Protein AF-0000000074258205 (afdb_homodimer)

Radius of gyration: 26.47 Å; Cα contacts (8 Å, |Δi|>4): 1539; chains: 2; bounding box: 54×80×62 Å

pLDDT: mean 94.38, std 7.44, range [38.72, 98.88]

Nearest PDB structures (foldseek):
  8qpm-assembly2_D  TM=9.098E-01  e=2.316E-29  Methanocaldococcus jannaschii
  8cbb-assembly2_D  TM=7.607E-01  e=1.994E-18  Enhygromyxa salina
  8cbb-assembly2_C  TM=7.367E-01  e=1.183E-18  Enhygromyxa salina
  8cbb-assembly1_A  TM=7.450E-01  e=6.004E-18  Enhygromyxa salina
  8cbb-assembly1_B  TM=7.469E-01  e=2.416E-17  Enhygromyxa salina

Structure (mmCIF, N/CA/C/O backbone):
data_AF-0000000074258205-model_v1
#
loop_
_entity.id
_entity.type
_entity.pdbx_description
1 polymer 'LLM class flavin-dependent oxidoreductase'
#
loop_
_atom_site.group_PDB
_atom_site.id
_atom_site.type_symbol
_atom_site.label_atom_id
_atom_site.label_alt_id
_atom_site.label_comp_id
_atom_site.label_asym_id
_atom_site.label_entity_id
_atom_site.label_seq_id
_atom_site.pdbx_PDB_ins_code
_atom_site.Cartn_x
_atom_site.Cartn_y
_atom_site.Cartn_z
_atom_site.occupancy
_atom_site.B_iso_or_equiv
_atom_site.auth_seq_id
_at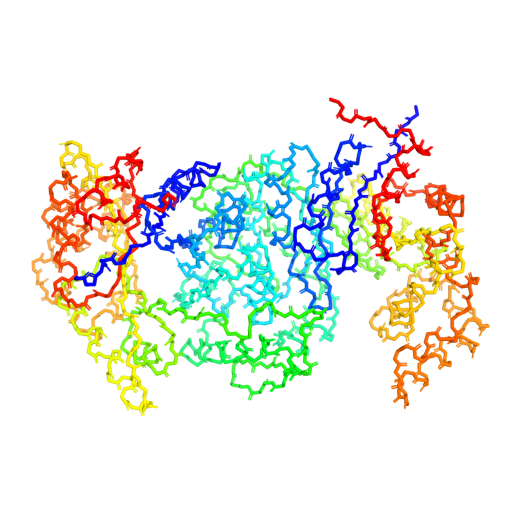om_site.auth_comp_id
_atom_site.auth_asym_id
_atom_site.auth_atom_id
_atom_site.pdbx_PDB_model_num
ATOM 1 N N . MET A 1 1 ? -22.859 19.219 24.812 1 38.72 1 MET A N 1
ATOM 2 C CA . MET A 1 1 ? -21.922 20 24 1 38.72 1 MET A CA 1
ATOM 3 C C . MET A 1 1 ? -21.141 19.109 23.047 1 38.72 1 MET A C 1
ATOM 5 O O . MET A 1 1 ? -20.859 17.953 23.375 1 38.72 1 MET A O 1
ATOM 9 N N . ALA A 1 2 ? -21.344 19.422 21.844 1 51 2 ALA A N 1
ATOM 10 C CA . ALA A 1 2 ? -20.734 18.531 20.859 1 51 2 ALA A CA 1
ATOM 11 C C . ALA A 1 2 ? -19.281 18.234 21.219 1 51 2 ALA A C 1
ATOM 13 O O . ALA A 1 2 ? -18.516 19.156 21.547 1 51 2 ALA A O 1
ATOM 14 N N . VAL A 1 3 ? -18.922 17.031 21.547 1 62.88 3 VAL A N 1
ATOM 15 C CA . VAL A 1 3 ? -17.594 16.578 21.938 1 62.88 3 VAL A CA 1
ATOM 16 C C . VAL A 1 3 ? -16.594 16.875 20.812 1 62.88 3 VAL A C 1
ATOM 18 O O . VAL A 1 3 ? -16.891 16.656 19.641 1 62.88 3 VAL A O 1
ATOM 21 N N . ASP A 1 4 ? -15.586 17.547 21.281 1 85.5 4 ASP A N 1
ATOM 22 C CA . ASP A 1 4 ? -14.492 17.828 20.359 1 85.5 4 ASP A CA 1
ATOM 23 C C . ASP A 1 4 ? -13.938 16.531 19.766 1 85.5 4 ASP A C 1
ATOM 25 O O . ASP A 1 4 ? -13.797 15.531 20.469 1 85.5 4 ASP A O 1
ATOM 29 N N . ARG A 1 5 ? -13.844 16.547 18.516 1 95.38 5 ARG A N 1
ATOM 30 C CA . ARG A 1 5 ? -13.391 15.367 17.797 1 95.38 5 ARG A CA 1
ATOM 31 C C . ARG A 1 5 ? -11.883 15.414 17.562 1 95.38 5 ARG A C 1
ATOM 33 O O . ARG A 1 5 ? -11.367 16.391 17.016 1 95.38 5 ARG A O 1
ATOM 40 N N . PHE A 1 6 ? -11.219 14.352 18.062 1 98.06 6 PHE A N 1
ATOM 41 C CA . PHE A 1 6 ? -9.766 14.305 17.922 1 98.06 6 PHE A CA 1
ATOM 42 C C . PHE A 1 6 ? -9.336 13.047 17.172 1 98.06 6 PHE A C 1
ATOM 44 O O . PHE A 1 6 ? -9.914 11.977 17.359 1 98.06 6 PHE A O 1
ATOM 51 N N . GLY A 1 7 ? -8.398 13.18 16.328 1 98.25 7 GLY A N 1
ATOM 52 C CA . GLY A 1 7 ? -7.551 12.094 15.852 1 98.25 7 GLY A CA 1
ATOM 53 C C . GLY A 1 7 ? -6.121 12.195 16.344 1 98.25 7 GLY A C 1
ATOM 54 O O . GLY A 1 7 ? -5.812 13.023 17.203 1 98.25 7 GLY A O 1
ATOM 55 N N . ILE A 1 8 ? -5.289 11.328 15.844 1 98 8 ILE A N 1
ATOM 56 C CA . ILE A 1 8 ? -3.885 11.352 16.234 1 98 8 ILE A CA 1
ATOM 57 C C . ILE A 1 8 ? -3.012 11 15.031 1 98 8 ILE A C 1
ATOM 59 O O . ILE A 1 8 ? -3.432 10.242 14.156 1 98 8 ILE A O 1
ATOM 63 N N . ALA A 1 9 ? -1.891 11.5 14.961 1 96.94 9 ALA A N 1
ATOM 64 C CA . ALA A 1 9 ? -0.853 11.203 13.984 1 96.94 9 ALA A CA 1
ATOM 65 C C . ALA A 1 9 ? 0.539 11.344 14.594 1 96.94 9 ALA A C 1
ATOM 67 O O . ALA A 1 9 ? 0.679 11.766 15.742 1 96.94 9 ALA A O 1
ATOM 68 N N . PHE A 1 10 ? 1.561 10.938 13.852 1 94.06 10 PHE A N 1
ATOM 69 C CA . PHE A 1 10 ? 2.943 10.992 14.312 1 94.06 10 PHE A CA 1
ATOM 70 C C . PHE A 1 10 ? 3.854 11.547 13.219 1 94.06 10 PHE A C 1
ATOM 72 O O . PHE A 1 10 ? 3.738 11.156 12.055 1 94.06 10 PHE A O 1
ATOM 79 N N . VAL A 1 11 ? 4.684 12.391 13.625 1 87.81 11 VAL A N 1
ATOM 80 C CA . VAL A 1 11 ? 5.672 12.883 12.672 1 87.81 11 VAL A CA 1
ATOM 81 C C . VAL A 1 11 ? 6.887 11.961 12.664 1 87.81 11 VAL A C 1
ATOM 83 O O . VAL A 1 11 ? 7.891 12.234 13.328 1 87.81 11 VAL A O 1
ATOM 86 N N . HIS A 1 12 ? 6.91 10.836 11.953 1 78.12 12 HIS A N 1
ATOM 87 C CA . HIS A 1 12 ? 7.996 9.906 11.664 1 78.12 12 HIS A CA 1
ATOM 88 C C . HIS A 1 12 ? 8.273 8.992 12.859 1 78.12 12 HIS A C 1
ATOM 90 O O . HIS A 1 12 ? 8.375 7.773 12.695 1 78.12 12 HIS A O 1
ATOM 96 N N . GLN A 1 13 ? 8.461 9.641 14.016 1 88.81 13 GLN A N 1
ATOM 97 C CA . GLN A 1 13 ? 8.773 8.891 15.219 1 88.81 13 GLN A CA 1
ATOM 98 C C . GLN A 1 13 ? 7.551 8.75 16.125 1 88.81 13 GLN A C 1
ATOM 100 O O . GLN A 1 13 ? 6.633 9.57 16.062 1 88.81 13 GLN A O 1
ATOM 105 N N . PRO A 1 14 ? 7.562 7.754 17.016 1 92.75 14 PRO A N 1
ATOM 106 C CA . PRO A 1 14 ? 8.5 6.637 17.141 1 92.75 14 PRO A CA 1
ATOM 107 C C . PRO A 1 14 ? 8.312 5.582 16.047 1 92.75 14 PRO A C 1
ATOM 109 O O . PRO A 1 14 ? 7.34 5.637 15.297 1 92.75 14 PRO A O 1
ATOM 112 N N . PRO A 1 15 ? 9.297 4.703 15.938 1 92.19 15 PRO A N 1
ATOM 113 C CA . PRO A 1 15 ? 9.117 3.627 14.961 1 92.19 15 PRO A CA 1
ATOM 114 C C . PRO A 1 15 ? 8.023 2.641 15.367 1 92.19 15 PRO A C 1
ATOM 116 O O . PRO A 1 15 ? 7.578 2.646 16.516 1 92.19 15 PRO A O 1
ATOM 119 N N . GLU A 1 16 ? 7.539 1.874 14.391 1 91.19 16 GLU A N 1
ATOM 120 C CA . GLU A 1 16 ? 6.656 0.749 14.68 1 91.19 16 GLU A CA 1
ATOM 121 C C . GLU A 1 16 ? 7.395 -0.354 15.43 1 91.19 16 GLU A C 1
ATOM 123 O O . GLU A 1 16 ? 8.602 -0.531 15.258 1 91.19 16 GLU A O 1
ATOM 128 N N . PRO A 1 17 ? 6.707 -0.975 16.359 1 91.31 17 PRO A N 1
ATOM 129 C CA . PRO A 1 17 ? 5.266 -0.972 16.625 1 91.31 17 PRO A CA 1
ATOM 130 C C . PRO A 1 17 ? 4.859 0.048 17.672 1 91.31 17 PRO A C 1
ATOM 132 O O . PRO A 1 17 ? 3.717 0.037 18.141 1 91.31 17 PRO A O 1
ATOM 135 N N . ARG A 1 18 ? 5.676 0.936 18.078 1 94.5 18 ARG A N 1
ATOM 136 C CA . ARG A 1 18 ? 5.363 1.882 19.141 1 94.5 18 ARG A CA 1
ATOM 137 C C . ARG A 1 18 ? 4.227 2.812 18.734 1 94.5 18 ARG A C 1
ATOM 139 O O . ARG A 1 18 ? 3.393 3.188 19.562 1 94.5 18 ARG A O 1
ATOM 146 N N . GLN A 1 19 ? 4.18 3.219 17.484 1 95.69 19 GLN A N 1
ATOM 147 C CA . GLN A 1 19 ? 3.059 4.031 17.031 1 95.69 19 GLN A CA 1
ATOM 148 C C . GLN A 1 19 ? 1.73 3.316 17.266 1 95.69 19 GLN A C 1
ATOM 150 O O . GLN A 1 19 ? 0.767 3.926 17.734 1 95.69 19 GLN A O 1
ATOM 155 N N . GLY A 1 20 ? 1.735 2.021 16.984 1 96 20 GLY A N 1
ATOM 156 C CA . GLY A 1 20 ? 0.529 1.241 17.203 1 96 20 GLY A CA 1
ATOM 157 C C . GLY A 1 20 ? 0.093 1.222 18.656 1 96 20 GLY A C 1
ATOM 158 O O . GLY A 1 20 ? -1.104 1.258 18.953 1 96 20 GLY A O 1
ATOM 159 N N . THR A 1 21 ? 1.061 1.145 19.547 1 96.62 21 THR A N 1
ATOM 160 C CA . THR A 1 21 ? 0.773 1.162 20.969 1 96.62 21 THR A CA 1
ATOM 161 C C . THR A 1 21 ? 0.084 2.465 21.359 1 96.62 21 THR A C 1
ATOM 163 O O . THR A 1 21 ? -0.871 2.455 22.141 1 96.62 21 THR A O 1
ATOM 166 N N . TYR A 1 22 ? 0.524 3.547 20.781 1 98 22 TYR A N 1
ATOM 167 C CA . TYR A 1 22 ? -0.056 4.844 21.109 1 98 22 TYR A CA 1
ATOM 168 C C . TYR A 1 22 ? -1.41 5.023 20.438 1 98 22 TYR A C 1
ATOM 170 O O . TYR A 1 22 ? -2.301 5.68 20.984 1 98 22 TYR A O 1
ATOM 178 N N . VAL A 1 23 ? -1.575 4.445 19.25 1 98.25 23 VAL A N 1
ATOM 179 C CA . VAL A 1 23 ? -2.875 4.488 18.594 1 98.25 23 VAL A CA 1
ATOM 180 C C . VAL A 1 23 ? -3.906 3.74 19.438 1 98.25 23 VAL A C 1
ATOM 182 O O . VAL A 1 23 ? -5.047 4.191 19.578 1 98.25 23 VAL A O 1
ATOM 185 N N . ARG A 1 24 ? -3.508 2.604 20 1 97.88 24 ARG A N 1
ATOM 186 C CA . ARG A 1 24 ? -4.391 1.862 20.891 1 97.88 24 ARG A CA 1
ATOM 187 C C . ARG A 1 24 ? -4.75 2.695 22.109 1 97.88 24 ARG A C 1
ATOM 189 O O . ARG A 1 24 ? -5.914 2.734 22.531 1 97.88 24 ARG A O 1
ATOM 196 N N . LEU A 1 25 ? -3.738 3.355 22.688 1 98.06 25 LEU A N 1
ATOM 197 C CA . LEU A 1 25 ? -3.994 4.242 23.812 1 98.06 25 LEU A CA 1
ATOM 198 C C . LEU A 1 25 ? -4.98 5.34 23.438 1 98.06 25 LEU A C 1
ATOM 200 O O . LEU A 1 25 ? -5.902 5.645 24.188 1 98.06 25 LEU A O 1
ATOM 204 N N . ALA A 1 26 ? -4.77 5.93 22.266 1 98.38 26 ALA A N 1
ATOM 205 C CA . ALA A 1 26 ? -5.668 6.977 21.781 1 98.38 26 ALA A CA 1
ATOM 206 C C . ALA A 1 26 ? -7.094 6.453 21.641 1 98.38 26 ALA A C 1
ATOM 208 O O . ALA A 1 26 ? -8.047 7.125 22.047 1 98.38 26 ALA A O 1
ATOM 209 N N . GLU A 1 27 ? -7.219 5.262 21.047 1 98.12 27 GLU A N 1
ATOM 210 C CA . GLU A 1 27 ? -8.539 4.648 20.938 1 98.12 27 GLU A CA 1
ATOM 211 C C . GLU A 1 27 ? -9.195 4.508 22.312 1 98.12 27 GLU A C 1
ATOM 213 O O . GLU A 1 27 ? -10.359 4.879 22.5 1 98.12 27 GLU A O 1
ATOM 218 N N . ASP A 1 28 ? -8.438 4.004 23.25 1 97.5 28 ASP A N 1
ATOM 219 C CA . ASP A 1 28 ? -8.945 3.777 24.594 1 97.5 28 ASP A CA 1
ATOM 220 C C . ASP A 1 28 ? -9.359 5.09 25.25 1 97.5 28 ASP A C 1
ATOM 222 O O . ASP A 1 28 ? -10.25 5.109 26.109 1 97.5 28 ASP A O 1
ATOM 226 N N . ARG A 1 29 ? -8.734 6.168 24.828 1 97.19 29 ARG A N 1
ATOM 227 C CA . ARG A 1 29 ? -8.977 7.453 25.469 1 97.19 29 ARG A CA 1
ATOM 228 C C . ARG A 1 29 ? -9.961 8.297 24.656 1 97.19 29 ARG A C 1
ATOM 230 O O . ARG A 1 29 ? -10.109 9.492 24.906 1 97.19 29 ARG A O 1
ATOM 237 N N . GLY A 1 30 ? -10.531 7.711 23.656 1 96.62 30 GLY A N 1
ATOM 238 C CA . GLY A 1 30 ? -11.695 8.312 23.047 1 96.62 30 GLY A CA 1
ATOM 239 C C . GLY A 1 30 ? -11.383 9.062 21.75 1 96.62 30 GLY A C 1
ATOM 240 O O . GLY A 1 30 ? -12.25 9.727 21.188 1 96.62 30 GLY A O 1
ATOM 241 N N . PHE A 1 31 ? -10.188 8.984 21.266 1 98 31 PHE A N 1
ATOM 242 C CA . PHE A 1 31 ? -9.883 9.555 19.953 1 98 31 PHE A CA 1
ATOM 243 C C . PHE A 1 31 ? -10.656 8.828 18.859 1 98 31 PHE A C 1
ATOM 245 O O . PHE A 1 31 ? -10.844 7.613 18.922 1 98 31 PHE A O 1
ATOM 252 N N . GLU A 1 32 ? -10.945 9.547 17.828 1 97.12 32 GLU A N 1
ATOM 253 C CA . GLU A 1 32 ? -11.875 9.016 16.828 1 97.12 32 GLU A CA 1
ATOM 254 C C . GLU A 1 32 ? -11.141 8.469 15.617 1 97.12 32 GLU A C 1
ATOM 256 O O . GLU A 1 32 ? -11.688 7.668 14.852 1 97.12 32 GLU A O 1
ATOM 261 N N . SER A 1 33 ? -9.898 8.898 15.453 1 98.38 33 SER A N 1
ATOM 262 C CA . SER A 1 33 ? -9.211 8.5 14.227 1 98.38 33 SER A CA 1
ATOM 263 C C . SER A 1 33 ? -7.695 8.523 14.414 1 98.38 33 SER A C 1
ATOM 265 O O . SER A 1 33 ? -7.188 9.188 15.32 1 98.38 33 SER A O 1
ATOM 267 N N . ALA A 1 34 ? -7.035 7.766 13.703 1 98.5 34 ALA A N 1
ATOM 268 C CA . ALA A 1 34 ? -5.582 7.766 13.578 1 98.5 34 ALA A CA 1
ATOM 269 C C . ALA A 1 34 ? -5.16 7.914 12.117 1 98.5 34 ALA A C 1
ATOM 271 O O . ALA A 1 34 ? -5.758 7.305 11.227 1 98.5 34 ALA A O 1
ATOM 272 N N . TRP A 1 35 ? -4.172 8.75 11.898 1 97.81 35 TRP A N 1
ATOM 273 C CA . TRP A 1 35 ? -3.773 9.117 10.547 1 97.81 35 TRP A CA 1
ATOM 274 C C . TRP A 1 35 ? -2.291 8.836 10.32 1 97.81 35 TRP A C 1
ATOM 276 O O . TRP A 1 35 ? -1.447 9.258 11.117 1 97.81 35 TRP A O 1
ATOM 286 N N . ALA A 1 36 ? -2.008 8.102 9.25 1 96.19 36 ALA A N 1
ATOM 287 C CA . ALA A 1 36 ? -0.621 7.828 8.883 1 96.19 36 ALA A CA 1
ATOM 288 C C . ALA A 1 36 ? -0.13 8.812 7.828 1 96.19 36 ALA A C 1
ATOM 290 O O . ALA A 1 36 ? -0.726 8.922 6.754 1 96.19 36 ALA A O 1
ATOM 291 N N . LEU A 1 37 ? 0.921 9.469 8.125 1 92.06 37 LEU A N 1
ATOM 292 C CA . LEU A 1 37 ? 1.494 10.461 7.223 1 92.06 37 LEU A CA 1
ATOM 293 C C . LEU A 1 37 ? 2.377 9.805 6.168 1 92.06 37 LEU A C 1
ATOM 295 O O . LEU A 1 37 ? 3.221 8.961 6.496 1 92.06 37 LEU A O 1
ATOM 299 N N . GLU A 1 38 ? 2.084 10.023 4.867 1 89 38 GLU A N 1
ATOM 300 C CA . GLU A 1 38 ? 3.002 9.641 3.799 1 89 38 GLU A CA 1
ATOM 301 C C . GLU A 1 38 ? 3.746 10.852 3.25 1 89 38 GLU A C 1
ATOM 303 O O . GLU A 1 38 ? 3.375 11.398 2.207 1 89 38 GLU A O 1
ATOM 308 N N . THR A 1 39 ? 4.484 11.523 4.145 1 71.5 39 THR A N 1
ATOM 309 C CA . THR A 1 39 ? 5.191 12.742 3.762 1 71.5 39 THR A CA 1
ATOM 310 C C . THR A 1 39 ? 6.672 12.453 3.525 1 71.5 39 THR A C 1
ATOM 312 O O . THR A 1 39 ? 7.23 11.516 4.105 1 71.5 39 THR A O 1
ATOM 315 N N . ARG A 1 40 ? 7.363 13.242 2.688 1 66.25 40 ARG A N 1
ATOM 316 C CA . ARG A 1 40 ? 8.797 13.391 2.465 1 66.25 40 ARG A CA 1
ATOM 317 C C . ARG A 1 40 ? 9.5 12.039 2.516 1 66.25 40 ARG A C 1
ATOM 319 O O . ARG A 1 40 ? 10.586 11.922 3.092 1 66.25 40 ARG A O 1
ATOM 326 N N . LEU A 1 41 ? 8.945 11.062 2.139 1 70.44 41 LEU A N 1
ATOM 327 C CA . LEU A 1 41 ? 9.562 9.75 1.946 1 70.44 41 LEU A CA 1
ATOM 328 C C . LEU A 1 41 ? 9.789 9.055 3.283 1 70.44 41 LEU A C 1
ATOM 330 O O . LEU A 1 41 ? 10.82 8.406 3.486 1 70.44 41 LEU A O 1
ATOM 334 N N . MET A 1 42 ? 8.953 9.359 4.176 1 79.69 42 MET A N 1
ATOM 335 C CA . MET A 1 42 ? 8.867 8.531 5.379 1 79.69 42 MET A CA 1
ATOM 336 C C . MET A 1 42 ? 8.164 7.211 5.086 1 79.69 42 MET A C 1
ATOM 338 O O . MET A 1 42 ? 8.359 6.625 4.02 1 79.69 42 MET A O 1
ATOM 342 N N . ARG A 1 43 ? 7.527 6.727 6.082 1 85.31 43 ARG A N 1
ATOM 343 C CA . ARG A 1 43 ? 6.75 5.504 5.898 1 85.31 43 ARG A CA 1
ATOM 344 C C . ARG A 1 43 ? 5.602 5.727 4.922 1 85.31 43 ARG A C 1
ATOM 346 O O . ARG A 1 43 ? 5.133 6.855 4.75 1 85.31 43 ARG A O 1
ATOM 353 N N . ASP A 1 44 ? 5.277 4.598 4.195 1 89.19 44 ASP A N 1
ATOM 354 C CA . ASP A 1 44 ? 4.09 4.75 3.355 1 89.19 44 ASP A CA 1
ATOM 355 C C . ASP A 1 44 ? 2.832 4.895 4.207 1 89.19 44 ASP A C 1
ATOM 357 O O . ASP A 1 44 ? 2.842 4.586 5.398 1 89.19 44 ASP A O 1
ATOM 361 N N . GLY A 1 45 ? 1.819 5.344 3.668 1 90.5 45 GLY A N 1
ATOM 362 C CA . GLY A 1 45 ? 0.63 5.711 4.422 1 90.5 45 GLY A CA 1
ATOM 363 C C . GLY A 1 45 ? -0.258 4.527 4.75 1 90.5 45 GLY A C 1
ATOM 364 O O . GLY A 1 45 ? -1.026 4.57 5.711 1 90.5 45 GLY A O 1
ATOM 365 N N . VAL A 1 46 ? -0.1 3.449 4.066 1 94.5 46 VAL A N 1
ATOM 366 C CA . VAL A 1 46 ? -1.097 2.387 4.164 1 94.5 46 VAL A CA 1
ATOM 367 C C . VAL A 1 46 ? -0.6 1.297 5.109 1 94.5 46 VAL A C 1
ATOM 369 O O . VAL A 1 46 ? -1.376 0.75 5.898 1 94.5 46 VAL A O 1
ATOM 372 N N . THR A 1 47 ? 0.643 1.031 5.094 1 95.88 47 THR A N 1
ATOM 373 C CA . THR A 1 47 ? 1.209 -0.081 5.848 1 95.88 47 THR A CA 1
ATOM 374 C C . THR A 1 47 ? 1.01 0.126 7.348 1 95.88 47 THR A C 1
ATOM 376 O O . THR A 1 47 ? 0.476 -0.747 8.031 1 95.88 47 THR A O 1
ATOM 379 N N . PRO A 1 48 ? 1.277 1.314 7.906 1 95.62 48 PRO A N 1
ATOM 380 C CA . PRO A 1 48 ? 1.017 1.514 9.336 1 95.62 48 PRO A CA 1
ATOM 381 C C . PRO A 1 48 ? -0.466 1.407 9.68 1 95.62 48 PRO A C 1
ATOM 383 O O . PRO A 1 48 ? -0.818 0.877 10.742 1 95.62 48 PRO A O 1
ATOM 386 N N . LEU A 1 49 ? -1.278 1.922 8.789 1 97.62 49 LEU A N 1
ATOM 387 C CA . LEU A 1 49 ? -2.713 1.863 9.047 1 97.62 49 LEU A CA 1
ATOM 388 C C . LEU A 1 49 ? -3.172 0.421 9.242 1 97.62 49 LEU A C 1
ATOM 390 O O . LEU A 1 49 ? -4 0.138 10.109 1 97.62 49 LEU A O 1
ATOM 394 N N . THR A 1 50 ? -2.637 -0.406 8.391 1 96.94 50 THR A N 1
ATOM 395 C CA . THR A 1 50 ? -3.021 -1.812 8.461 1 96.94 50 THR A CA 1
ATOM 396 C C . THR A 1 50 ? -2.531 -2.441 9.758 1 96.94 50 THR A C 1
ATOM 398 O O . THR A 1 50 ? -3.248 -3.227 10.383 1 96.94 50 THR A O 1
ATOM 401 N N . ALA A 1 51 ? -1.348 -2.121 10.172 1 95.75 51 ALA A N 1
ATOM 402 C CA . ALA A 1 51 ? -0.828 -2.594 11.453 1 95.75 51 ALA A CA 1
ATOM 403 C C . ALA A 1 51 ? -1.685 -2.09 12.609 1 95.75 51 ALA A C 1
ATOM 405 O O . ALA A 1 51 ? -1.952 -2.83 13.555 1 95.75 51 ALA A O 1
ATOM 406 N N . TRP A 1 52 ? -2.1 -0.828 12.508 1 97.56 52 TRP A N 1
ATOM 407 C CA . TRP A 1 52 ? -2.941 -0.244 13.547 1 97.56 52 TRP A CA 1
ATOM 408 C C . TRP A 1 52 ? -4.305 -0.924 13.586 1 97.56 52 TRP A C 1
ATOM 410 O O . TRP A 1 52 ? -4.887 -1.099 14.664 1 97.56 52 TRP A O 1
ATOM 420 N N . ALA A 1 53 ? -4.801 -1.282 12.398 1 97.25 53 ALA A N 1
ATOM 421 C CA . ALA A 1 53 ? -6.09 -1.962 12.312 1 97.25 53 ALA A CA 1
ATOM 422 C C . ALA A 1 53 ? -6.082 -3.26 13.109 1 97.25 53 ALA A C 1
ATOM 424 O O . ALA A 1 53 ? -7.078 -3.613 13.75 1 97.25 53 ALA A O 1
ATOM 425 N N . ALA A 1 54 ? -4.992 -3.934 13.125 1 91.75 54 ALA A N 1
ATOM 426 C CA . ALA A 1 54 ? -4.863 -5.215 13.82 1 91.75 54 ALA A CA 1
ATOM 427 C C . ALA A 1 54 ? -4.812 -5.016 15.328 1 91.75 54 ALA A C 1
ATOM 429 O O . ALA A 1 54 ? -5.027 -5.961 16.094 1 91.75 54 ALA A O 1
ATOM 430 N N . ARG A 1 55 ? -4.605 -3.785 15.766 1 93.12 55 ARG A N 1
ATOM 431 C CA . ARG A 1 55 ? -4.402 -3.516 17.188 1 93.12 55 ARG A CA 1
ATOM 432 C C . ARG A 1 55 ? -5.586 -2.75 17.766 1 93.12 55 ARG A C 1
ATOM 434 O O . ARG A 1 55 ? -5.617 -2.465 18.969 1 93.12 55 ARG A O 1
ATOM 441 N N . THR A 1 56 ? -6.469 -2.365 16.969 1 97 56 THR A N 1
ATOM 442 C CA . THR A 1 56 ? -7.586 -1.532 17.391 1 97 56 THR A CA 1
ATOM 443 C C . THR A 1 56 ? -8.906 -2.104 16.891 1 97 56 THR A C 1
ATOM 445 O O . THR A 1 56 ? -8.922 -3.043 16.094 1 97 56 THR A O 1
ATOM 448 N N . ASN A 1 57 ? -10.023 -1.466 17.375 1 96.44 57 ASN A N 1
ATOM 449 C CA . ASN A 1 57 ? -11.32 -2.037 17.031 1 96.44 57 ASN A CA 1
ATOM 450 C C . ASN A 1 57 ? -12.32 -0.957 16.625 1 96.44 57 ASN A C 1
ATOM 452 O O . ASN A 1 57 ? -13.359 -1.257 16.031 1 96.44 57 ASN A O 1
ATOM 456 N N . ARG A 1 58 ? -11.992 0.303 16.938 1 97.12 58 ARG A N 1
ATOM 457 C CA . ARG A 1 58 ? -13.039 1.311 16.766 1 97.12 58 ARG A CA 1
ATOM 458 C C . ARG A 1 58 ? -12.5 2.531 16.031 1 97.12 58 ARG A C 1
ATOM 460 O O . ARG A 1 58 ? -13.203 3.115 15.195 1 97.12 58 ARG A O 1
ATOM 467 N N . ILE A 1 59 ? -11.266 2.912 16.344 1 98.06 59 ILE A N 1
ATOM 468 C CA . ILE A 1 59 ? -10.695 4.152 15.836 1 98.06 59 ILE A CA 1
ATOM 469 C C . ILE A 1 59 ? -10.617 4.094 14.305 1 98.06 59 ILE A C 1
ATOM 471 O O . ILE A 1 59 ? -10.25 3.064 13.734 1 98.06 59 ILE A O 1
ATOM 475 N N . CYS A 1 60 ? -11.055 5.086 13.602 1 98.38 60 CYS A N 1
ATOM 476 C CA . CYS A 1 60 ? -10.953 5.156 12.148 1 98.38 60 CYS A CA 1
ATOM 477 C C . CYS A 1 60 ? -9.5 5.332 11.711 1 98.38 60 CYS A C 1
ATOM 479 O O . CYS A 1 60 ? -8.688 5.875 12.461 1 98.38 60 CYS A O 1
ATOM 481 N N . LEU A 1 61 ? -9.219 4.836 10.562 1 98.62 61 LEU A N 1
ATOM 482 C CA . LEU A 1 61 ? -7.848 4.785 10.07 1 98.62 61 LEU A CA 1
ATOM 483 C C . LEU A 1 61 ? -7.734 5.473 8.711 1 98.62 61 LEU A C 1
ATOM 485 O O . LEU A 1 61 ? -8.305 5.008 7.727 1 98.62 61 LEU A O 1
ATOM 489 N N . GLY A 1 62 ? -6.961 6.547 8.672 1 98.19 62 GLY A N 1
ATOM 490 C CA . GLY A 1 62 ? -6.887 7.301 7.43 1 98.19 62 GLY A CA 1
ATOM 491 C C . GLY A 1 62 ? -5.469 7.66 7.035 1 98.19 62 GLY A C 1
ATOM 492 O O . GLY A 1 62 ? -4.57 7.695 7.879 1 98.19 62 GLY A O 1
ATOM 493 N N . THR A 1 63 ? -5.27 7.883 5.758 1 97.31 63 THR A N 1
ATOM 494 C CA . THR A 1 63 ? -3.994 8.398 5.27 1 97.31 63 THR A CA 1
ATOM 495 C C . THR A 1 63 ? -3.967 9.922 5.336 1 97.31 63 THR A C 1
ATOM 497 O O . THR A 1 63 ? -4.965 10.578 5.031 1 97.31 63 THR A O 1
ATOM 500 N N . ALA A 1 64 ? -2.871 10.57 5.719 1 93.81 64 ALA A N 1
ATOM 501 C CA . ALA A 1 64 ? -2.664 12.016 5.758 1 93.81 64 ALA A CA 1
ATOM 502 C C . ALA A 1 64 ? -1.354 12.398 5.074 1 93.81 64 ALA A C 1
ATOM 504 O O . ALA A 1 64 ? -0.345 12.641 5.742 1 93.81 64 ALA A O 1
ATOM 505 N N . MET A 1 65 ? -1.348 12.477 3.971 1 94.25 65 MET A N 1
ATOM 506 C CA . MET A 1 65 ? -2.193 12.125 2.836 1 94.25 65 MET A CA 1
ATOM 507 C C . MET A 1 65 ? -1.427 11.266 1.83 1 94.25 65 MET A C 1
ATOM 509 O O . MET A 1 65 ? -0.195 11.297 1.798 1 94.25 65 MET A O 1
ATOM 513 N N . ILE A 1 66 ? -2.074 10.531 1.016 1 96.38 66 ILE A N 1
ATOM 514 C CA . ILE A 1 66 ? -1.479 9.977 -0.194 1 96.38 66 ILE A CA 1
ATOM 515 C C . ILE A 1 66 ? -1.86 10.836 -1.398 1 96.38 66 ILE A C 1
ATOM 517 O O . ILE A 1 66 ? -2.672 11.758 -1.28 1 96.38 66 ILE A O 1
ATOM 521 N N . ASN A 1 67 ? -1.153 10.672 -2.52 1 96.31 67 ASN A N 1
ATOM 522 C CA . ASN A 1 67 ? -1.372 11.531 -3.678 1 96.31 67 ASN A CA 1
ATOM 523 C C . ASN A 1 67 ? -1.732 10.719 -4.918 1 96.31 67 ASN A C 1
ATOM 525 O O . ASN A 1 67 ? -1.492 9.508 -4.965 1 96.31 67 ASN A O 1
ATOM 529 N N . PRO A 1 68 ? -2.309 11.344 -5.918 1 97.31 68 PRO A N 1
ATOM 530 C CA . PRO A 1 68 ? -2.828 10.609 -7.074 1 97.31 68 PRO A CA 1
ATOM 531 C C . PRO A 1 68 ? -1.762 10.352 -8.141 1 97.31 68 PRO A C 1
ATOM 533 O O . PRO A 1 68 ? -2.086 9.938 -9.258 1 97.31 68 PRO A O 1
ATOM 536 N N . PHE A 1 69 ? -0.486 10.602 -7.848 1 97 69 PHE A N 1
ATOM 537 C CA . PHE A 1 69 ? 0.531 10.516 -8.891 1 97 69 PHE A CA 1
ATOM 538 C C . PHE A 1 69 ? 1.43 9.305 -8.672 1 97 69 PHE A C 1
ATOM 540 O O . PHE A 1 69 ? 2.096 8.844 -9.594 1 97 69 PHE A O 1
ATOM 547 N N . THR A 1 70 ? 1.397 8.797 -7.43 1 96.38 70 THR A N 1
ATOM 548 C CA . THR A 1 70 ? 2.395 7.781 -7.105 1 96.38 70 THR A CA 1
ATOM 549 C C . THR A 1 70 ? 1.79 6.383 -7.184 1 96.38 70 THR A C 1
ATOM 551 O O . THR A 1 70 ? 2.508 5.383 -7.105 1 96.38 70 THR A O 1
ATOM 554 N N . ARG A 1 71 ? 0.491 6.254 -7.297 1 96.69 71 ARG A N 1
ATOM 555 C CA . ARG A 1 71 ? -0.265 5.023 -7.508 1 96.69 71 ARG A CA 1
ATOM 556 C C . ARG A 1 71 ? -1.535 5.289 -8.305 1 96.69 71 ARG A C 1
ATOM 558 O O . ARG A 1 71 ? -2.02 6.422 -8.359 1 96.69 71 ARG A O 1
ATOM 565 N N . THR A 1 72 ? -2.125 4.301 -8.906 1 97 72 THR A N 1
ATOM 566 C CA . THR A 1 72 ? -3.303 4.473 -9.75 1 97 72 THR A CA 1
ATOM 567 C C . THR A 1 72 ? -4.574 4.504 -8.898 1 97 72 THR A C 1
ATOM 569 O O . THR A 1 72 ? -4.598 3.98 -7.785 1 97 72 THR A O 1
ATOM 572 N N . PRO A 1 73 ? -5.645 5.117 -9.453 1 97.19 73 PRO A N 1
ATOM 573 C CA . PRO A 1 73 ? -6.922 5.078 -8.742 1 97.19 73 PRO A CA 1
ATOM 574 C C . PRO A 1 73 ? -7.422 3.656 -8.5 1 97.19 73 PRO A C 1
ATOM 576 O O . PRO A 1 73 ? -8.047 3.385 -7.465 1 97.19 73 PRO A O 1
ATOM 579 N N . THR A 1 74 ? -7.141 2.779 -9.43 1 96.81 74 THR A N 1
ATOM 580 C CA . THR A 1 74 ? -7.527 1.381 -9.289 1 96.81 74 THR A CA 1
ATOM 581 C C . THR A 1 74 ? -6.824 0.749 -8.086 1 96.81 74 THR A C 1
ATOM 583 O O . THR A 1 74 ? -7.461 0.076 -7.273 1 96.81 74 THR A O 1
ATOM 586 N N . LEU A 1 75 ? -5.547 0.982 -7.984 1 96.88 75 LEU A N 1
ATOM 587 C CA . LEU A 1 75 ? -4.797 0.454 -6.852 1 96.88 75 LEU A CA 1
ATOM 588 C C . LEU A 1 75 ? -5.293 1.057 -5.539 1 96.88 75 LEU A C 1
ATOM 590 O O . LEU A 1 75 ? -5.371 0.363 -4.523 1 96.88 75 LEU A O 1
ATOM 594 N N . MET A 1 76 ? -5.605 2.336 -5.582 1 97.06 76 MET A N 1
ATOM 595 C CA . MET A 1 76 ? -6.145 2.984 -4.387 1 97.06 76 MET A CA 1
ATOM 596 C C . MET A 1 76 ? -7.438 2.309 -3.939 1 97.06 76 MET A C 1
ATOM 598 O O . MET A 1 76 ? -7.633 2.066 -2.748 1 97.06 76 MET A O 1
ATOM 602 N N . ALA A 1 77 ? -8.281 2.029 -4.871 1 96.94 77 ALA A N 1
ATOM 603 C CA . ALA A 1 77 ? -9.539 1.361 -4.559 1 96.94 77 ALA A CA 1
ATOM 604 C C . ALA A 1 77 ? -9.297 -0.026 -3.971 1 96.94 77 ALA A C 1
ATOM 606 O O . ALA A 1 77 ? -9.914 -0.403 -2.973 1 96.94 77 ALA A O 1
ATOM 607 N N . GLN A 1 78 ? -8.367 -0.797 -4.574 1 95.94 78 GLN A N 1
ATOM 608 C CA . GLN A 1 78 ? -7.996 -2.104 -4.039 1 95.94 78 GLN A CA 1
ATOM 609 C C . GLN A 1 78 ? -7.512 -1.99 -2.598 1 95.94 78 GLN A C 1
ATOM 611 O O . GLN A 1 78 ? -7.926 -2.764 -1.732 1 95.94 78 GLN A O 1
ATOM 616 N N . THR A 1 79 ? -6.688 -1.037 -2.396 1 96.94 79 THR A N 1
ATOM 617 C CA . THR A 1 79 ? -6.012 -0.867 -1.115 1 96.94 79 THR A CA 1
ATOM 618 C C . THR A 1 79 ? -7.012 -0.502 -0.021 1 96.94 79 THR A C 1
ATOM 620 O O . THR A 1 79 ? -7.066 -1.157 1.022 1 96.94 79 THR A O 1
ATOM 623 N N . PHE A 1 80 ? -7.805 0.423 -0.285 1 97.69 80 PHE A N 1
ATOM 624 C CA . PHE A 1 80 ? -8.672 0.921 0.775 1 97.69 80 PHE A CA 1
ATOM 625 C C . PHE A 1 80 ? -9.875 0.006 0.967 1 97.69 80 PHE A C 1
ATOM 627 O O . PHE A 1 80 ? -10.414 -0.097 2.07 1 97.69 80 PHE A O 1
ATOM 634 N N . ALA A 1 81 ? -10.32 -0.653 -0.084 1 96.56 81 ALA A N 1
ATOM 635 C CA . ALA A 1 81 ? -11.328 -1.692 0.108 1 96.56 81 ALA A CA 1
ATOM 636 C C . ALA A 1 81 ? -10.781 -2.834 0.961 1 96.56 81 ALA A C 1
ATOM 638 O O . ALA A 1 81 ? -11.492 -3.367 1.821 1 96.56 81 ALA A O 1
ATOM 639 N N . THR A 1 82 ? -9.539 -3.205 0.7 1 96 82 THR A N 1
ATOM 640 C CA . THR A 1 82 ? -8.898 -4.254 1.488 1 96 82 THR A CA 1
ATOM 641 C C . THR A 1 82 ? -8.727 -3.811 2.938 1 96 82 THR A C 1
ATOM 643 O O . THR A 1 82 ? -9.023 -4.566 3.865 1 96 82 THR A O 1
ATOM 646 N N . LEU A 1 83 ? -8.234 -2.602 3.123 1 97.44 83 LEU A N 1
ATOM 647 C CA . LEU A 1 83 ? -8.094 -2.061 4.469 1 97.44 83 LEU A CA 1
ATOM 648 C C . LEU A 1 83 ? -9.445 -2.004 5.18 1 97.44 83 LEU A C 1
ATOM 650 O O . LEU A 1 83 ? -9.523 -2.25 6.387 1 97.44 83 LEU A O 1
ATOM 654 N N . ASP A 1 84 ? -10.461 -1.645 4.438 1 97.75 84 ASP A N 1
ATOM 655 C CA . ASP A 1 84 ? -11.805 -1.58 4.988 1 97.75 84 ASP A CA 1
ATOM 656 C C . ASP A 1 84 ? -12.273 -2.955 5.457 1 97.75 84 ASP A C 1
ATOM 658 O O . ASP A 1 84 ? -12.922 -3.076 6.504 1 97.75 84 ASP A O 1
ATOM 662 N N . GLU A 1 85 ? -11.953 -3.961 4.719 1 96.06 85 GLU A N 1
ATOM 663 C CA . GLU A 1 85 ? -12.258 -5.336 5.098 1 96.06 85 GLU A CA 1
ATOM 664 C C . GLU A 1 85 ? -11.508 -5.734 6.371 1 96.06 85 GLU A C 1
ATOM 666 O O . GLU A 1 85 ? -12.109 -6.262 7.309 1 96.06 85 GLU A O 1
ATOM 671 N N . ILE A 1 86 ? -10.242 -5.434 6.438 1 96 86 ILE A N 1
ATOM 672 C CA . ILE A 1 86 ? -9.375 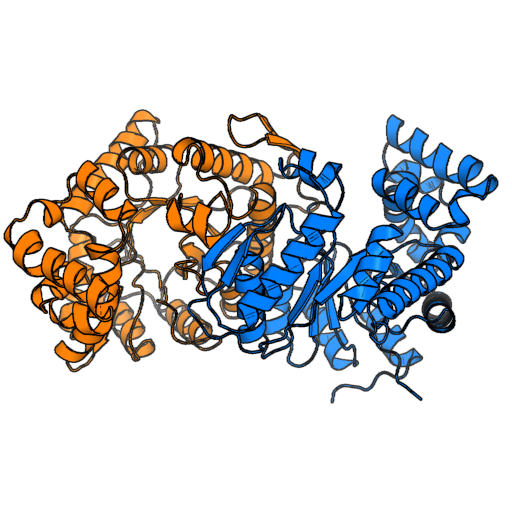-5.852 7.531 1 96 86 ILE A CA 1
ATOM 673 C C . ILE A 1 86 ? -9.742 -5.082 8.797 1 96 86 ILE A C 1
ATOM 675 O O . ILE A 1 86 ? -9.688 -5.633 9.898 1 96 86 ILE A O 1
ATOM 679 N N . SER A 1 87 ? -10.148 -3.834 8.648 1 97.31 87 SER A N 1
ATOM 680 C CA . SER A 1 87 ? -10.406 -2.959 9.781 1 97.31 87 SER A CA 1
ATOM 681 C C . SER A 1 87 ? -11.867 -3.008 10.203 1 97.31 87 SER A C 1
ATOM 683 O O . SER A 1 87 ? -12.258 -2.381 11.188 1 97.31 87 SER A O 1
ATOM 685 N N . ASN A 1 88 ? -12.68 -3.773 9.516 1 97.12 88 ASN A N 1
ATOM 686 C CA . ASN A 1 88 ? -14.117 -3.82 9.758 1 97.12 88 ASN A CA 1
ATOM 687 C C . ASN A 1 88 ? -14.766 -2.451 9.57 1 97.12 88 ASN A C 1
ATOM 689 O O . ASN A 1 88 ? -15.422 -1.939 10.477 1 97.12 88 ASN A O 1
ATOM 693 N N . GLU A 1 89 ? -14.477 -1.836 8.367 1 98.12 89 GLU A N 1
ATOM 694 C CA . GLU A 1 89 ? -15.188 -0.675 7.84 1 98.12 89 GLU A CA 1
ATOM 695 C C . GLU A 1 89 ? -14.742 0.607 8.539 1 98.12 89 GLU A C 1
ATOM 697 O O . GLU A 1 89 ? -15.57 1.457 8.875 1 98.12 89 GLU A O 1
ATOM 702 N N . ARG A 1 90 ? -13.422 0.782 8.703 1 98.31 90 ARG A N 1
ATOM 703 C CA . ARG A 1 90 ? -12.93 1.946 9.438 1 98.31 90 ARG A CA 1
ATOM 704 C C . ARG A 1 90 ? -11.984 2.773 8.578 1 98.31 90 ARG A C 1
ATOM 706 O O . ARG A 1 90 ? -11.352 3.713 9.07 1 98.31 90 ARG A O 1
ATOM 713 N N . SER A 1 91 ? -11.836 2.443 7.316 1 98.25 91 SER A N 1
ATOM 714 C CA . SER A 1 91 ? -10.836 3.098 6.484 1 98.25 91 SER A CA 1
ATOM 715 C C . SER A 1 91 ? -11.32 4.461 6 1 98.25 91 SER A C 1
ATOM 717 O O . SER A 1 91 ? -12.516 4.645 5.754 1 98.25 91 SER A O 1
ATOM 719 N N . ILE A 1 92 ? -10.43 5.426 5.898 1 98.62 92 ILE A N 1
ATOM 720 C CA . ILE A 1 92 ? -10.625 6.75 5.324 1 98.62 92 ILE A CA 1
ATOM 721 C C . ILE A 1 92 ? -9.531 7.027 4.289 1 98.62 92 ILE A C 1
ATOM 723 O O . ILE A 1 92 ? -8.344 6.859 4.57 1 98.62 92 ILE A O 1
ATOM 727 N N . LEU A 1 93 ? -9.93 7.363 3.072 1 98.69 93 LEU A N 1
ATOM 728 C CA . LEU A 1 93 ? -8.945 7.828 2.107 1 98.69 93 LEU A CA 1
ATOM 729 C C . LEU A 1 93 ? -8.625 9.305 2.318 1 98.69 93 LEU A C 1
ATOM 731 O O . LEU A 1 93 ? -9.469 10.164 2.055 1 98.69 93 LEU A O 1
ATOM 735 N N . GLY A 1 94 ? -7.508 9.594 2.873 1 98.38 94 GLY A N 1
ATOM 736 C CA . GLY A 1 94 ? -6.969 10.945 2.826 1 98.38 94 GLY A CA 1
ATOM 737 C C . GLY A 1 94 ? -6.07 11.188 1.628 1 98.38 94 GLY A C 1
ATOM 738 O O . GLY A 1 94 ? -5.047 10.516 1.468 1 98.38 94 GLY A O 1
ATOM 739 N N . ILE A 1 95 ? -6.418 12.172 0.845 1 98.25 95 ILE A N 1
ATOM 740 C CA . ILE A 1 95 ? -5.723 12.367 -0.424 1 98.25 95 ILE A CA 1
ATOM 741 C C . ILE A 1 95 ? -5.434 13.852 -0.628 1 98.25 95 ILE A C 1
ATOM 743 O O . ILE A 1 95 ? -6.23 14.711 -0.237 1 98.25 95 ILE A O 1
ATOM 747 N N . GLY A 1 96 ? -4.32 14.188 -1.097 1 96 96 GLY A N 1
ATOM 748 C CA . GLY A 1 96 ? -3.9 15.516 -1.531 1 96 96 GLY A CA 1
ATOM 749 C C . GLY A 1 96 ? -3.113 15.492 -2.828 1 96 96 GLY A C 1
ATOM 750 O O . GLY A 1 96 ? -2.83 14.422 -3.373 1 96 96 GLY A O 1
ATOM 751 N N . ALA A 1 97 ? -2.711 16.594 -3.393 1 92.06 97 ALA A N 1
ATOM 752 C CA . ALA A 1 97 ? -2.094 16.688 -4.715 1 92.06 97 ALA A CA 1
ATOM 753 C C . ALA A 1 97 ? -0.578 16.531 -4.621 1 92.06 97 ALA A C 1
ATOM 755 O O . ALA A 1 97 ? 0.096 16.344 -5.637 1 92.06 97 ALA A O 1
ATOM 756 N N . ALA A 1 98 ? -0.079 16.5 -3.424 1 90.38 98 ALA A N 1
ATOM 757 C CA . ALA A 1 98 ? 1.375 16.531 -3.293 1 90.38 98 ALA A CA 1
ATOM 758 C C . ALA A 1 98 ? 1.944 17.797 -3.926 1 90.38 98 ALA A C 1
ATOM 760 O O . ALA A 1 98 ? 1.278 18.844 -3.961 1 90.38 98 ALA A O 1
ATOM 761 N N . ASN A 1 99 ? 3.291 17.891 -4.141 1 89.31 99 ASN A N 1
ATOM 762 C CA . ASN A 1 99 ? 3.941 19.016 -4.805 1 89.31 99 ASN A CA 1
ATOM 763 C C . ASN A 1 99 ? 4.84 18.547 -5.945 1 89.31 99 ASN A C 1
ATOM 765 O O . ASN A 1 99 ? 5.145 17.359 -6.055 1 89.31 99 ASN A O 1
ATOM 769 N N . GLN A 1 100 ? 5.188 19.484 -6.789 1 91 100 GLN A N 1
ATOM 770 C CA . GLN A 1 100 ? 5.91 19.188 -8.023 1 91 100 GLN A CA 1
ATOM 771 C C . GLN A 1 100 ? 7.238 18.484 -7.73 1 91 100 GLN A C 1
ATOM 773 O O . GLN A 1 100 ? 7.586 17.5 -8.391 1 91 100 GLN A O 1
ATOM 778 N N . MET A 1 101 ? 7.949 18.922 -6.758 1 88.81 101 MET A N 1
ATOM 779 C CA . MET A 1 101 ? 9.258 18.359 -6.438 1 88.81 101 MET A CA 1
ATOM 780 C C . MET A 1 101 ? 9.133 16.891 -6.047 1 88.81 101 MET A C 1
ATOM 782 O O . MET A 1 101 ? 9.867 16.047 -6.562 1 88.81 101 MET A O 1
ATOM 786 N N . LEU A 1 102 ? 8.258 16.578 -5.145 1 90.94 102 LEU A N 1
ATOM 787 C CA . LEU A 1 102 ? 8.062 15.195 -4.691 1 90.94 102 LEU A CA 1
ATOM 788 C C . LEU A 1 102 ? 7.699 14.289 -5.859 1 90.94 102 LEU A C 1
ATOM 790 O O . LEU A 1 102 ? 8.289 13.219 -6.027 1 90.94 102 LEU A O 1
ATOM 794 N N . VAL A 1 103 ? 6.785 14.75 -6.715 1 94.75 103 VAL A N 1
ATOM 795 C CA . VAL A 1 103 ? 6.234 13.914 -7.773 1 94.75 103 VAL A CA 1
ATOM 796 C C . VAL A 1 103 ? 7.273 13.727 -8.883 1 94.75 103 VAL A C 1
ATOM 798 O O . VAL A 1 103 ? 7.527 12.609 -9.32 1 94.75 103 VAL A O 1
ATOM 801 N N . GLU A 1 104 ? 7.914 14.844 -9.281 1 95.56 104 GLU A N 1
ATOM 802 C CA . GLU A 1 104 ? 8.805 14.773 -10.438 1 95.56 104 GLU A CA 1
ATOM 803 C C . GLU A 1 104 ? 10.203 14.312 -10.023 1 95.56 104 GLU A C 1
ATOM 805 O O . GLU A 1 104 ? 10.773 13.414 -10.648 1 95.56 104 GLU A O 1
ATOM 810 N N . ASP A 1 105 ? 10.719 14.852 -8.945 1 94.5 105 ASP A N 1
ATOM 811 C CA . ASP A 1 105 ? 12.102 14.562 -8.586 1 94.5 105 ASP A CA 1
ATOM 812 C C . ASP A 1 105 ? 12.195 13.234 -7.828 1 94.5 105 ASP A C 1
ATOM 814 O O . ASP A 1 105 ? 13.07 12.414 -8.117 1 94.5 105 ASP A O 1
ATOM 818 N N . PHE A 1 106 ? 11.336 13 -6.914 1 94.81 106 PHE A N 1
ATOM 819 C CA . PHE A 1 106 ? 11.492 11.852 -6.027 1 94.81 106 PHE A CA 1
ATOM 820 C C . PHE A 1 106 ? 10.812 10.617 -6.609 1 94.81 106 PHE A C 1
ATOM 822 O O . PHE A 1 106 ? 11.25 9.492 -6.359 1 94.81 106 PHE A O 1
ATOM 829 N N . HIS A 1 107 ? 9.75 10.844 -7.387 1 95.88 107 HIS A N 1
ATOM 830 C CA . HIS A 1 107 ? 9 9.703 -7.883 1 95.88 107 HIS A CA 1
ATOM 831 C C . HIS A 1 107 ? 9.141 9.562 -9.391 1 95.88 107 HIS A C 1
ATOM 833 O O . HIS A 1 107 ? 8.773 8.531 -9.961 1 95.88 107 HIS A O 1
ATOM 839 N N . GLY A 1 108 ? 9.609 10.594 -10.102 1 96.12 108 GLY A N 1
ATOM 840 C CA . GLY A 1 108 ? 9.891 10.516 -11.523 1 96.12 108 GLY A CA 1
ATOM 841 C C . GLY A 1 108 ? 8.633 10.555 -12.375 1 96.12 108 GLY A C 1
ATOM 842 O O . GLY A 1 108 ? 8.656 10.172 -13.547 1 96.12 108 GLY A O 1
ATOM 843 N N . GLU A 1 109 ? 7.492 10.898 -11.766 1 96.31 109 GLU A N 1
ATOM 844 C CA . GLU A 1 109 ? 6.23 11.016 -12.492 1 96.31 109 GLU A CA 1
ATOM 845 C C . GLU A 1 109 ? 6.012 12.43 -13 1 96.31 109 GLU A C 1
ATOM 847 O O . GLU A 1 109 ? 6.742 13.352 -12.625 1 96.31 109 GLU A O 1
ATOM 852 N N . GLN A 1 110 ? 5.051 12.648 -13.875 1 95.88 110 GLN A N 1
ATOM 853 C CA . GLN A 1 110 ? 4.699 13.977 -14.359 1 95.88 110 GLN A CA 1
ATOM 854 C C . GLN A 1 110 ? 3.648 14.633 -13.469 1 95.88 110 GLN A C 1
ATOM 856 O O . GLN A 1 110 ? 2.607 14.031 -13.188 1 95.88 110 GLN A O 1
ATOM 861 N N . PHE A 1 111 ? 4.016 15.781 -12.969 1 95.56 111 PHE A N 1
ATOM 862 C CA . PHE A 1 111 ? 3.078 16.547 -12.156 1 95.56 111 PHE A CA 1
ATOM 863 C C . PHE A 1 111 ? 2.145 17.375 -13.039 1 95.56 111 PHE A C 1
ATOM 865 O O . PHE A 1 111 ? 2.229 18.609 -13.055 1 95.56 111 PHE A O 1
ATOM 872 N N . GLU A 1 112 ? 1.175 16.703 -13.68 1 94.5 112 GLU A N 1
ATOM 873 C CA . GLU A 1 112 ? 0.304 17.359 -14.656 1 94.5 112 GLU A CA 1
ATOM 874 C C . GLU A 1 112 ? -1.097 17.578 -14.086 1 94.5 112 GLU A C 1
ATOM 876 O O . GLU A 1 112 ? -1.711 16.641 -13.57 1 94.5 112 GLU A O 1
ATOM 881 N N . ARG A 1 113 ? -1.678 18.781 -14.242 1 96.75 113 ARG A N 1
ATOM 882 C CA . ARG A 1 113 ? -3.055 19.141 -13.922 1 96.75 113 ARG A CA 1
ATOM 883 C C . ARG A 1 113 ? -3.471 18.562 -12.578 1 96.75 113 ARG A C 1
ATOM 885 O O . ARG A 1 113 ? -4.477 17.859 -12.484 1 96.75 113 ARG A O 1
ATOM 892 N N . PRO A 1 114 ? -2.791 19.016 -11.469 1 96.56 114 PRO A N 1
ATOM 893 C CA . PRO A 1 114 ? -3.039 18.391 -10.164 1 96.56 114 PRO A CA 1
ATOM 894 C C . PRO A 1 114 ? -4.492 18.516 -9.719 1 96.56 114 PRO A C 1
ATOM 896 O O . PRO A 1 114 ? -5.023 17.609 -9.07 1 96.56 114 PRO A O 1
ATOM 899 N N . LEU A 1 115 ? -5.164 19.641 -10.016 1 98 115 LEU A N 1
ATOM 900 C CA . LEU A 1 115 ? -6.566 19.812 -9.656 1 98 115 LEU A CA 1
ATOM 901 C C . LEU A 1 115 ? -7.441 18.781 -10.352 1 98 115 LEU A C 1
ATOM 903 O O . LEU A 1 115 ? -8.219 18.078 -9.695 1 98 115 LEU A O 1
ATOM 907 N N . THR A 1 116 ? -7.266 18.656 -11.68 1 98.5 116 THR A N 1
ATOM 908 C CA . THR A 1 116 ? -8.039 17.719 -12.484 1 98.5 116 THR A CA 1
ATOM 909 C C . THR A 1 116 ? -7.715 16.281 -12.094 1 98.5 116 THR A C 1
ATOM 911 O O . THR A 1 116 ? -8.617 15.445 -11.961 1 98.5 116 THR A O 1
ATOM 914 N N . ARG A 1 117 ? -6.426 16.016 -11.914 1 98.44 117 ARG A N 1
ATOM 915 C CA . ARG A 1 117 ? -5.973 14.672 -11.57 1 98.44 117 ARG A CA 1
ATOM 916 C C . ARG A 1 117 ? -6.57 14.219 -10.242 1 98.44 117 ARG A C 1
ATOM 918 O O . ARG A 1 117 ? -7.023 13.086 -10.109 1 98.44 117 ARG A O 1
ATOM 925 N N . THR A 1 118 ? -6.574 15.078 -9.258 1 98.62 118 THR A N 1
ATOM 926 C CA . THR A 1 118 ? -7.117 14.75 -7.945 1 98.62 118 THR A CA 1
ATOM 927 C C . THR A 1 118 ? -8.617 14.5 -8.031 1 98.62 118 THR A C 1
ATOM 929 O O . THR A 1 118 ? -9.117 13.5 -7.508 1 98.62 118 THR A O 1
ATOM 932 N N . LYS A 1 119 ? -9.344 15.359 -8.695 1 98.75 119 LYS A N 1
ATOM 933 C CA . LYS A 1 119 ? -10.789 15.219 -8.852 1 98.75 119 LYS A CA 1
ATOM 934 C C . LYS A 1 119 ? -11.148 13.898 -9.531 1 98.75 119 LYS A C 1
ATOM 936 O O . LYS A 1 119 ? -11.984 13.141 -9.039 1 98.75 119 LYS A O 1
ATOM 941 N N . GLU A 1 120 ? -10.5 13.633 -10.688 1 98.81 120 GLU A N 1
ATOM 942 C CA . GLU A 1 120 ? -10.805 12.438 -11.469 1 98.81 120 GLU A CA 1
ATOM 943 C C . GLU A 1 120 ? -10.422 11.172 -10.711 1 98.81 120 GLU A C 1
ATOM 945 O O . GLU A 1 120 ? -11.086 10.141 -10.828 1 98.81 120 GLU A O 1
ATOM 950 N N . THR A 1 121 ? -9.344 11.242 -9.922 1 98.69 121 THR A N 1
ATOM 951 C CA . THR A 1 121 ? -8.93 10.109 -9.102 1 98.69 121 THR A CA 1
ATOM 952 C C . THR A 1 121 ? -10 9.773 -8.062 1 98.69 121 THR A C 1
ATOM 954 O O . THR A 1 121 ? -10.359 8.609 -7.887 1 98.69 121 THR A O 1
ATOM 957 N N . ILE A 1 122 ? -10.539 10.773 -7.391 1 98.75 122 ILE A N 1
ATOM 958 C CA . ILE A 1 122 ? -11.562 10.586 -6.371 1 98.75 122 ILE A CA 1
ATOM 959 C C . ILE A 1 122 ? -12.828 10.008 -7.008 1 98.75 122 ILE A C 1
ATOM 961 O O . ILE A 1 122 ? -13.445 9.094 -6.461 1 98.75 122 ILE A O 1
ATOM 965 N N . GLU A 1 123 ? -13.188 10.531 -8.164 1 98.5 123 GLU A N 1
ATOM 966 C CA . GLU A 1 123 ? -14.375 10.047 -8.867 1 98.5 123 GLU A CA 1
ATOM 967 C C . GLU A 1 123 ? -14.227 8.578 -9.258 1 98.5 123 GLU A C 1
ATOM 969 O O . GLU A 1 123 ? -15.133 7.777 -9.031 1 98.5 123 GLU A O 1
ATOM 974 N N . ALA A 1 124 ? -13.117 8.219 -9.836 1 98.25 124 ALA A N 1
ATOM 975 C CA . ALA A 1 124 ? -12.867 6.836 -10.211 1 98.25 124 ALA A CA 1
ATOM 976 C C . ALA A 1 124 ? -12.844 5.93 -8.984 1 98.25 124 ALA A C 1
ATOM 978 O O . ALA A 1 124 ? -13.438 4.848 -8.992 1 98.25 124 ALA A O 1
ATOM 979 N N . PHE A 1 125 ? -12.18 6.387 -7.91 1 98.31 125 PHE A N 1
ATOM 980 C CA . PHE A 1 125 ? -12.109 5.668 -6.645 1 98.31 125 PHE A CA 1
ATOM 981 C C . PHE A 1 125 ? -13.508 5.324 -6.137 1 98.31 125 PHE A C 1
ATOM 983 O O . PHE A 1 125 ? -13.789 4.168 -5.809 1 98.31 125 PHE A O 1
ATOM 990 N N . ARG A 1 126 ? -14.383 6.266 -6.109 1 98.38 126 ARG A N 1
ATOM 991 C CA . ARG A 1 126 ? -15.742 6.078 -5.609 1 98.38 126 ARG A CA 1
ATOM 992 C C . ARG A 1 126 ? -16.516 5.109 -6.492 1 98.38 126 ARG A C 1
ATOM 994 O O . ARG A 1 126 ? -17.297 4.301 -5.992 1 98.38 126 ARG A O 1
ATOM 1001 N N . GLN A 1 127 ? -16.266 5.156 -7.793 1 97.69 127 GLN A N 1
ATOM 1002 C CA . GLN A 1 127 ? -16.953 4.242 -8.703 1 97.69 127 GLN A CA 1
ATOM 1003 C C . GLN A 1 127 ? -16.547 2.795 -8.438 1 97.69 127 GLN A C 1
ATOM 1005 O O . GLN A 1 127 ? -17.391 1.896 -8.43 1 97.69 127 GLN A O 1
ATOM 1010 N N . PHE A 1 128 ? -15.281 2.57 -8.188 1 96.81 128 PHE A N 1
ATOM 1011 C CA . PHE A 1 128 ? -14.812 1.221 -7.91 1 96.81 128 PHE A CA 1
ATOM 1012 C C . PHE A 1 128 ? -15.492 0.653 -6.672 1 96.81 128 PHE A C 1
ATOM 1014 O O . PHE A 1 128 ? -15.773 -0.547 -6.602 1 96.81 128 PHE A O 1
ATOM 1021 N N . LEU A 1 129 ? -15.789 1.467 -5.676 1 97.12 129 LEU A N 1
ATOM 1022 C CA . LEU A 1 129 ? -16.281 1.014 -4.383 1 97.12 129 LEU A CA 1
ATOM 1023 C C . LEU A 1 129 ? -17.734 0.545 -4.488 1 97.12 129 LEU A C 1
ATOM 1025 O O . LEU A 1 129 ? -18.219 -0.156 -3.604 1 97.12 129 LEU A O 1
ATOM 1029 N N . THR A 1 130 ? -18.406 0.897 -5.562 1 94.94 130 THR A N 1
ATOM 1030 C CA . THR A 1 130 ? -19.781 0.456 -5.75 1 94.94 130 THR A CA 1
ATOM 1031 C C . THR A 1 130 ? -19.828 -1.025 -6.113 1 94.94 130 THR A C 1
ATOM 1033 O O . THR A 1 130 ? -20.891 -1.656 -6.031 1 94.94 130 THR A O 1
ATOM 1036 N N . GLY A 1 131 ? -18.734 -1.541 -6.582 1 90.38 131 GLY A N 1
ATOM 1037 C CA . GLY A 1 131 ? -18.688 -2.928 -7.02 1 90.38 131 GLY A CA 1
ATOM 1038 C C . GLY A 1 131 ? -19.031 -3.102 -8.484 1 90.38 131 GLY A C 1
ATOM 1039 O O . GLY A 1 131 ? -18.891 -4.195 -9.039 1 90.38 131 GLY A O 1
ATOM 1040 N N . ASP A 1 132 ? -19.266 -1.999 -9.133 1 90.31 132 ASP A N 1
ATOM 1041 C CA . ASP A 1 132 ? -19.656 -2.055 -10.539 1 90.31 132 ASP A CA 1
ATOM 1042 C C . ASP A 1 132 ? -18.422 -1.989 -11.453 1 90.31 132 ASP A C 1
ATOM 1044 O O . ASP A 1 132 ? -17.344 -1.624 -11.008 1 90.31 132 ASP A O 1
ATOM 1048 N N . ARG A 1 133 ? -18.719 -2.422 -12.703 1 93.94 133 ARG A N 1
ATOM 1049 C CA . ARG A 1 133 ? -17.703 -2.221 -13.742 1 93.94 133 ARG A CA 1
ATOM 1050 C C . ARG A 1 133 ? -17.484 -0.736 -14.008 1 93.94 133 ARG A C 1
ATOM 1052 O O . ARG A 1 133 ? -18.438 0.027 -14.148 1 93.94 133 ARG A O 1
ATOM 1059 N N . VAL A 1 134 ? -16.234 -0.322 -14.016 1 96.69 134 VAL A N 1
ATOM 1060 C CA . VAL A 1 134 ? -15.898 1.092 -14.133 1 96.69 134 VAL A CA 1
ATOM 1061 C C . VAL A 1 134 ? -15.367 1.382 -15.531 1 96.69 134 VAL A C 1
ATOM 1063 O O . VAL A 1 134 ? -14.43 0.726 -16 1 96.69 134 VAL A O 1
ATOM 1066 N N . ASP A 1 135 ? -15.969 2.227 -16.25 1 98 135 ASP A N 1
ATOM 1067 C CA . ASP A 1 135 ? -15.477 2.922 -17.438 1 98 135 ASP A CA 1
ATOM 1068 C C . ASP A 1 135 ? -15.328 4.418 -17.172 1 98 135 ASP A C 1
ATOM 1070 O O . ASP A 1 135 ? -16.312 5.113 -16.922 1 98 135 ASP A O 1
ATOM 1074 N N . TYR A 1 136 ? -14.133 4.852 -17.094 1 98.12 136 TYR A N 1
ATOM 1075 C CA . TYR A 1 136 ? -13.844 6.25 -16.797 1 98.12 136 TYR A CA 1
ATOM 1076 C C . TYR A 1 136 ? -12.914 6.852 -17.844 1 98.12 136 TYR A C 1
ATOM 1078 O O . TYR A 1 136 ? -11.805 6.355 -18.062 1 98.12 136 TYR A O 1
ATOM 1086 N N . ASP A 1 137 ? -13.359 7.867 -18.516 1 98 137 ASP A N 1
ATOM 1087 C CA . ASP A 1 137 ? -12.586 8.539 -19.547 1 98 137 ASP A CA 1
ATOM 1088 C C . ASP A 1 137 ? -12.445 10.031 -19.25 1 98 137 ASP A C 1
ATOM 1090 O O . ASP A 1 137 ? -13.164 10.852 -19.828 1 98 137 ASP A O 1
ATOM 1094 N N . GLY A 1 138 ? -11.484 10.305 -18.359 1 98.19 138 GLY A N 1
ATOM 1095 C CA . GLY A 1 138 ? -11.203 11.695 -18.016 1 98.19 138 GLY A CA 1
ATOM 1096 C C . GLY A 1 138 ? -10.039 12.273 -18.797 1 98.19 138 GLY A C 1
ATOM 1097 O O . GLY A 1 138 ? -9.586 11.688 -19.781 1 98.19 138 GLY A O 1
ATOM 1098 N N . GLU A 1 139 ? -9.586 13.461 -18.422 1 98.06 139 GLU A N 1
ATOM 1099 C CA . GLU A 1 139 ? -8.438 14.125 -19.047 1 98.06 139 GLU A CA 1
ATOM 1100 C C . GLU A 1 139 ? -7.125 13.484 -18.609 1 98.06 139 GLU A C 1
ATOM 1102 O O . GLU A 1 139 ? -6.16 13.453 -19.375 1 98.06 139 GLU A O 1
ATOM 1107 N N . THR A 1 140 ? -7.148 12.977 -17.312 1 97.75 140 THR A N 1
ATOM 1108 C CA . THR A 1 140 ? -5.898 12.477 -16.75 1 97.75 140 THR A CA 1
ATOM 1109 C C . THR A 1 140 ? -6.039 11.023 -16.297 1 97.75 140 THR A C 1
ATOM 1111 O O . THR A 1 140 ? -5.043 10.344 -16.047 1 97.75 140 THR A O 1
ATOM 1114 N N . VAL A 1 141 ? -7.258 10.531 -16.156 1 98.06 141 VAL A N 1
ATOM 1115 C CA . VAL A 1 141 ? -7.543 9.172 -15.703 1 98.06 141 VAL A CA 1
ATOM 1116 C C . VAL A 1 141 ? -8.344 8.438 -16.781 1 98.06 141 VAL A C 1
ATOM 1118 O O . VAL A 1 141 ? -9.312 8.977 -17.312 1 98.06 141 VAL A O 1
ATOM 1121 N N . SER A 1 142 ? -7.855 7.242 -17.125 1 98.06 142 SER A N 1
ATOM 1122 C CA . SER A 1 142 ? -8.57 6.387 -18.062 1 98.06 142 SER A CA 1
ATOM 1123 C C . SER A 1 142 ? -8.656 4.953 -17.547 1 98.06 142 SER A C 1
ATOM 1125 O O . SER A 1 142 ? -7.641 4.359 -17.172 1 98.06 142 SER A O 1
ATOM 1127 N N . ILE A 1 143 ? -9.836 4.441 -17.422 1 97.62 143 ILE A N 1
ATOM 1128 C CA . ILE A 1 143 ? -10.125 3.072 -17 1 97.62 143 ILE A CA 1
ATOM 1129 C C . ILE A 1 143 ? -11.133 2.441 -17.953 1 97.62 143 ILE A C 1
ATOM 1131 O O . ILE A 1 143 ? -12.195 3.016 -18.219 1 97.62 143 ILE A O 1
ATOM 1135 N N . ASN A 1 144 ? -10.773 1.271 -18.422 1 96.94 144 ASN A N 1
ATOM 1136 C CA . ASN A 1 144 ? -11.625 0.592 -19.406 1 96.94 144 ASN A CA 1
ATOM 1137 C C . ASN A 1 144 ? -12.133 -0.742 -18.859 1 96.94 144 ASN A C 1
ATOM 1139 O O . ASN A 1 144 ? -11.469 -1.769 -19 1 96.94 144 ASN A O 1
ATOM 1143 N N . GLY A 1 145 ? -13.32 -0.731 -18.328 1 94.31 145 GLY A N 1
ATOM 1144 C CA . GLY A 1 145 ? -14.055 -1.942 -18 1 94.31 145 GLY A CA 1
ATOM 1145 C C . GLY A 1 145 ? -13.438 -2.727 -16.859 1 94.31 145 GLY A C 1
ATOM 1146 O O . GLY A 1 145 ? -13.312 -3.951 -16.938 1 94.31 145 GLY A O 1
ATOM 1147 N N . ALA A 1 146 ? -13.117 -2.055 -15.789 1 93.44 146 ALA A N 1
ATOM 1148 C CA . ALA A 1 146 ? -12.492 -2.732 -14.656 1 93.44 146 ALA A CA 1
ATOM 1149 C C . ALA A 1 146 ? -13.445 -2.795 -13.461 1 93.44 146 ALA A C 1
ATOM 1151 O O . ALA A 1 146 ? -14.266 -1.896 -13.266 1 93.44 146 ALA A O 1
ATOM 1152 N N . SER A 1 147 ? -13.359 -3.869 -12.75 1 93.44 147 SER A N 1
ATOM 1153 C CA . SER A 1 147 ? -14.062 -4.008 -11.477 1 93.44 147 SER A CA 1
ATOM 1154 C C . SER A 1 147 ? -13.219 -4.758 -10.453 1 93.44 147 SER A C 1
ATOM 1156 O O . SER A 1 147 ? -12.398 -5.602 -10.82 1 93.44 147 SER A O 1
ATOM 1158 N N . LEU A 1 148 ? -13.438 -4.387 -9.203 1 91.19 148 LEU A N 1
ATOM 1159 C CA . LEU A 1 148 ? -12.805 -5.203 -8.164 1 91.19 148 LEU A CA 1
ATOM 1160 C C . LEU A 1 148 ? -13.375 -6.617 -8.164 1 91.19 148 LEU A C 1
ATOM 1162 O O . LEU A 1 148 ? -14.57 -6.809 -8.375 1 91.19 148 LEU A O 1
ATOM 1166 N N . ASP A 1 149 ? -12.516 -7.582 -7.992 1 88.06 149 ASP A N 1
ATOM 1167 C CA . ASP A 1 149 ? -12.914 -8.984 -8.008 1 88.06 149 ASP A CA 1
ATOM 1168 C C . ASP A 1 149 ? -13.32 -9.461 -6.617 1 88.06 149 ASP A C 1
ATOM 1170 O O . ASP A 1 149 ? -13.086 -10.617 -6.258 1 88.06 149 ASP A O 1
ATOM 1174 N N . PHE A 1 150 ? -13.711 -8.594 -5.762 1 85.94 150 PHE A N 1
ATOM 1175 C CA . PHE A 1 150 ? -14.344 -8.828 -4.469 1 85.94 150 PHE A CA 1
ATOM 1176 C C . PHE A 1 150 ? -15.266 -7.672 -4.102 1 85.94 150 PHE A C 1
ATOM 1178 O O . PHE A 1 150 ? -15.148 -6.574 -4.652 1 85.94 150 PHE A O 1
ATOM 1185 N N . GLN A 1 151 ? -16.156 -7.938 -3.281 1 88.5 151 GLN A N 1
ATOM 1186 C CA . GLN A 1 151 ? -17.109 -6.902 -2.889 1 88.5 151 GLN A CA 1
ATOM 1187 C C . GLN A 1 151 ? -16.516 -5.988 -1.819 1 88.5 151 GLN A C 1
ATOM 1189 O O . GLN A 1 151 ? -16.188 -6.441 -0.72 1 88.5 151 GLN A O 1
ATOM 1194 N N . PRO A 1 152 ? -16.375 -4.715 -2.199 1 92.75 152 PRO A N 1
ATOM 1195 C CA . PRO A 1 152 ? -15.977 -3.805 -1.128 1 92.75 152 PRO A CA 1
ATOM 1196 C C . PRO A 1 152 ? -16.922 -3.832 0.065 1 92.75 152 PRO A C 1
ATOM 1198 O O . PRO A 1 152 ? -18.141 -3.865 -0.115 1 92.75 152 PRO A O 1
ATOM 1201 N N . PRO A 1 153 ? -16.438 -3.84 1.291 1 94.25 153 PRO A N 1
ATOM 1202 C CA . PRO A 1 153 ? -17.328 -3.885 2.451 1 94.25 153 PRO A CA 1
ATOM 1203 C C . PRO A 1 153 ? -18.297 -2.703 2.498 1 94.25 153 PRO A C 1
ATOM 1205 O O . PRO A 1 153 ? -19.469 -2.873 2.844 1 94.25 153 PRO A O 1
ATOM 1208 N N . ARG A 1 154 ? -17.812 -1.431 2.25 1 95.75 154 ARG A N 1
ATOM 1209 C CA . ARG A 1 154 ? -18.656 -0.242 2.135 1 95.75 154 ARG A CA 1
ATOM 1210 C C . ARG A 1 154 ? -18.641 0.304 0.71 1 95.75 154 ARG A C 1
ATOM 1212 O O . ARG A 1 154 ? -17.562 0.426 0.1 1 95.75 154 ARG A O 1
ATOM 1219 N N . PRO A 1 155 ? -19.75 0.692 0.246 1 95.75 155 PRO A N 1
ATOM 1220 C CA . PRO A 1 155 ? -19.797 1.316 -1.078 1 95.75 155 PRO A CA 1
ATOM 1221 C C . PRO A 1 155 ? -19.344 2.773 -1.059 1 95.75 155 PRO A C 1
ATOM 1223 O O . PRO A 1 155 ? -19.125 3.373 -2.117 1 95.75 155 PRO A O 1
ATOM 1226 N N . ASN A 1 156 ? -19.219 3.303 0.178 1 96.75 156 ASN A N 1
ATOM 1227 C CA . ASN A 1 156 ? -18.812 4.695 0.334 1 96.75 156 ASN A CA 1
ATOM 1228 C C . ASN A 1 156 ? -17.781 4.852 1.444 1 96.75 156 ASN A C 1
ATOM 1230 O O . ASN A 1 156 ? -18.109 5.262 2.559 1 96.75 156 ASN A O 1
ATOM 1234 N N . ILE A 1 157 ? -16.547 4.59 1.119 1 98.25 157 ILE A N 1
ATOM 1235 C CA . ILE A 1 157 ? -15.453 4.906 2.033 1 98.25 157 ILE A CA 1
ATOM 1236 C C . ILE A 1 157 ? -15.211 6.41 2.041 1 98.25 157 ILE A C 1
ATOM 1238 O O . ILE A 1 157 ? -15.055 7.027 0.983 1 98.25 157 ILE A O 1
ATOM 1242 N N . PRO A 1 158 ? -15.227 7.098 3.174 1 98.69 158 PRO A N 1
ATOM 1243 C CA . PRO A 1 158 ? -15.055 8.547 3.232 1 98.69 158 PRO A CA 1
ATOM 1244 C C . PRO A 1 158 ? -13.742 9.008 2.598 1 98.69 158 PRO A C 1
ATOM 1246 O O . PRO A 1 158 ? -12.711 8.344 2.754 1 98.69 158 PRO A O 1
ATOM 1249 N N . VAL A 1 159 ? -13.844 10.117 1.871 1 98.81 159 VAL A N 1
ATOM 1250 C CA . VAL A 1 159 ? -12.688 10.75 1.256 1 98.81 159 VAL A CA 1
ATOM 1251 C C . VAL A 1 159 ? -12.438 12.109 1.896 1 98.81 159 VAL A C 1
ATOM 1253 O O . VAL A 1 159 ? -13.297 13 1.835 1 98.81 159 VAL A O 1
ATOM 1256 N N . TYR A 1 160 ? -11.297 12.234 2.523 1 98.81 160 TYR A N 1
ATOM 1257 C CA . TYR A 1 160 ? -10.82 13.508 3.057 1 98.81 160 TYR A CA 1
ATOM 1258 C C . TYR A 1 160 ? -9.727 14.102 2.17 1 98.81 160 TYR A C 1
ATOM 1260 O O . TYR A 1 160 ? -8.867 13.375 1.67 1 98.81 160 TYR A O 1
ATOM 1268 N N . MET A 1 161 ? -9.773 15.391 1.935 1 98.69 161 MET A N 1
ATOM 1269 C CA . MET A 1 161 ? -8.758 16.031 1.115 1 98.69 161 MET A CA 1
ATOM 1270 C C . MET A 1 161 ? -7.852 16.922 1.969 1 98.69 161 MET A C 1
ATOM 1272 O O . MET A 1 161 ? -8.336 17.703 2.783 1 98.69 161 MET A O 1
ATOM 1276 N N . GLY A 1 162 ? -6.523 16.656 1.925 1 97.06 162 GLY A N 1
ATOM 1277 C CA . GLY A 1 162 ? -5.523 17.578 2.453 1 97.06 162 GLY A CA 1
ATOM 1278 C C . GLY A 1 162 ? -5.027 18.578 1.425 1 97.06 162 GLY A C 1
ATOM 1279 O O . GLY A 1 162 ? -4.281 18.219 0.51 1 97.06 162 GLY A O 1
ATOM 1280 N N . VAL A 1 163 ? -5.383 19.859 1.599 1 95 163 VAL A N 1
ATOM 1281 C CA . VAL A 1 163 ? -5.203 20.812 0.506 1 95 163 VAL A CA 1
ATOM 1282 C C . VAL A 1 163 ? -4.75 22.156 1.063 1 95 163 VAL A C 1
ATOM 1284 O O . VAL A 1 163 ? -4.957 22.453 2.244 1 95 163 VAL A O 1
ATOM 1287 N N . THR A 1 164 ? -4.141 22.984 0.166 1 94.25 164 THR A N 1
ATOM 1288 C CA . THR A 1 164 ? -3.58 24.234 0.649 1 94.25 164 THR A CA 1
ATOM 1289 C C . THR A 1 164 ? -4.047 25.406 -0.218 1 94.25 164 THR A C 1
ATOM 1291 O O . THR A 1 164 ? -4.441 26.453 0.3 1 94.25 164 THR A O 1
ATOM 1294 N N . GLY A 1 165 ? -4.07 25.359 -1.504 1 95.44 165 GLY A N 1
ATOM 1295 C CA . GLY A 1 165 ? -4.355 26.453 -2.408 1 95.44 165 GLY A CA 1
ATOM 1296 C C . GLY A 1 165 ? -5.84 26.703 -2.594 1 95.44 165 GLY A C 1
ATOM 1297 O O . GLY A 1 165 ? -6.664 25.844 -2.295 1 95.44 165 GLY A O 1
ATOM 1298 N N . PRO A 1 166 ? -6.156 27.891 -3.057 1 97.44 166 PRO A N 1
ATOM 1299 C CA . PRO A 1 166 ? -7.562 28.297 -3.111 1 97.44 166 PRO A CA 1
ATOM 1300 C C . PRO A 1 166 ? -8.398 27.422 -4.027 1 97.44 166 PRO A C 1
ATOM 1302 O O . PRO A 1 166 ? -9.531 27.062 -3.688 1 97.44 166 PRO A O 1
ATOM 1305 N N . ARG A 1 167 ? -7.898 27.078 -5.195 1 97.62 167 ARG A N 1
ATOM 1306 C CA . ARG A 1 167 ? -8.664 26.234 -6.117 1 97.62 167 ARG A CA 1
ATOM 1307 C C . ARG A 1 167 ? -8.906 24.844 -5.527 1 97.62 167 ARG A C 1
ATOM 1309 O O . ARG A 1 167 ? -9.992 24.281 -5.676 1 97.62 167 ARG A O 1
ATOM 1316 N N . MET A 1 168 ? -7.941 24.344 -4.852 1 97.81 168 MET A N 1
ATOM 1317 C CA . MET A 1 168 ? -8.07 23.031 -4.223 1 97.81 168 MET A CA 1
ATOM 1318 C C . MET A 1 168 ? -9.023 23.094 -3.035 1 97.81 168 MET A C 1
ATOM 1320 O O . MET A 1 168 ? -9.766 22.141 -2.783 1 97.81 168 MET A O 1
ATOM 1324 N N . LEU A 1 169 ? -8.93 24.141 -2.307 1 98.62 169 LEU A N 1
ATOM 1325 C CA . LEU A 1 169 ? -9.844 24.312 -1.181 1 98.62 169 LEU A CA 1
ATOM 1326 C C . LEU A 1 169 ? -11.297 24.344 -1.655 1 98.62 169 LEU A C 1
ATOM 1328 O O . LEU A 1 169 ? -12.164 23.719 -1.049 1 98.62 169 LEU A O 1
ATOM 1332 N N . ARG A 1 170 ? -11.57 25.031 -2.699 1 98.75 170 ARG A N 1
ATOM 1333 C CA . ARG A 1 170 ? -12.914 25.078 -3.258 1 98.75 170 ARG A CA 1
ATOM 1334 C C . ARG A 1 170 ? -13.352 23.719 -3.783 1 98.75 170 ARG A C 1
ATOM 1336 O O . ARG A 1 170 ? -14.492 23.312 -3.588 1 98.75 170 ARG A O 1
ATOM 1343 N N . LEU A 1 171 ? -12.422 23.031 -4.438 1 98.81 171 LEU A N 1
ATOM 1344 C CA . LEU A 1 171 ? -12.727 21.688 -4.902 1 98.81 171 LEU A CA 1
ATOM 1345 C C . LEU A 1 171 ? -13.086 20.766 -3.734 1 98.81 171 LEU A C 1
ATOM 1347 O O . LEU A 1 171 ? -14.031 19.984 -3.826 1 98.81 171 LEU A O 1
ATOM 1351 N N . ALA A 1 172 ? -12.312 20.844 -2.682 1 98.81 172 ALA A N 1
ATOM 1352 C CA . ALA A 1 172 ? -12.578 20.031 -1.5 1 98.81 172 ALA A CA 1
ATOM 1353 C C . ALA A 1 172 ? -13.984 20.297 -0.958 1 98.81 172 ALA A C 1
ATOM 1355 O O . ALA A 1 172 ? -14.695 19.359 -0.591 1 98.81 172 ALA A O 1
ATOM 1356 N N . GLY A 1 173 ? -14.344 21.547 -0.904 1 98.81 173 GLY A N 1
ATOM 1357 C CA . GLY A 1 173 ? -15.703 21.875 -0.505 1 98.81 173 GLY A CA 1
ATOM 1358 C C . GLY A 1 173 ? -16.75 21.219 -1.38 1 98.81 173 GLY A C 1
ATOM 1359 O O . GLY A 1 173 ? -17.797 20.781 -0.884 1 98.81 173 GLY A O 1
ATOM 1360 N N . ALA A 1 174 ? -16.453 21.109 -2.635 1 98.81 174 ALA A N 1
ATOM 1361 C CA . ALA A 1 174 ? -17.438 20.641 -3.623 1 98.81 174 ALA A CA 1
ATOM 1362 C C . ALA A 1 174 ? -17.578 19.125 -3.58 1 98.81 174 ALA A C 1
ATOM 1364 O O . ALA A 1 174 ? -18.641 18.578 -3.902 1 98.81 174 ALA A O 1
ATOM 1365 N N . ILE A 1 175 ? -16.469 18.359 -3.102 1 98.69 175 ILE A N 1
ATOM 1366 C CA . ILE A 1 175 ? -16.578 16.938 -3.41 1 98.69 175 ILE A CA 1
ATOM 1367 C C . ILE A 1 175 ? -16.156 16.109 -2.201 1 98.69 175 ILE A C 1
ATOM 1369 O O . ILE A 1 175 ? -16.422 14.906 -2.135 1 98.69 175 ILE A O 1
ATOM 1373 N N . ALA A 1 176 ? -15.414 16.641 -1.227 1 98.81 176 ALA A N 1
ATOM 1374 C CA . ALA A 1 176 ? -14.828 15.828 -0.166 1 98.81 176 ALA A CA 1
ATOM 1375 C C . ALA A 1 176 ? -15.82 15.609 0.973 1 98.81 176 ALA A C 1
ATOM 1377 O O . ALA A 1 176 ? -16.719 16.422 1.19 1 98.81 176 ALA A O 1
ATOM 1378 N N . ASP A 1 177 ? -15.641 14.523 1.689 1 98.56 177 ASP A N 1
ATOM 1379 C CA . ASP A 1 177 ? -16.438 14.266 2.891 1 98.56 177 ASP A CA 1
ATOM 1380 C C . ASP A 1 177 ? -15.844 14.992 4.098 1 98.56 177 ASP A C 1
ATOM 1382 O O . ASP A 1 177 ? -16.531 15.211 5.098 1 98.56 177 ASP A O 1
ATOM 1386 N N . GLY A 1 178 ? -14.586 15.359 4.051 1 98.62 178 GLY A N 1
ATOM 1387 C CA . GLY A 1 178 ? -13.859 16.141 5.031 1 98.62 178 GLY A CA 1
ATOM 1388 C C . GLY A 1 178 ? -12.617 16.812 4.457 1 98.62 178 GLY A C 1
ATOM 1389 O O . GLY A 1 178 ? -12.133 16.438 3.393 1 98.62 178 GLY A O 1
ATOM 1390 N N . VAL A 1 179 ? -12.195 17.828 5.109 1 98.75 179 VAL A N 1
ATOM 1391 C CA . VAL A 1 179 ? -10.992 18.531 4.699 1 98.75 179 VAL A CA 1
ATOM 1392 C C . VAL A 1 179 ? -10.016 18.625 5.871 1 98.75 179 VAL A C 1
ATOM 1394 O O . VAL A 1 179 ? -10.422 18.875 7.008 1 98.75 179 VAL A O 1
ATOM 1397 N N . VAL A 1 180 ? -8.742 18.391 5.594 1 98 180 VAL A N 1
ATOM 1398 C CA . VAL A 1 180 ? -7.703 18.516 6.605 1 98 180 VAL A CA 1
ATOM 1399 C C . VAL A 1 180 ? -6.715 19.609 6.203 1 98 180 VAL A C 1
ATOM 1401 O O . VAL A 1 180 ? -5.988 19.453 5.219 1 98 180 VAL A O 1
ATOM 1404 N N . LEU A 1 181 ? -6.641 20.625 6.969 1 96.88 181 LEU A N 1
ATOM 1405 C CA . LEU A 1 181 ? -5.719 21.719 6.695 1 96.88 181 LEU A CA 1
ATOM 1406 C C . LEU A 1 181 ? -4.305 21.359 7.145 1 96.88 181 LEU A C 1
ATOM 1408 O O . LEU A 1 181 ? -4.121 20.516 8.023 1 96.88 181 LEU A O 1
ATOM 1412 N N . ASN A 1 182 ? -3.404 22.031 6.531 1 90.25 182 ASN A N 1
ATOM 1413 C CA . ASN A 1 182 ? -1.988 21.781 6.773 1 90.25 182 ASN A CA 1
ATOM 1414 C C . ASN A 1 182 ? -1.565 22.266 8.156 1 90.25 182 ASN A C 1
ATOM 1416 O O . ASN A 1 182 ? -2.271 23.062 8.789 1 90.25 182 ASN A O 1
ATOM 1420 N N . ALA A 1 183 ? -0.375 21.812 8.523 1 91.56 183 ALA A N 1
ATOM 1421 C CA . ALA A 1 183 ? 0.26 22.266 9.758 1 91.56 183 ALA A CA 1
ATOM 1422 C C . ALA A 1 183 ? 0.921 23.625 9.555 1 91.56 183 ALA A C 1
ATOM 1424 O O . ALA A 1 183 ? 1.149 24.062 8.422 1 91.56 183 ALA A O 1
ATOM 1425 N N . PHE A 1 184 ? 1.164 24.344 10.578 1 94.31 184 PHE A N 1
ATOM 1426 C CA . PHE A 1 184 ? 1.942 25.578 10.625 1 94.31 184 PHE A CA 1
ATOM 1427 C C . PHE A 1 184 ? 1.268 26.672 9.82 1 94.31 184 PHE A C 1
ATOM 1429 O O . PHE A 1 184 ? 1.928 27.391 9.062 1 94.31 184 PHE A O 1
ATOM 1436 N N . VAL A 1 185 ? 0.006 26.781 9.906 1 93.06 185 VAL A N 1
ATOM 1437 C CA . VAL A 1 185 ? -0.702 27.844 9.203 1 93.06 185 VAL A CA 1
ATOM 1438 C C . VAL A 1 185 ? -1.19 28.891 10.203 1 93.06 185 VAL A C 1
ATOM 1440 O O . VAL A 1 185 ? -1.416 28.578 11.375 1 93.06 185 VAL A O 1
ATOM 1443 N N . SER A 1 186 ? -1.34 30.125 9.742 1 94.75 186 SER A N 1
ATOM 1444 C CA . SER A 1 186 ? -1.816 31.203 10.602 1 94.75 186 SER A CA 1
ATOM 1445 C C . SER A 1 186 ? -3.318 31.094 10.836 1 94.75 186 SER A C 1
ATOM 1447 O O . SER A 1 186 ? -4.023 30.406 10.094 1 94.75 186 SER A O 1
ATOM 1449 N N . GLU A 1 187 ? -3.764 31.75 11.898 1 96.81 187 GLU A N 1
ATOM 1450 C CA . GLU A 1 187 ? -5.195 31.812 12.18 1 96.81 187 GLU A CA 1
ATOM 1451 C C . GLU A 1 187 ? -5.961 32.438 11.016 1 96.81 187 GLU A C 1
ATOM 1453 O O . GLU A 1 187 ? -7.082 32 10.711 1 96.81 187 GLU A O 1
ATOM 1458 N N . GLY A 1 188 ? -5.352 33.5 10.398 1 96.69 188 GLY A N 1
ATOM 1459 C CA . GLY A 1 188 ? -5.969 34.094 9.227 1 96.69 188 GLY A CA 1
ATOM 1460 C C . GLY A 1 188 ? -6.125 33.125 8.07 1 96.69 188 GLY A C 1
ATOM 1461 O O . GLY A 1 188 ? -7.148 33.125 7.379 1 96.69 188 GLY A O 1
ATOM 1462 N N . TYR A 1 189 ? -5.133 32.312 7.809 1 96.62 189 TYR A N 1
ATOM 1463 C CA . TYR A 1 189 ? -5.234 31.297 6.773 1 96.62 189 TYR A CA 1
ATOM 1464 C C . TYR A 1 189 ? -6.398 30.359 7.047 1 96.62 189 TYR A C 1
ATOM 1466 O O . TYR A 1 189 ? -7.152 30.016 6.137 1 96.62 189 TYR A O 1
ATOM 1474 N N . ILE A 1 190 ? -6.504 29.922 8.305 1 98 190 ILE A N 1
ATOM 1475 C CA . ILE A 1 190 ? -7.547 28.969 8.688 1 98 190 ILE A CA 1
ATOM 1476 C C . ILE A 1 190 ? -8.922 29.547 8.352 1 98 190 ILE A C 1
ATOM 1478 O O . ILE A 1 190 ? -9.75 28.891 7.727 1 98 190 ILE A O 1
ATOM 1482 N N . LYS A 1 191 ? -9.141 30.766 8.734 1 97.94 191 LYS A N 1
ATOM 1483 C CA . LYS A 1 191 ? -10.422 31.438 8.477 1 97.94 191 LYS A CA 1
ATOM 1484 C C . LYS A 1 191 ? -10.688 31.531 6.98 1 97.94 191 LYS A C 1
ATOM 1486 O O . LYS A 1 191 ? -11.797 31.25 6.523 1 97.94 191 LYS A O 1
ATOM 1491 N N . ASN A 1 192 ? -9.68 31.953 6.25 1 98.06 192 ASN A N 1
ATOM 1492 C CA . ASN A 1 192 ? -9.828 32.094 4.805 1 98.06 192 ASN A CA 1
ATOM 1493 C C . ASN A 1 192 ? -10.086 30.734 4.141 1 98.06 192 ASN A C 1
ATOM 1495 O O . ASN A 1 192 ? -10.883 30.641 3.207 1 98.06 192 ASN A O 1
ATOM 1499 N N . ALA A 1 193 ? -9.375 29.734 4.586 1 98.44 193 ALA A N 1
ATOM 1500 C CA . ALA A 1 193 ? -9.539 28.391 4.039 1 98.44 193 ALA A CA 1
ATOM 1501 C C . ALA A 1 193 ? -10.969 27.875 4.254 1 98.44 193 ALA A C 1
ATOM 1503 O O . ALA A 1 193 ? -11.586 27.328 3.336 1 98.44 193 ALA A O 1
ATOM 1504 N N . ILE A 1 194 ? -11.461 28.047 5.477 1 98.56 194 ILE A N 1
ATOM 1505 C CA . ILE A 1 194 ? -12.82 27.609 5.797 1 98.56 194 ILE A CA 1
ATOM 1506 C C . ILE A 1 194 ? -13.812 28.312 4.875 1 98.56 194 ILE A C 1
ATOM 1508 O O . ILE A 1 194 ? -14.727 27.672 4.34 1 98.56 194 ILE A O 1
ATOM 1512 N N . SER A 1 195 ? -13.586 29.578 4.688 1 98.62 195 SER A N 1
ATOM 1513 C CA . SER A 1 195 ? -14.461 30.359 3.812 1 98.62 195 SER A CA 1
ATOM 1514 C C . SER A 1 195 ? -14.438 29.828 2.387 1 98.62 195 SER A C 1
ATOM 1516 O O . SER A 1 195 ? -15.484 29.703 1.744 1 98.62 195 SER A O 1
ATOM 1518 N N . LEU A 1 196 ? -13.281 29.547 1.847 1 98.75 196 LEU A N 1
ATOM 1519 C CA . LEU A 1 196 ? -13.133 29.031 0.488 1 98.75 196 LEU A CA 1
ATOM 1520 C C . LEU A 1 196 ? -13.781 27.656 0.348 1 98.75 196 LEU A C 1
ATOM 1522 O O . LEU A 1 196 ? -14.375 27.344 -0.688 1 98.75 196 LEU A O 1
ATOM 1526 N N . ILE A 1 197 ? -13.656 26.797 1.352 1 98.88 197 ILE A N 1
ATOM 1527 C CA . ILE A 1 197 ? -14.281 25.469 1.359 1 98.88 197 ILE A CA 1
ATOM 1528 C C . ILE A 1 197 ? -15.805 25.625 1.327 1 98.88 197 ILE A C 1
ATOM 1530 O O . ILE A 1 197 ? -16.484 24.938 0.565 1 98.88 197 ILE A O 1
ATOM 1534 N N . GLU A 1 198 ? -16.344 26.547 2.145 1 98.75 198 GLU A N 1
ATOM 1535 C CA . GLU A 1 198 ? -17.766 26.812 2.16 1 98.75 198 GLU A CA 1
ATOM 1536 C C . GLU A 1 198 ? -18.25 27.312 0.8 1 98.75 198 GLU A C 1
ATOM 1538 O O . GLU A 1 198 ? -19.328 26.906 0.335 1 98.75 198 GLU A O 1
ATOM 1543 N N . ASP A 1 199 ? -17.484 28.188 0.204 1 98.69 199 ASP A N 1
ATOM 1544 C CA . ASP A 1 199 ? -17.812 28.672 -1.128 1 98.69 199 ASP A CA 1
ATOM 1545 C C . ASP A 1 199 ? -17.922 27.531 -2.127 1 98.69 199 ASP A C 1
ATOM 1547 O O . ASP A 1 199 ? -18.859 27.484 -2.926 1 98.69 199 ASP A O 1
ATOM 1551 N N . GLY A 1 200 ? -16.969 26.641 -2.08 1 98.75 200 GLY A N 1
ATOM 1552 C CA . GLY A 1 200 ? -16.984 25.484 -2.969 1 98.75 200 GLY A CA 1
ATOM 1553 C C . GLY A 1 200 ? -18.188 24.594 -2.764 1 98.75 200 GLY A C 1
ATOM 1554 O O . GLY A 1 200 ? -18.781 24.109 -3.73 1 98.75 200 GLY A O 1
ATOM 1555 N N . ALA A 1 201 ? -18.516 24.328 -1.518 1 98.81 201 ALA A N 1
ATOM 1556 C CA . ALA A 1 201 ? -19.688 23.516 -1.188 1 98.81 201 ALA A CA 1
ATOM 1557 C C . ALA A 1 201 ? -20.969 24.172 -1.694 1 98.81 201 ALA A C 1
ATOM 1559 O O . ALA A 1 201 ? -21.812 23.516 -2.301 1 98.81 201 ALA A O 1
ATOM 1560 N N . ASN A 1 202 ? -21.078 25.453 -1.433 1 98.56 202 ASN A N 1
ATOM 1561 C CA . ASN A 1 202 ? -22.25 26.203 -1.873 1 98.56 202 ASN A CA 1
ATOM 1562 C C . ASN A 1 202 ? -22.422 26.156 -3.391 1 98.56 202 ASN A C 1
ATOM 1564 O O . ASN A 1 202 ? -23.531 25.984 -3.893 1 98.56 202 ASN A O 1
ATOM 1568 N N . GLU A 1 203 ? -21.391 26.359 -4.062 1 98.38 203 GLU A N 1
ATOM 1569 C CA . GLU A 1 203 ? -21.406 26.312 -5.523 1 98.38 203 GLU A CA 1
ATOM 1570 C C . GLU A 1 203 ? -21.844 24.938 -6.023 1 98.38 203 GLU A C 1
ATOM 1572 O O . GLU A 1 203 ? -22.5 24.828 -7.066 1 98.38 203 GLU A O 1
ATOM 1577 N N . ALA A 1 204 ? -21.5 23.953 -5.254 1 98.38 204 ALA A N 1
ATOM 1578 C CA . ALA A 1 204 ? -21.859 22.578 -5.629 1 98.38 204 ALA A CA 1
ATOM 1579 C C . ALA A 1 204 ? -23.234 22.219 -5.121 1 98.38 204 ALA A C 1
ATOM 1581 O O . ALA A 1 204 ? -23.75 21.125 -5.414 1 98.38 204 ALA A O 1
ATOM 1582 N N . GLY A 1 205 ? -23.875 23 -4.363 1 98.5 205 GLY A N 1
ATOM 1583 C CA . GLY A 1 205 ? -25.203 22.766 -3.852 1 98.5 205 GLY A CA 1
ATOM 1584 C C . GLY A 1 205 ? -25.25 21.734 -2.748 1 98.5 205 GLY A C 1
ATOM 1585 O O . GLY A 1 205 ? -26.203 20.938 -2.672 1 98.5 205 GLY A O 1
ATOM 1586 N N . ARG A 1 206 ? -24.234 21.688 -1.934 1 98.31 206 ARG A N 1
ATOM 1587 C CA . ARG A 1 206 ? -24.203 20.719 -0.845 1 98.31 206 ARG A CA 1
ATOM 1588 C C . ARG A 1 206 ? -23.781 21.375 0.462 1 98.31 206 ARG A C 1
ATOM 1590 O O . ARG A 1 206 ? -23.328 22.531 0.469 1 98.31 206 ARG A O 1
ATOM 1597 N N . ASP A 1 207 ? -23.922 20.703 1.572 1 98.31 207 ASP A N 1
ATOM 1598 C CA . ASP A 1 207 ? -23.438 21.156 2.869 1 98.31 207 ASP A CA 1
ATOM 1599 C C . ASP A 1 207 ? -21.906 21.078 2.934 1 98.31 207 ASP A C 1
ATOM 1601 O O . ASP A 1 207 ? -21.312 20.125 2.42 1 98.31 207 ASP A O 1
ATOM 1605 N N . PRO A 1 208 ? -21.297 22.031 3.529 1 98.25 208 PRO A N 1
ATOM 1606 C CA . PRO A 1 208 ? -19.844 21.969 3.67 1 98.25 208 PRO A CA 1
ATOM 1607 C C . PRO A 1 208 ? -19.391 20.734 4.457 1 98.25 208 PRO A C 1
ATOM 1609 O O . PRO A 1 208 ? -20.047 20.328 5.406 1 98.25 208 PRO A O 1
ATOM 1612 N N . PRO A 1 209 ? -18.297 20.188 4.035 1 98.5 209 PRO A N 1
ATOM 1613 C CA . PRO A 1 209 ? -17.719 19.094 4.82 1 98.5 209 PRO A CA 1
ATOM 1614 C C . PRO A 1 209 ? -17.125 19.562 6.145 1 98.5 209 PRO A C 1
ATOM 1616 O O . PRO A 1 209 ? -16.906 20.766 6.332 1 98.5 209 PRO A O 1
ATOM 1619 N N . ASP A 1 210 ? -16.875 18.609 7.004 1 97.62 210 ASP A N 1
ATOM 1620 C CA . ASP A 1 210 ? -16.125 18.938 8.211 1 97.62 210 ASP A CA 1
ATOM 1621 C C . ASP A 1 210 ? -14.695 19.359 7.871 1 97.62 210 ASP A C 1
ATOM 1623 O O . ASP A 1 210 ? -14.078 18.797 6.965 1 97.62 210 ASP A O 1
ATOM 1627 N N . VAL A 1 211 ? -14.25 20.328 8.555 1 98.56 211 VAL A N 1
ATOM 1628 C CA . VAL A 1 211 ? -12.906 20.844 8.344 1 98.56 211 VAL A CA 1
ATOM 1629 C C . VAL A 1 211 ? -12.07 20.641 9.609 1 98.56 211 VAL A C 1
ATOM 1631 O O . VAL A 1 211 ? -12.484 21.047 10.703 1 98.56 211 VAL A O 1
ATOM 1634 N N . GLY A 1 212 ? -11.008 19.969 9.469 1 98.06 212 GLY A N 1
ATOM 1635 C CA . GLY A 1 212 ? -10.047 19.812 10.547 1 98.06 212 GLY A CA 1
ATOM 1636 C C . GLY A 1 212 ? -8.641 20.219 10.172 1 98.06 212 GLY A C 1
ATOM 1637 O O . GLY A 1 212 ? -8.438 20.891 9.148 1 98.06 212 GLY A O 1
ATOM 1638 N N . MET A 1 213 ? -7.738 19.953 11.055 1 97.25 213 MET A N 1
ATOM 1639 C CA . MET A 1 213 ? -6.336 20.281 10.828 1 97.25 213 MET A CA 1
ATOM 1640 C C . MET A 1 213 ? -5.422 19.297 11.539 1 97.25 213 MET A C 1
ATOM 1642 O O . MET A 1 213 ? -5.844 18.609 12.477 1 97.25 213 MET A O 1
ATOM 1646 N N . VAL A 1 214 ? -4.211 19.203 11 1 96.19 214 VAL A N 1
ATOM 1647 C CA . VAL A 1 214 ? -3.178 18.359 11.609 1 96.19 214 VAL A CA 1
ATOM 1648 C C . VAL A 1 214 ? -2.131 19.25 12.281 1 96.19 214 VAL A C 1
ATOM 1650 O O . VAL A 1 214 ? -0.979 19.297 11.844 1 96.19 214 VAL A O 1
ATOM 1653 N N . PRO A 1 215 ? -2.457 19.844 13.422 1 97.31 215 PRO A N 1
ATOM 1654 C CA . PRO A 1 215 ? -1.454 20.688 14.07 1 97.31 215 PRO A CA 1
ATOM 1655 C C . PRO A 1 215 ? -0.279 19.891 14.625 1 97.31 215 PRO A C 1
ATOM 1657 O O . PRO A 1 215 ? -0.468 18.797 15.141 1 97.31 215 PRO A O 1
ATOM 1660 N N . VAL A 1 216 ? 0.888 20.453 14.477 1 97.5 216 VAL A N 1
ATOM 1661 C CA . VAL A 1 216 ? 2.039 19.891 15.172 1 97.5 216 VAL A CA 1
ATOM 1662 C C . VAL A 1 216 ? 1.854 20.016 16.672 1 97.5 216 VAL A C 1
ATOM 1664 O O . VAL A 1 216 ? 1.41 21.062 17.156 1 97.5 216 VAL A O 1
ATOM 1667 N N . PHE A 1 217 ? 2.131 18.984 17.375 1 98.31 217 PHE A N 1
ATOM 1668 C CA . PHE A 1 217 ? 1.922 18.906 18.812 1 98.31 217 PHE A CA 1
ATOM 1669 C C . PHE A 1 217 ? 3.172 18.391 19.516 1 98.31 217 PHE A C 1
ATOM 1671 O O . PHE A 1 217 ? 3.643 17.297 19.234 1 98.31 217 PHE A O 1
ATOM 1678 N N . SER A 1 218 ? 3.748 19.141 20.375 1 98.44 218 SER A N 1
ATOM 1679 C CA . SER A 1 218 ? 4.902 18.781 21.188 1 98.44 218 SER A CA 1
ATOM 1680 C C . SER A 1 218 ? 4.723 19.219 22.625 1 98.44 218 SER A C 1
ATOM 1682 O O . SER A 1 218 ? 4.625 20.422 22.906 1 98.44 218 SER A O 1
ATOM 1684 N N . ILE A 1 219 ? 4.711 18.25 23.562 1 98.56 219 ILE A N 1
ATOM 1685 C CA . ILE A 1 219 ? 4.406 18.547 24.953 1 98.56 219 ILE A CA 1
ATOM 1686 C C . ILE A 1 219 ? 5.598 18.172 25.828 1 98.56 219 ILE A C 1
ATOM 1688 O O . ILE A 1 219 ? 6.25 17.141 25.594 1 98.56 219 ILE A O 1
ATOM 1692 N N . ASP A 1 220 ? 5.945 19.016 26.719 1 97.94 220 ASP A N 1
ATOM 1693 C CA . ASP A 1 220 ? 7 18.797 27.703 1 97.94 220 ASP A CA 1
ATOM 1694 C C . ASP A 1 220 ? 6.762 19.625 28.953 1 97.94 220 ASP A C 1
ATOM 1696 O O . ASP A 1 220 ? 6.082 20.656 28.906 1 97.94 220 ASP A O 1
ATOM 1700 N N . ALA A 1 221 ? 7.258 19.078 30.078 1 96.44 221 ALA A N 1
ATOM 1701 C CA . ALA A 1 221 ? 7.203 19.891 31.297 1 96.44 221 ALA A CA 1
ATOM 1702 C C . ALA A 1 221 ? 7.977 21.188 31.109 1 96.44 221 ALA A C 1
ATOM 1704 O O . ALA A 1 221 ? 7.594 22.234 31.656 1 96.44 221 ALA A O 1
ATOM 1705 N N . ASP A 1 222 ? 9.016 21.094 30.391 1 96.81 222 ASP A N 1
ATOM 1706 C CA . ASP A 1 222 ? 9.773 22.281 29.984 1 96.81 222 ASP A CA 1
ATOM 1707 C C . ASP A 1 222 ? 9.297 22.781 28.625 1 96.81 222 ASP A C 1
ATOM 1709 O O . ASP A 1 222 ? 9.664 22.234 27.578 1 96.81 222 ASP A O 1
ATOM 1713 N N . GLY A 1 223 ? 8.562 23.953 28.609 1 96.69 223 GLY A N 1
ATOM 1714 C CA . GLY A 1 223 ? 7.988 24.5 27.391 1 96.69 223 GLY A CA 1
ATOM 1715 C C . GLY A 1 223 ? 9.016 24.797 26.312 1 96.69 223 GLY A C 1
ATOM 1716 O O . GLY A 1 223 ? 8.734 24.656 25.125 1 96.69 223 GLY A O 1
ATOM 1717 N N . HIS A 1 224 ? 10.148 25.219 26.75 1 96.75 224 HIS A N 1
ATOM 1718 C CA . HIS A 1 224 ? 11.211 25.516 25.797 1 96.75 224 HIS A CA 1
ATOM 1719 C C . HIS A 1 224 ? 11.68 24.266 25.062 1 96.75 224 HIS A C 1
ATOM 1721 O O . HIS A 1 224 ? 11.883 24.297 23.844 1 96.75 224 HIS A O 1
ATOM 1727 N N . SER A 1 225 ? 11.82 23.188 25.766 1 96.88 225 SER A N 1
ATOM 1728 C CA . SER A 1 225 ? 12.242 21.922 25.172 1 96.88 225 SER A CA 1
ATOM 1729 C C . SER A 1 225 ? 11.25 21.453 24.109 1 96.88 225 SER A C 1
ATOM 1731 O O . SER A 1 225 ? 11.648 20.969 23.047 1 96.88 225 SER A O 1
ATOM 1733 N N . ALA A 1 226 ? 10 21.562 24.391 1 97.94 226 ALA A N 1
ATOM 1734 C CA . ALA A 1 226 ? 8.953 21.172 23.453 1 97.94 226 ALA A CA 1
ATOM 1735 C C . ALA A 1 226 ? 9.047 22 22.156 1 97.94 226 ALA A C 1
ATOM 1737 O O . ALA A 1 226 ? 8.914 21.453 21.062 1 97.94 226 ALA A O 1
ATOM 1738 N N . LYS A 1 227 ? 9.258 23.297 22.297 1 98.06 227 LYS A N 1
ATOM 1739 C CA . LYS A 1 227 ? 9.32 24.203 21.156 1 98.06 227 LYS A CA 1
ATOM 1740 C C . LYS A 1 227 ? 10.578 23.938 20.328 1 98.06 227 LYS A C 1
ATOM 1742 O O . LYS A 1 227 ? 10.531 24 19.094 1 98.06 227 LYS A O 1
ATOM 1747 N N . GLU A 1 228 ? 11.68 23.641 21.016 1 97.12 228 GLU A N 1
ATOM 1748 C CA . GLU A 1 228 ? 12.93 23.344 20.328 1 97.12 228 GLU A CA 1
ATOM 1749 C C . GLU A 1 228 ? 12.773 22.141 19.406 1 97.12 228 GLU A C 1
ATOM 1751 O O . GLU A 1 228 ? 13.359 22.109 18.312 1 97.12 228 GLU A O 1
ATOM 1756 N N . THR A 1 229 ? 11.992 21.25 19.812 1 96 229 THR A N 1
ATOM 1757 C CA . THR A 1 229 ? 11.766 20.031 19.062 1 96 229 THR A CA 1
ATOM 1758 C C . THR A 1 229 ? 11.07 20.328 17.734 1 96 229 THR A C 1
ATOM 1760 O O . THR A 1 229 ? 11.281 19.625 16.75 1 96 229 THR A O 1
ATOM 1763 N N . VAL A 1 230 ? 10.305 21.344 17.641 1 97 230 VAL A N 1
ATOM 1764 C CA . VAL A 1 230 ? 9.422 21.641 16.516 1 97 230 VAL A CA 1
ATOM 1765 C C . VAL A 1 230 ? 10.148 22.531 15.516 1 97 230 VAL A C 1
ATOM 1767 O O . VAL A 1 230 ? 9.812 22.547 14.328 1 97 230 VAL A O 1
ATOM 1770 N N . LYS A 1 231 ? 11.164 23.266 15.945 1 97.19 231 LYS A N 1
ATOM 1771 C CA . LYS A 1 231 ? 11.773 24.359 15.195 1 97.19 231 LYS A CA 1
ATOM 1772 C C . LYS A 1 231 ? 12.344 23.875 13.867 1 97.19 231 LYS A C 1
ATOM 1774 O O . LYS A 1 231 ? 12.164 24.5 12.828 1 97.19 231 LYS A O 1
ATOM 1779 N N . PRO A 1 232 ? 13.039 22.75 13.836 1 94.88 232 PRO A N 1
ATOM 1780 C CA . PRO A 1 232 ? 13.578 22.297 12.555 1 94.88 232 PRO A CA 1
ATOM 1781 C C . PRO A 1 232 ? 12.492 22.016 11.516 1 94.88 232 PRO A C 1
ATOM 1783 O O . PRO A 1 232 ? 12.641 22.375 10.344 1 94.88 232 PRO A O 1
ATOM 1786 N N . LEU A 1 233 ? 11.445 21.359 11.961 1 93.31 233 LEU A N 1
ATOM 1787 C CA . LEU A 1 233 ? 10.336 21.078 11.055 1 93.31 233 LEU A CA 1
ATOM 1788 C C . LEU A 1 233 ? 9.68 22.359 10.57 1 93.31 233 LEU A C 1
ATOM 1790 O O . LEU A 1 233 ? 9.344 22.484 9.391 1 93.31 233 LEU A O 1
ATOM 1794 N N . LEU A 1 234 ? 9.484 23.219 11.461 1 94.94 234 LEU A N 1
ATOM 1795 C CA . LEU A 1 234 ? 8.883 24.516 11.117 1 94.94 234 LEU A CA 1
ATOM 1796 C C . LEU A 1 234 ? 9.742 25.25 10.102 1 94.94 234 LEU A C 1
ATOM 1798 O O . LEU A 1 234 ? 9.227 25.797 9.125 1 94.94 234 LEU A O 1
ATOM 1802 N N . ALA A 1 235 ? 11.031 25.25 10.297 1 94 235 ALA A N 1
ATOM 1803 C CA . ALA A 1 235 ? 11.977 25.891 9.391 1 94 235 ALA A CA 1
ATOM 1804 C C . ALA A 1 235 ? 11.875 25.281 7.988 1 94 235 ALA A C 1
ATOM 1806 O O . ALA A 1 235 ? 11.875 26.016 6.992 1 94 235 ALA A O 1
ATOM 1807 N N . GLU A 1 236 ? 11.773 24.062 7.961 1 89.19 236 GLU A N 1
ATOM 1808 C CA . GLU A 1 236 ? 11.719 23.344 6.684 1 89.19 236 GLU A CA 1
ATOM 1809 C C . GLU A 1 236 ? 10.391 23.594 5.973 1 89.19 236 GLU A C 1
ATOM 1811 O O . GLU A 1 236 ? 10.367 23.906 4.781 1 89.19 236 GLU A O 1
ATOM 1816 N N . TYR A 1 237 ? 9.367 23.469 6.668 1 88.12 237 TYR A N 1
ATOM 1817 C CA . TYR A 1 237 ? 8.016 23.484 6.105 1 88.12 237 TYR A CA 1
ATOM 1818 C C . TYR A 1 237 ? 7.598 24.891 5.73 1 88.12 237 TYR A C 1
ATOM 182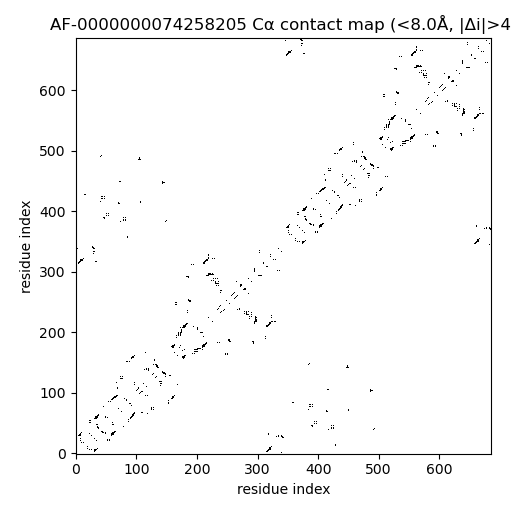0 O O . TYR A 1 237 ? 6.996 25.109 4.676 1 88.12 237 TYR A O 1
ATOM 1828 N N . VAL A 1 238 ? 7.867 25.812 6.582 1 86.56 238 VAL A N 1
ATOM 1829 C CA . VAL A 1 238 ? 7.34 27.156 6.402 1 86.56 238 VAL A CA 1
ATOM 1830 C C . VAL A 1 238 ? 8.336 28 5.605 1 86.56 238 VAL A C 1
ATOM 1832 O O . VAL A 1 238 ? 7.938 28.812 4.766 1 86.56 238 VAL A O 1
ATOM 1835 N N . CYS A 1 239 ? 9.523 27.656 5.73 1 82.69 239 CYS A N 1
ATOM 1836 C CA . CYS A 1 239 ? 10.516 28.562 5.164 1 82.69 239 CYS A CA 1
ATOM 1837 C C . CYS A 1 239 ? 11.125 27.984 3.896 1 82.69 239 CYS A C 1
ATOM 1839 O O . CYS A 1 239 ? 11.656 28.719 3.059 1 82.69 239 CYS A O 1
ATOM 1841 N N . ASN A 1 240 ? 10.969 26.734 3.715 1 78.19 240 ASN A N 1
ATOM 1842 C CA . ASN A 1 240 ? 11.797 26.156 2.666 1 78.19 240 ASN A CA 1
ATOM 1843 C C . ASN A 1 240 ? 10.961 25.375 1.657 1 78.19 240 ASN A C 1
ATOM 1845 O O . ASN A 1 240 ? 11.453 25 0.594 1 78.19 240 ASN A O 1
ATOM 1849 N N . LEU A 1 241 ? 9.742 25.156 1.962 1 74.06 241 LEU A N 1
ATOM 1850 C CA . LEU A 1 241 ? 8.953 24.375 1.022 1 74.06 241 LEU A CA 1
ATOM 1851 C C . LEU A 1 241 ? 8.305 25.266 -0.027 1 74.06 241 LEU A C 1
ATOM 1853 O O . LEU A 1 241 ? 7.266 25.875 0.231 1 74.06 241 LEU A O 1
ATOM 1857 N N . PRO A 1 242 ? 8.938 25.453 -1.202 1 65.81 242 PRO A N 1
ATOM 1858 C CA . PRO A 1 242 ? 8.484 26.422 -2.191 1 65.81 242 PRO A CA 1
ATOM 1859 C C . PRO A 1 242 ? 7.008 26.25 -2.561 1 65.81 242 PRO A C 1
ATOM 1861 O O . PRO A 1 242 ? 6.25 27.234 -2.564 1 65.81 242 PRO A O 1
ATOM 1864 N N . GLY A 1 243 ? 6.492 25.234 -2.982 1 74.25 243 GLY A N 1
ATOM 1865 C CA . GLY A 1 243 ? 5.121 25.031 -3.418 1 74.25 243 GLY A CA 1
ATOM 1866 C C . GLY A 1 243 ? 4.098 25.375 -2.348 1 74.25 243 GLY A C 1
ATOM 1867 O O . GLY A 1 243 ? 3.012 25.859 -2.652 1 74.25 243 GLY A O 1
ATOM 1868 N N . LEU A 1 244 ? 4.559 25.422 -1.239 1 81.12 244 LEU A N 1
ATOM 1869 C CA . LEU A 1 244 ? 3.643 25.688 -0.132 1 81.12 244 LEU A CA 1
ATOM 1870 C C . LEU A 1 244 ? 3.48 27.188 0.099 1 81.12 244 LEU A C 1
ATOM 1872 O O . LEU A 1 244 ? 2.369 27.656 0.337 1 81.12 244 LEU A O 1
ATOM 1876 N N . GLU A 1 245 ? 4.516 27.922 -0.02 1 83.88 245 GLU A N 1
ATOM 1877 C CA . GLU A 1 245 ? 4.465 29.375 0.166 1 83.88 245 GLU A CA 1
ATOM 1878 C C . GLU A 1 245 ? 3.525 30.031 -0.844 1 83.88 245 GLU A C 1
ATOM 1880 O O . GLU A 1 245 ? 2.686 30.844 -0.476 1 83.88 245 GLU A O 1
ATOM 1885 N N . ASP A 1 246 ? 3.678 29.672 -2.094 1 86.75 246 ASP A N 1
ATOM 1886 C CA . ASP A 1 246 ? 2.855 30.25 -3.152 1 86.75 246 ASP A CA 1
ATOM 1887 C C . ASP A 1 246 ? 1.375 29.953 -2.916 1 86.75 246 ASP A C 1
ATOM 1889 O O . ASP A 1 246 ? 0.535 30.859 -3.045 1 86.75 246 ASP A O 1
ATOM 1893 N N . ALA A 1 247 ? 1.063 28.797 -2.562 1 89.12 247 ALA A N 1
ATOM 1894 C CA . ALA A 1 247 ? -0.319 28.391 -2.324 1 89.12 247 ALA A CA 1
ATOM 1895 C C . ALA A 1 247 ? -0.927 29.172 -1.162 1 89.12 247 ALA A C 1
ATOM 1897 O O . ALA A 1 247 ? -2.062 29.641 -1.251 1 89.12 247 ALA A O 1
ATOM 1898 N N . ARG A 1 248 ? -0.183 29.391 -0.147 1 90.94 248 ARG A N 1
ATOM 1899 C CA . ARG A 1 248 ? -0.667 30.078 1.045 1 90.94 248 ARG A CA 1
ATOM 1900 C C . ARG A 1 248 ? -0.854 31.562 0.778 1 90.94 248 ARG A C 1
ATOM 1902 O O . ARG A 1 248 ? -1.802 32.188 1.276 1 90.94 248 ARG A O 1
ATOM 1909 N N . ARG A 1 249 ? 0.015 32.062 0.026 1 90.31 249 ARG A N 1
ATOM 1910 C CA . ARG A 1 249 ? -0.126 33.469 -0.347 1 90.31 249 ARG A CA 1
ATOM 1911 C C . ARG A 1 249 ? -1.414 33.719 -1.131 1 90.31 249 ARG A C 1
ATOM 1913 O O . ARG A 1 249 ? -2.113 34.688 -0.908 1 90.31 249 ARG A O 1
ATOM 1920 N N . LYS A 1 250 ? -1.682 32.844 -1.985 1 93.06 250 LYS A N 1
ATOM 1921 C CA . LYS A 1 250 ? -2.865 32.969 -2.83 1 93.06 250 LYS A CA 1
ATOM 1922 C C . LYS A 1 250 ? -4.145 32.844 -2.008 1 93.06 250 LYS A C 1
ATOM 1924 O O . LYS A 1 250 ? -5.188 33.375 -2.398 1 93.06 250 LYS A O 1
ATOM 1929 N N . VAL A 1 251 ? -4.043 32.219 -0.865 1 94.25 251 VAL A N 1
ATOM 1930 C CA . VAL A 1 251 ? -5.188 32.094 0.03 1 94.25 251 VAL A CA 1
ATOM 1931 C C . VAL A 1 251 ? -5.285 33.312 0.92 1 94.25 251 VAL A C 1
ATOM 1933 O O . VAL A 1 251 ? -6.328 33.562 1.532 1 94.25 251 VAL A O 1
ATOM 1936 N N . GLY A 1 252 ? -4.27 34.031 0.996 1 92.31 252 GLY A N 1
ATOM 1937 C CA . GLY A 1 252 ? -4.246 35.219 1.844 1 92.31 252 GLY A CA 1
ATOM 1938 C C . GLY A 1 252 ? -3.779 34.938 3.258 1 92.31 252 GLY A C 1
ATOM 1939 O O . GLY A 1 252 ? -4.418 35.344 4.227 1 92.31 252 GLY A O 1
ATOM 1940 N N . ASP A 1 253 ? -2.711 34.125 3.418 1 92.31 253 ASP A N 1
ATOM 1941 C CA . ASP A 1 253 ? -2.104 33.906 4.727 1 92.31 253 ASP A CA 1
ATOM 1942 C C . ASP A 1 253 ? -1.355 35.156 5.199 1 92.31 253 ASP A C 1
ATOM 1944 O O . ASP A 1 253 ? -0.312 35.5 4.645 1 92.31 253 ASP A O 1
ATOM 1948 N N . PRO A 1 254 ? -1.787 35.75 6.246 1 92.06 254 PRO A N 1
ATOM 1949 C CA . PRO A 1 254 ? -1.168 37 6.68 1 92.06 254 PRO A CA 1
ATOM 1950 C C . PRO A 1 254 ? 0.278 36.812 7.137 1 92.06 254 PRO A C 1
ATOM 1952 O O . PRO A 1 254 ? 1.034 37.781 7.203 1 92.06 254 PRO A O 1
ATOM 1955 N N . LEU A 1 255 ? 0.603 35.594 7.449 1 89.81 255 LEU A N 1
ATOM 1956 C CA . LEU A 1 255 ? 1.967 35.281 7.871 1 89.81 255 LEU A CA 1
ATOM 1957 C C . LEU A 1 255 ? 2.975 35.781 6.832 1 89.81 255 LEU A C 1
ATOM 1959 O O . LEU A 1 255 ? 4.035 36.312 7.184 1 89.81 255 LEU A O 1
ATOM 1963 N N . PHE A 1 256 ? 2.656 35.656 5.609 1 87.38 256 PHE A N 1
ATOM 1964 C CA . PHE A 1 256 ? 3.598 35.938 4.535 1 87.38 256 PHE A CA 1
ATOM 1965 C C . PHE A 1 256 ? 3.541 37.406 4.148 1 87.38 256 PHE A C 1
ATOM 1967 O O . PHE A 1 256 ? 4.363 37.875 3.359 1 87.38 256 PHE A O 1
ATOM 1974 N N . GLU A 1 257 ? 2.619 38.125 4.73 1 88.56 257 GLU A N 1
ATOM 1975 C CA . GLU A 1 257 ? 2.527 39.562 4.508 1 88.56 257 GLU A CA 1
ATOM 1976 C C . GLU A 1 257 ? 3.299 40.312 5.574 1 88.56 257 GLU A C 1
ATOM 1978 O O . GLU A 1 257 ? 3.572 41.531 5.406 1 88.56 257 GLU A O 1
ATOM 1983 N N . ARG A 1 258 ? 3.594 39.656 6.594 1 91.31 258 ARG A N 1
ATOM 1984 C CA . ARG A 1 258 ? 4.305 40.281 7.695 1 91.31 258 ARG A CA 1
ATOM 1985 C C . ARG A 1 258 ? 5.777 40.5 7.352 1 91.31 258 ARG A C 1
ATOM 1987 O O . ARG A 1 258 ? 6.531 39.531 7.223 1 91.31 258 ARG A O 1
ATOM 1994 N N . GLU A 1 259 ? 6.168 41.688 7.32 1 91.62 259 GLU A N 1
ATOM 1995 C CA . GLU A 1 259 ? 7.539 42.031 6.949 1 91.62 259 GLU A CA 1
ATOM 1996 C C . GLU A 1 259 ? 8.531 41.531 7.988 1 91.62 259 GLU A C 1
ATOM 1998 O O . GLU A 1 259 ? 9.641 41.094 7.645 1 91.62 259 GLU A O 1
ATOM 2003 N N . ASP A 1 260 ? 8.195 41.625 9.203 1 92 260 ASP A N 1
ATOM 2004 C CA . ASP A 1 260 ? 9.086 41.188 10.266 1 92 260 ASP A CA 1
ATOM 2005 C C . ASP A 1 260 ? 9.336 39.656 10.172 1 92 260 ASP A C 1
ATOM 2007 O O . ASP A 1 260 ? 10.461 39.219 10.352 1 92 260 ASP A O 1
ATOM 2011 N N . VAL A 1 261 ? 8.305 38.938 9.883 1 92.12 261 VAL A N 1
ATOM 2012 C CA . VAL A 1 261 ? 8.438 37.469 9.742 1 92.12 261 VAL A CA 1
ATOM 2013 C C . VAL A 1 261 ? 9.336 37.156 8.547 1 92.12 261 VAL A C 1
ATOM 2015 O O . VAL A 1 261 ? 10.227 36.312 8.641 1 92.12 261 VAL A O 1
ATOM 2018 N N . ARG A 1 262 ? 9.117 37.812 7.473 1 91.12 262 ARG A N 1
ATOM 2019 C CA . ARG A 1 262 ? 9.875 37.562 6.25 1 91.12 262 ARG A CA 1
ATOM 2020 C C . ARG A 1 262 ? 11.344 37.906 6.445 1 91.12 262 ARG A C 1
ATOM 2022 O O . ARG A 1 262 ? 12.219 37.062 6.168 1 91.12 262 ARG A O 1
ATOM 2029 N N . SER A 1 263 ? 11.625 39.062 6.93 1 94.12 263 SER A N 1
ATOM 2030 C CA . SER A 1 263 ? 12.992 39.562 6.969 1 94.12 263 SER A CA 1
ATOM 2031 C C . SER A 1 263 ? 13.758 39 8.156 1 94.12 263 SER A C 1
ATOM 2033 O O . SER A 1 263 ? 14.969 38.781 8.07 1 94.12 263 SER A O 1
ATOM 2035 N N . GLU A 1 264 ? 13.023 38.75 9.211 1 94.94 264 GLU A N 1
ATOM 2036 C CA . GLU A 1 264 ? 13.734 38.406 10.438 1 94.94 264 GLU A CA 1
ATOM 2037 C C . GLU A 1 264 ? 13.742 36.906 10.664 1 94.94 264 GLU A C 1
ATOM 2039 O O . GLU A 1 264 ? 14.562 36.406 11.438 1 94.94 264 GLU A O 1
ATOM 2044 N N . ILE A 1 265 ? 12.906 36.188 10.047 1 95.25 265 ILE A N 1
ATOM 2045 C CA . ILE A 1 265 ? 12.82 34.75 10.312 1 95.25 265 ILE A CA 1
ATOM 2046 C C . ILE A 1 265 ? 13.031 33.969 9.016 1 95.25 265 ILE A C 1
ATOM 2048 O O . ILE A 1 265 ? 14.039 33.281 8.852 1 95.25 265 ILE A O 1
ATOM 2052 N N . MET A 1 266 ? 12.227 34.156 8.008 1 93.12 266 MET A N 1
ATOM 2053 C CA . MET A 1 266 ? 12.203 33.281 6.816 1 93.12 266 MET A CA 1
ATOM 2054 C C . MET A 1 266 ? 13.484 33.469 6.008 1 93.12 266 MET A C 1
ATOM 2056 O O . MET A 1 266 ? 14.094 32.469 5.598 1 93.12 266 MET A O 1
ATOM 2060 N N . GLU A 1 267 ? 13.883 34.688 5.746 1 94.31 267 GLU A N 1
ATOM 2061 C CA . GLU A 1 267 ? 15.078 34.938 4.949 1 94.31 267 GLU A CA 1
ATOM 2062 C C . GLU A 1 267 ? 16.328 34.375 5.637 1 94.31 267 GLU A C 1
ATOM 2064 O O . GLU A 1 267 ? 17.109 33.656 5.02 1 94.31 267 GLU A O 1
ATOM 2069 N N . PRO A 1 268 ? 16.469 34.688 6.906 1 96 268 PRO A N 1
ATOM 2070 C CA . PRO A 1 268 ? 17.625 34.094 7.594 1 96 268 PRO A CA 1
ATOM 2071 C C . PRO A 1 268 ? 17.609 32.562 7.574 1 96 268 PRO A C 1
ATOM 2073 O O . PRO A 1 268 ? 18.656 31.922 7.43 1 96 268 PRO A O 1
ATOM 2076 N N . VAL A 1 269 ? 16.469 31.922 7.832 1 95.62 269 VAL A N 1
ATOM 2077 C CA . VAL A 1 269 ? 16.344 30.469 7.797 1 95.62 269 VAL A CA 1
ATOM 2078 C C . VAL A 1 269 ? 16.766 29.938 6.426 1 95.62 269 VAL A C 1
ATOM 2080 O O . VAL A 1 269 ? 17.531 28.984 6.324 1 95.62 269 VAL A O 1
ATOM 2083 N N . ARG A 1 270 ? 16.281 30.531 5.336 1 93.5 270 ARG A N 1
ATOM 2084 C CA . ARG A 1 270 ? 16.594 30.109 3.975 1 93.5 270 ARG A CA 1
ATOM 2085 C C . ARG A 1 270 ? 18.078 30.219 3.686 1 93.5 270 ARG A C 1
ATOM 2087 O O . ARG A 1 270 ? 18.688 29.297 3.146 1 93.5 270 ARG A O 1
ATOM 2094 N N . GLU A 1 271 ? 18.688 31.344 4.074 1 94.69 271 GLU A N 1
ATOM 2095 C CA . GLU A 1 271 ? 20.109 31.578 3.848 1 94.69 271 GLU A CA 1
ATOM 2096 C C . GLU A 1 271 ? 20.969 30.562 4.602 1 94.69 271 GLU A C 1
ATOM 2098 O O . GLU A 1 271 ? 21.922 30.016 4.051 1 94.69 271 GLU A O 1
ATOM 2103 N N . THR A 1 272 ? 20.594 30.359 5.809 1 95.5 272 THR A N 1
ATOM 2104 C CA . THR A 1 272 ? 21.375 29.469 6.652 1 95.5 272 THR A CA 1
ATOM 2105 C C . THR A 1 272 ? 21.219 28.016 6.199 1 95.5 272 THR A C 1
ATOM 2107 O O . THR A 1 272 ? 22.156 27.219 6.281 1 95.5 272 THR A O 1
ATOM 2110 N N . THR A 1 273 ? 19.984 27.656 5.758 1 92.06 273 THR A N 1
ATOM 2111 C CA . THR A 1 273 ? 19.781 26.297 5.246 1 92.06 273 THR A CA 1
ATOM 2112 C C . THR A 1 273 ? 20.672 26.031 4.035 1 92.06 273 THR A C 1
ATOM 2114 O O . THR A 1 273 ? 21.203 24.938 3.877 1 92.06 273 THR A O 1
ATOM 2117 N N . GLU A 1 274 ? 20.875 26.953 3.168 1 89.25 274 GLU A N 1
ATOM 2118 C CA . GLU A 1 274 ? 21.672 26.844 1.95 1 89.25 274 GLU A CA 1
ATOM 2119 C C . GLU A 1 274 ? 23.156 26.703 2.273 1 89.25 274 GLU A C 1
ATOM 2121 O O . GLU A 1 274 ? 23.891 26.031 1.557 1 89.25 274 GLU A O 1
ATOM 2126 N N . THR A 1 275 ? 23.594 27.297 3.322 1 92.31 275 THR A N 1
ATOM 2127 C CA . THR A 1 275 ? 25.016 27.406 3.584 1 92.31 275 THR A CA 1
ATOM 2128 C C . THR A 1 275 ? 25.453 26.422 4.668 1 92.31 275 THR A C 1
ATOM 2130 O O . THR A 1 275 ? 26.625 26.062 4.758 1 92.31 275 THR A O 1
ATOM 2133 N N . GLU A 1 276 ? 24.547 26.031 5.473 1 93.88 276 GLU A N 1
ATOM 2134 C CA . GLU A 1 276 ? 24.844 25.125 6.586 1 93.88 276 GLU A CA 1
ATOM 2135 C C . GLU A 1 276 ? 23.891 23.938 6.605 1 93.88 276 GLU A C 1
ATOM 2137 O O . GLU A 1 276 ? 23.844 23.172 5.641 1 93.88 276 GLU A O 1
ATOM 2142 N N . SER A 1 277 ? 23.016 23.797 7.688 1 91.56 277 SER A N 1
ATOM 2143 C CA . SER A 1 277 ? 22.047 22.719 7.816 1 91.56 277 SER A CA 1
ATOM 2144 C C . SER A 1 277 ? 20.703 23.234 8.336 1 91.56 277 SER A C 1
ATOM 2146 O O . SER A 1 277 ? 20.609 24.375 8.812 1 91.56 277 SER A O 1
ATOM 2148 N N . ILE A 1 278 ? 19.719 22.453 8.172 1 91.06 278 ILE A N 1
ATOM 2149 C CA . ILE A 1 278 ? 18.391 22.812 8.648 1 91.06 278 ILE A CA 1
ATOM 2150 C C . ILE A 1 278 ? 18.406 22.969 10.172 1 91.06 278 ILE A C 1
ATOM 2152 O O . ILE A 1 278 ? 17.688 23.797 10.734 1 91.06 278 ILE A O 1
ATOM 2156 N N . GLU A 1 279 ? 19.266 22.25 10.812 1 91.25 279 GLU A N 1
ATOM 2157 C CA . GLU A 1 279 ? 19.391 22.312 12.266 1 91.25 279 GLU A CA 1
ATOM 2158 C C . GLU A 1 279 ? 19.922 23.656 12.727 1 91.25 279 GLU A C 1
ATOM 2160 O O . GLU A 1 279 ? 19.438 24.234 13.703 1 91.25 279 GLU A O 1
ATOM 2165 N N . VAL A 1 280 ? 20.891 24.125 11.977 1 94.94 280 VAL A N 1
ATOM 2166 C CA . VAL A 1 280 ? 21.453 25.422 12.297 1 94.94 280 VAL A CA 1
ATOM 2167 C C . VAL A 1 280 ? 20.453 26.531 11.938 1 94.94 280 VAL A C 1
ATOM 2169 O O . VAL A 1 280 ? 20.297 27.5 12.688 1 94.94 280 VAL A O 1
ATOM 2172 N N . ALA A 1 281 ? 19.766 26.344 10.852 1 95.56 281 ALA A N 1
ATOM 2173 C CA . ALA A 1 281 ? 18.797 27.312 10.391 1 95.56 281 ALA A CA 1
ATOM 2174 C C . ALA A 1 281 ? 17.656 27.453 11.398 1 95.56 281 ALA A C 1
ATOM 2176 O O . ALA A 1 281 ? 17.109 28.547 11.578 1 95.56 281 ALA A O 1
ATOM 2177 N N . ALA A 1 282 ? 17.359 26.391 12.07 1 95.94 282 ALA A N 1
ATOM 2178 C CA . ALA A 1 282 ? 16.25 26.344 13.023 1 95.94 282 ALA A CA 1
ATOM 2179 C C . ALA A 1 282 ? 16.5 27.297 14.195 1 95.94 282 ALA A C 1
ATOM 2181 O O . ALA A 1 282 ? 15.555 27.719 14.875 1 95.94 282 ALA A O 1
ATOM 2182 N N . GLU A 1 283 ? 17.719 27.672 14.445 1 95.25 283 GLU A N 1
ATOM 2183 C CA . GLU A 1 283 ? 18.062 28.562 15.539 1 95.25 283 GLU A CA 1
ATOM 2184 C C . GLU A 1 283 ? 17.516 29.969 15.305 1 95.25 283 GLU A C 1
ATOM 2186 O O . GLU A 1 283 ? 17.391 30.766 16.234 1 95.25 283 GLU A O 1
ATOM 2191 N N . HIS A 1 284 ? 17.156 30.25 14.07 1 95.62 284 HIS A N 1
ATOM 2192 C CA . HIS A 1 284 ? 16.609 31.547 13.727 1 95.62 284 HIS A CA 1
ATOM 2193 C C . HIS A 1 284 ? 15.102 31.609 14.008 1 95.62 284 HIS A C 1
ATOM 2195 O O . HIS A 1 284 ? 14.492 32.656 13.938 1 95.62 284 HIS A O 1
ATOM 2201 N N . VAL A 1 285 ? 14.484 30.547 14.352 1 96.94 285 VAL A N 1
ATOM 2202 C CA . VAL A 1 285 ? 13.055 30.484 14.625 1 96.94 285 VAL A CA 1
ATOM 2203 C C . VAL A 1 285 ? 12.797 30.812 16.094 1 96.94 285 VAL A C 1
ATOM 2205 O O . VAL A 1 285 ? 13.141 30.016 16.984 1 96.94 285 VAL A O 1
ATOM 2208 N N . PRO A 1 286 ? 12.141 31.891 16.375 1 96 286 PRO A N 1
ATOM 2209 C CA . PRO A 1 286 ? 11.883 32.219 17.781 1 96 286 PRO A CA 1
ATOM 2210 C C . PRO A 1 286 ? 10.75 31.406 18.391 1 96 286 PRO A C 1
ATOM 2212 O O . PRO A 1 286 ? 9.883 30.922 17.656 1 96 286 PRO A O 1
ATOM 2215 N N . ASP A 1 287 ? 10.711 31.328 19.688 1 96.38 287 ASP A N 1
ATOM 2216 C CA . ASP A 1 287 ? 9.695 30.578 20.422 1 96.38 287 ASP A CA 1
ATOM 2217 C C . ASP A 1 287 ? 8.297 31.094 20.109 1 96.38 287 ASP A C 1
ATOM 2219 O O . ASP A 1 287 ? 7.352 30.312 19.984 1 96.38 287 ASP A O 1
ATOM 2223 N N . ASP A 1 288 ? 8.203 32.375 19.984 1 94.44 288 ASP A N 1
ATOM 2224 C CA . ASP A 1 288 ? 6.898 32.969 19.766 1 94.44 288 ASP A CA 1
ATOM 2225 C C . ASP A 1 288 ? 6.316 32.562 18.422 1 94.44 288 ASP A C 1
ATOM 2227 O O . ASP A 1 288 ? 5.102 32.406 18.266 1 94.44 288 ASP A O 1
ATOM 2231 N N . PHE A 1 289 ? 7.203 32.375 17.469 1 95.44 289 PHE A N 1
ATOM 2232 C CA . PHE A 1 289 ? 6.773 31.938 16.141 1 95.44 289 PHE A CA 1
ATOM 2233 C C . PHE A 1 289 ? 6.258 30.5 16.203 1 95.44 289 PHE A C 1
ATOM 2235 O O . PHE A 1 289 ? 5.258 30.172 15.562 1 95.44 289 PHE A O 1
ATOM 2242 N N . VAL A 1 290 ? 6.879 29.656 17 1 97.25 290 VAL A N 1
ATOM 2243 C CA . VAL A 1 290 ? 6.422 28.281 17.203 1 97.25 290 VAL A CA 1
ATOM 2244 C C . VAL A 1 290 ? 5.055 28.297 17.891 1 97.25 290 VAL A C 1
ATOM 2246 O O . VAL A 1 290 ? 4.145 27.578 17.484 1 97.25 290 VAL A O 1
ATOM 2249 N N . THR A 1 291 ? 4.906 29.141 18.891 1 95.62 291 THR A N 1
ATOM 2250 C CA . THR A 1 291 ? 3.67 29.234 19.656 1 95.62 291 THR A CA 1
ATOM 2251 C C . THR A 1 291 ? 2.512 29.672 18.766 1 95.62 291 THR A C 1
ATOM 2253 O O . THR A 1 291 ? 1.375 29.234 18.953 1 95.62 291 THR A O 1
ATOM 2256 N N . GLU A 1 292 ? 2.82 30.453 17.812 1 94.06 292 GLU A N 1
ATOM 2257 C CA . GLU A 1 292 ? 1.802 30.969 16.906 1 94.06 292 GLU A CA 1
ATOM 2258 C C . GLU A 1 292 ? 1.336 29.891 15.938 1 94.06 292 GLU A C 1
ATOM 2260 O O . GLU A 1 292 ? 0.19 29.906 15.477 1 94.06 292 GLU A O 1
ATOM 2265 N N . LEU A 1 293 ? 2.209 28.922 15.68 1 96.69 293 LEU A N 1
ATOM 2266 C CA . LEU A 1 293 ? 1.938 28.078 14.516 1 96.69 293 LEU A CA 1
ATOM 2267 C C . LEU A 1 293 ? 1.789 26.625 14.93 1 96.69 293 LEU A C 1
ATOM 2269 O O . LEU A 1 293 ? 1.457 25.766 14.102 1 96.69 293 LEU A O 1
ATOM 2273 N N . ALA A 1 294 ? 1.995 26.297 16.219 1 98 294 ALA A N 1
ATOM 2274 C CA . ALA A 1 294 ? 1.937 24.922 16.672 1 98 294 ALA A CA 1
ATOM 2275 C C . ALA A 1 294 ? 1.435 24.828 18.109 1 98 294 ALA A C 1
AT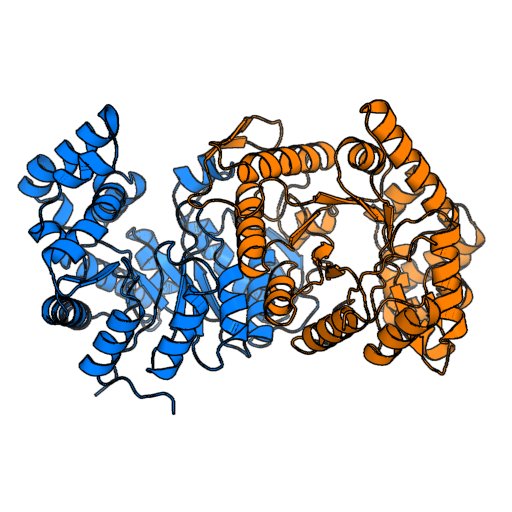OM 2277 O O . ALA A 1 294 ? 1.415 25.844 18.828 1 98 294 ALA A O 1
ATOM 2278 N N . ALA A 1 295 ? 0.937 23.703 18.484 1 98.38 295 ALA A N 1
ATOM 2279 C CA . ALA A 1 295 ? 0.662 23.406 19.891 1 98.38 295 ALA A CA 1
ATOM 2280 C C . ALA A 1 295 ? 1.884 22.781 20.562 1 98.38 295 ALA A C 1
ATOM 2282 O O . ALA A 1 295 ? 1.938 21.578 20.781 1 98.38 295 ALA A O 1
ATOM 2283 N N . ALA A 1 296 ? 2.848 23.594 20.906 1 98.56 296 ALA A N 1
ATOM 2284 C CA . ALA A 1 296 ? 4.125 23.141 21.453 1 98.56 296 ALA A CA 1
ATOM 2285 C C . ALA A 1 296 ? 4.449 23.875 22.75 1 98.56 296 ALA A C 1
ATOM 2287 O O . ALA A 1 296 ? 4.465 25.109 22.781 1 98.56 296 ALA A O 1
ATOM 2288 N N . GLY A 1 297 ? 4.633 23.203 23.828 1 98.44 297 GLY A N 1
ATOM 2289 C CA . GLY A 1 297 ? 4.938 23.812 25.109 1 98.44 297 GLY A CA 1
ATOM 2290 C C . GLY A 1 297 ? 4.52 22.953 26.281 1 98.44 297 GLY A C 1
ATOM 2291 O O . GLY A 1 297 ? 4.594 21.719 26.219 1 98.44 297 GLY A O 1
ATOM 2292 N N . THR A 1 298 ? 4.23 23.609 27.359 1 98.12 298 THR A N 1
ATOM 2293 C CA . THR A 1 298 ? 3.693 22.938 28.531 1 98.12 298 THR A CA 1
ATOM 2294 C C . THR A 1 298 ? 2.291 22.406 28.266 1 98.12 298 THR A C 1
ATOM 2296 O O . THR A 1 298 ? 1.669 22.766 27.266 1 98.12 298 THR A O 1
ATOM 2299 N N . PRO A 1 299 ? 1.844 21.516 29.172 1 98.06 299 PRO A N 1
ATOM 2300 C CA . PRO A 1 299 ? 0.485 21 28.984 1 98.06 299 PRO A CA 1
ATOM 2301 C C . PRO A 1 299 ? -0.552 22.109 28.828 1 98.06 299 PRO A C 1
ATOM 2303 O O . PRO A 1 299 ? -1.407 22.047 27.953 1 98.06 299 PRO A O 1
ATOM 2306 N N . THR A 1 300 ? -0.415 23.109 29.656 1 98.06 300 THR A N 1
ATOM 2307 C CA . THR A 1 300 ? -1.363 24.203 29.609 1 98.06 300 THR A CA 1
ATOM 2308 C C . THR A 1 300 ? -1.271 24.938 28.266 1 98.06 300 THR A C 1
ATOM 2310 O O . THR A 1 300 ? -2.293 25.25 27.656 1 98.06 300 THR A O 1
ATOM 2313 N N . GLU A 1 301 ? -0.125 25.234 27.797 1 98 301 GLU A N 1
ATOM 2314 C CA . GLU A 1 301 ? 0.076 25.922 26.516 1 98 301 GLU A CA 1
ATOM 2315 C C . GLU A 1 301 ? -0.49 25.094 25.359 1 98 301 GLU A C 1
ATOM 2317 O O . GLU A 1 301 ? -1.115 25.656 24.453 1 98 301 GLU A O 1
ATOM 2322 N N . CYS A 1 302 ? -0.256 23.844 25.391 1 98.38 302 CYS A N 1
ATOM 2323 C CA . CYS A 1 302 ? -0.702 22.953 24.312 1 98.38 302 CYS A CA 1
ATOM 2324 C C . CYS A 1 302 ? -2.223 22.938 24.219 1 98.38 302 CYS A C 1
ATOM 2326 O O . CYS A 1 302 ? -2.789 23.141 23.156 1 98.38 302 CYS A O 1
ATOM 2328 N N . VAL A 1 303 ? -2.912 22.672 25.344 1 97.62 303 VAL A N 1
ATOM 2329 C CA . VAL A 1 303 ? -4.363 22.516 25.281 1 97.62 303 VAL A CA 1
ATOM 2330 C C . VAL A 1 303 ? -5.008 23.875 24.984 1 97.62 303 VAL A C 1
ATOM 2332 O O . VAL A 1 303 ? -6.043 23.938 24.312 1 97.62 303 VAL A O 1
ATOM 2335 N N . GLU A 1 304 ? -4.422 24.969 25.453 1 97.62 304 GLU A N 1
ATOM 2336 C CA . GLU A 1 304 ? -4.93 26.297 25.125 1 97.62 304 GLU A CA 1
ATOM 2337 C C . GLU A 1 304 ? -4.863 26.547 23.609 1 97.62 304 GLU A C 1
ATOM 2339 O O . GLU A 1 304 ? -5.773 27.141 23.031 1 97.62 304 GLU A O 1
ATOM 2344 N N . ARG A 1 305 ? -3.803 26.188 23.031 1 98 305 ARG A N 1
ATOM 2345 C CA . ARG A 1 305 ? -3.672 26.328 21.578 1 98 305 ARG A CA 1
ATOM 2346 C C . ARG A 1 305 ? -4.699 25.484 20.844 1 98 305 ARG A C 1
ATOM 2348 O O . ARG A 1 305 ? -5.285 25.922 19.859 1 98 305 ARG A O 1
ATOM 2355 N N . LEU A 1 306 ? -4.914 24.25 21.266 1 98.19 306 LEU A N 1
ATOM 2356 C CA . LEU A 1 306 ? -5.922 23.375 20.672 1 98.19 306 LEU A CA 1
ATOM 2357 C C . LEU A 1 306 ? -7.312 23.984 20.812 1 98.19 306 LEU A C 1
ATOM 2359 O O . LEU A 1 306 ? -8.117 23.938 19.875 1 98.19 306 LEU A O 1
ATOM 2363 N N . ASP A 1 307 ? -7.566 24.594 22 1 97.69 307 ASP A N 1
ATOM 2364 C CA . ASP A 1 307 ? -8.828 25.297 22.188 1 97.69 307 ASP A CA 1
ATOM 2365 C C . ASP A 1 307 ? -8.992 26.422 21.156 1 97.69 307 ASP A C 1
ATOM 2367 O O . ASP A 1 307 ? -10.078 26.609 20.609 1 97.69 307 ASP A O 1
ATOM 2371 N N . THR A 1 308 ? -7.934 27.109 20.969 1 97.5 308 THR A N 1
ATOM 2372 C CA . THR A 1 308 ? -7.961 28.219 20.016 1 97.5 308 THR A CA 1
ATOM 2373 C C . THR A 1 308 ? -8.328 27.719 18.625 1 97.5 308 THR A C 1
ATOM 2375 O O . THR A 1 308 ? -9.07 28.375 17.891 1 97.5 308 THR A O 1
ATOM 2378 N N . TYR A 1 309 ? -7.797 26.594 18.188 1 97.69 309 TYR A N 1
ATOM 2379 C CA . TYR A 1 309 ? -8.109 26.031 16.891 1 97.69 309 TYR A CA 1
ATOM 2380 C C . TYR A 1 309 ? -9.602 25.734 16.766 1 97.69 309 TYR A C 1
ATOM 2382 O O . TYR A 1 309 ? -10.211 26 15.727 1 97.69 309 TYR A O 1
ATOM 2390 N N . PHE A 1 310 ? -10.195 25.203 17.797 1 97.69 310 PHE A N 1
ATOM 2391 C CA . PHE A 1 310 ? -11.625 24.938 17.766 1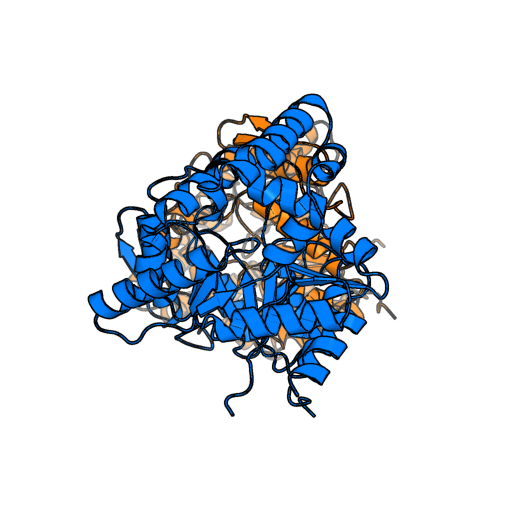 97.69 310 PHE A CA 1
ATOM 2392 C C . PHE A 1 310 ? -12.414 26.25 17.719 1 97.69 310 PHE A C 1
ATOM 2394 O O . PHE A 1 310 ? -13.422 26.344 17.016 1 97.69 310 PHE A O 1
ATOM 2401 N N . ASP A 1 311 ? -11.914 27.219 18.438 1 97.06 311 ASP A N 1
ATOM 2402 C CA . ASP A 1 311 ? -12.586 28.531 18.453 1 97.06 311 ASP A CA 1
ATOM 2403 C C . ASP A 1 311 ? -12.594 29.156 17.062 1 97.06 311 ASP A C 1
ATOM 2405 O O . ASP A 1 311 ? -13.453 29.984 16.75 1 97.06 311 ASP A O 1
ATOM 2409 N N . LEU A 1 312 ? -11.602 28.766 16.266 1 97.19 312 LEU A N 1
ATOM 2410 C CA . LEU A 1 312 ? -11.492 29.312 14.914 1 97.19 312 LEU A CA 1
ATOM 2411 C C . LEU A 1 312 ? -12.492 28.656 13.969 1 97.19 312 LEU A C 1
ATOM 2413 O O . LEU A 1 312 ? -12.625 29.062 12.82 1 97.19 312 LEU A O 1
ATOM 2417 N N . GLY A 1 313 ? -13.141 27.594 14.414 1 96.5 313 GLY A N 1
ATOM 2418 C CA . GLY A 1 313 ? -14.203 27 13.617 1 96.5 313 GLY A CA 1
ATOM 2419 C C . GLY A 1 313 ? -13.859 25.625 13.078 1 96.5 313 GLY A C 1
ATOM 2420 O O . GLY A 1 313 ? -14.594 25.062 12.266 1 96.5 313 GLY A O 1
ATOM 2421 N N . LEU A 1 314 ? -12.797 25.062 13.523 1 97.94 314 LEU A N 1
ATOM 2422 C CA . LEU A 1 314 ? -12.445 23.719 13.094 1 97.94 314 LEU A CA 1
ATOM 2423 C C . LEU A 1 314 ? -13.328 22.672 13.773 1 97.94 314 LEU A C 1
ATOM 2425 O O . LEU A 1 314 ? -13.648 22.812 14.961 1 97.94 314 LEU A O 1
ATOM 2429 N N . ASP A 1 315 ? -13.688 21.672 13 1 97.75 315 ASP A N 1
ATOM 2430 C CA . ASP A 1 315 ? -14.609 20.641 13.469 1 97.75 315 ASP A CA 1
ATOM 2431 C C . ASP A 1 315 ? -13.859 19.516 14.18 1 97.75 315 ASP A C 1
ATOM 2433 O O . ASP A 1 315 ? -14.422 18.828 15.031 1 97.75 315 ASP A O 1
ATOM 2437 N N . PHE A 1 316 ? -12.633 19.234 13.82 1 98.06 316 PHE A N 1
ATOM 2438 C CA . PHE A 1 316 ? -11.82 18.203 14.453 1 98.06 316 PHE A CA 1
ATOM 2439 C C . PHE A 1 316 ? -10.344 18.531 14.352 1 98.06 316 PHE A C 1
ATOM 2441 O O . PHE A 1 316 ? -9.938 19.344 13.523 1 98.06 316 PHE A O 1
ATOM 2448 N N . LEU A 1 317 ? -9.578 17.953 15.258 1 98.44 317 LEU A N 1
ATOM 2449 C CA . LEU A 1 317 ? -8.133 18.141 15.266 1 98.44 317 LEU A CA 1
ATOM 2450 C C . LEU A 1 317 ? -7.418 16.781 15.25 1 98.44 317 LEU A C 1
ATOM 2452 O O . LEU A 1 317 ? -7.863 15.836 15.891 1 98.44 317 LEU A O 1
ATOM 2456 N N . VAL A 1 318 ? -6.332 16.719 14.484 1 98.25 318 VAL A N 1
ATOM 2457 C CA . VAL A 1 318 ? -5.457 15.547 14.445 1 98.25 318 VAL A CA 1
ATOM 2458 C C . VAL A 1 318 ? -4.039 15.945 14.852 1 98.25 318 VAL A C 1
ATOM 2460 O O . VAL A 1 318 ? -3.156 16.062 14 1 98.25 318 VAL A O 1
ATOM 2463 N N . PRO A 1 319 ? -3.873 16.125 16.141 1 98.12 319 PRO A N 1
ATOM 2464 C CA . PRO A 1 319 ? -2.521 16.5 16.562 1 98.12 319 PRO A CA 1
ATOM 2465 C C . PRO A 1 319 ? -1.462 15.508 16.078 1 98.12 319 PRO A C 1
ATOM 2467 O O . PRO A 1 319 ? -1.606 14.297 16.266 1 98.12 319 PRO A O 1
ATOM 2470 N N . SER A 1 320 ? -0.474 16.016 15.406 1 96.75 320 SER A N 1
ATOM 2471 C CA . SER A 1 320 ? 0.699 15.25 15 1 96.75 320 SER A CA 1
ATOM 2472 C C . SER A 1 320 ? 1.805 15.328 16.047 1 96.75 320 SER A C 1
ATOM 2474 O O . SER A 1 320 ? 2.527 16.328 16.125 1 96.75 320 SER A O 1
ATOM 2476 N N . LEU A 1 321 ? 2.02 14.32 16.719 1 97 321 LEU A N 1
ATOM 2477 C CA . LEU A 1 321 ? 2.852 14.312 17.906 1 97 321 LEU A CA 1
ATOM 2478 C C . LEU A 1 321 ? 4.328 14.234 17.547 1 97 321 LEU A C 1
ATOM 2480 O O . LEU A 1 321 ? 4.711 13.484 16.641 1 97 321 LEU A O 1
ATOM 2484 N N . MET A 1 322 ? 5.016 15.008 18.172 1 95.25 322 MET A N 1
ATOM 2485 C CA . MET A 1 322 ? 6.473 15.023 18.109 1 95.25 322 MET A CA 1
ATOM 2486 C C . MET A 1 322 ? 7.086 14.969 19.5 1 95.25 322 MET A C 1
ATOM 2488 O O . MET A 1 322 ? 6.406 15.227 20.5 1 95.25 322 MET A O 1
ATOM 2492 N N . GLY A 1 323 ? 8.359 14.641 19.469 1 92.25 323 GLY A N 1
ATOM 2493 C CA . GLY A 1 323 ? 9.055 14.531 20.75 1 92.25 323 GLY A CA 1
ATOM 2494 C C . GLY A 1 323 ? 9.008 13.133 21.328 1 92.25 323 GLY A C 1
ATOM 2495 O O . GLY A 1 323 ? 8.945 12.148 20.594 1 92.25 323 GLY A O 1
ATOM 2496 N N . GLU A 1 324 ? 9.148 13.055 22.703 1 91 324 GLU A N 1
ATOM 2497 C CA . GLU A 1 324 ? 9.281 11.727 23.297 1 91 324 GLU A CA 1
ATOM 2498 C C . GLU A 1 324 ? 8.117 11.43 24.234 1 91 324 GLU A C 1
ATOM 2500 O O . GLU A 1 324 ? 7.988 10.305 24.734 1 91 324 GLU A O 1
ATOM 2505 N N . HIS A 1 325 ? 7.227 12.375 24.344 1 95.69 325 HIS A N 1
ATOM 2506 C CA . HIS A 1 325 ? 6.191 12.227 25.359 1 95.69 325 HIS A CA 1
ATOM 2507 C C . HIS A 1 325 ? 4.832 11.938 24.734 1 95.69 325 HIS A C 1
ATOM 2509 O O . HIS A 1 325 ? 3.846 12.609 25.031 1 95.69 325 HIS A O 1
ATOM 2515 N N . TYR A 1 326 ? 4.727 10.875 23.984 1 97.38 326 TYR A N 1
ATOM 2516 C CA . TYR A 1 326 ? 3.539 10.539 23.203 1 97.38 326 TYR A CA 1
ATOM 2517 C C . TYR A 1 326 ? 2.363 10.203 24.109 1 97.38 326 TYR A C 1
ATOM 2519 O O . TYR A 1 326 ? 1.282 10.781 23.969 1 97.38 326 TYR A O 1
ATOM 2527 N N . GLY A 1 327 ? 2.611 9.305 25.047 1 97.5 327 GLY A N 1
ATOM 2528 C CA . GLY A 1 327 ? 1.551 8.922 25.969 1 97.5 327 GLY A CA 1
ATOM 2529 C C . GLY A 1 327 ? 1.034 10.078 26.797 1 97.5 327 GLY A C 1
ATOM 2530 O O . GLY A 1 327 ? -0.177 10.234 26.969 1 97.5 327 GLY A O 1
ATOM 2531 N N . TYR A 1 328 ? 1.935 10.852 27.266 1 97.25 328 TYR A N 1
ATOM 2532 C CA . TYR A 1 328 ? 1.597 12.023 28.078 1 97.25 328 TYR A CA 1
ATOM 2533 C C . TYR A 1 328 ? 0.736 13 27.281 1 97.25 328 TYR A C 1
ATOM 2535 O O . TYR A 1 328 ? -0.224 13.562 27.812 1 97.25 328 TYR A O 1
ATOM 2543 N N . GLY A 1 329 ? 1.049 13.234 26.047 1 98 329 GLY A N 1
ATOM 2544 C CA . GLY A 1 329 ? 0.264 14.102 25.188 1 98 329 GLY A CA 1
ATOM 2545 C C . GLY A 1 329 ? -1.153 13.609 24.969 1 98 329 GLY A C 1
ATOM 2546 O O . GLY A 1 329 ? -2.109 14.375 25.078 1 98 329 GLY A O 1
ATOM 2547 N N . ILE A 1 330 ? -1.271 12.32 24.688 1 98.19 330 ILE A N 1
ATOM 2548 C CA . ILE A 1 330 ? -2.57 11.703 24.453 1 98.19 330 ILE A CA 1
ATOM 2549 C C . ILE A 1 330 ? -3.443 11.844 25.688 1 98.19 330 ILE A C 1
ATOM 2551 O O . ILE A 1 330 ? -4.602 12.266 25.609 1 98.19 330 ILE A O 1
ATOM 2555 N N . GLU A 1 331 ? -2.898 11.562 26.859 1 97.75 331 GLU A N 1
ATOM 2556 C CA . GLU A 1 331 ? -3.635 11.656 28.109 1 97.75 331 GLU A CA 1
ATOM 2557 C C . GLU A 1 331 ? -4.039 13.094 28.422 1 97.75 331 GLU A C 1
ATOM 2559 O O . GLU A 1 331 ? -5.16 13.352 28.859 1 97.75 331 GLU A O 1
ATOM 2564 N N . THR A 1 332 ? -3.117 14 28.203 1 97.81 332 THR A N 1
ATOM 2565 C CA . THR A 1 332 ? -3.373 15.414 28.469 1 97.81 332 THR A CA 1
ATOM 2566 C C . THR A 1 332 ? -4.543 15.922 27.625 1 97.81 332 THR A C 1
ATOM 2568 O O . THR A 1 332 ? -5.426 16.609 28.125 1 97.81 332 THR A O 1
ATOM 2571 N N . ILE A 1 333 ? -4.543 15.586 26.328 1 98 333 ILE A N 1
ATOM 2572 C CA . ILE A 1 333 ? -5.613 16 25.422 1 98 333 ILE A CA 1
ATOM 2573 C C . ILE A 1 333 ? -6.938 15.391 25.875 1 98 333 ILE A C 1
ATOM 2575 O O . ILE A 1 333 ? -7.941 16.094 26.016 1 98 333 ILE A O 1
ATOM 2579 N N . ALA A 1 334 ? -6.91 14.078 26.094 1 97.38 334 ALA A N 1
ATOM 2580 C CA . ALA A 1 334 ? -8.125 13.359 26.469 1 97.38 334 ALA A CA 1
ATOM 2581 C C . ALA A 1 334 ? -8.727 13.922 27.75 1 97.38 334 ALA A C 1
ATOM 2583 O O . ALA A 1 334 ? -9.945 14.102 27.859 1 97.38 334 ALA A O 1
ATOM 2584 N N . ASP A 1 335 ? -7.891 14.203 28.766 1 96.12 335 ASP A N 1
ATOM 2585 C CA . ASP A 1 335 ? -8.344 14.711 30.062 1 96.12 335 ASP A CA 1
ATOM 2586 C C . ASP A 1 335 ? -8.922 16.109 29.922 1 96.12 335 ASP A C 1
ATOM 2588 O O . ASP A 1 335 ? -9.977 16.422 30.484 1 96.12 335 ASP A O 1
ATOM 2592 N N . HIS A 1 336 ? -8.25 16.969 29.219 1 96.62 336 HIS A N 1
ATOM 2593 C CA . HIS A 1 336 ? -8.672 18.359 29.078 1 96.62 336 HIS A CA 1
ATOM 2594 C C . HIS A 1 336 ? -10 18.469 28.344 1 96.62 336 HIS A C 1
ATOM 2596 O O . HIS A 1 336 ? -10.859 19.266 28.719 1 96.62 336 HIS A O 1
ATOM 2602 N N . PHE A 1 337 ? -10.156 17.703 27.328 1 96.56 337 PHE A N 1
ATOM 2603 C CA . PHE A 1 337 ? -11.328 17.828 26.469 1 96.56 337 PHE A CA 1
ATOM 2604 C C . PHE A 1 337 ? -12.398 16.812 26.859 1 96.56 337 PHE A C 1
ATOM 2606 O O . PHE A 1 337 ? -13.406 16.672 26.156 1 96.56 337 PHE A O 1
ATOM 2613 N N . ASP A 1 338 ? -12.227 16.078 27.922 1 94.06 338 ASP A N 1
ATOM 2614 C CA . ASP A 1 338 ? -13.18 15.117 28.484 1 94.06 338 ASP A CA 1
ATOM 2615 C C . ASP A 1 338 ? -13.656 14.133 27.422 1 94.06 338 ASP A C 1
ATOM 2617 O O . ASP A 1 338 ? -14.859 13.969 27.203 1 94.06 338 ASP A O 1
ATOM 2621 N N . LEU A 1 339 ? -12.641 13.609 26.734 1 93.12 339 LEU A N 1
ATOM 2622 C CA . LEU A 1 339 ? -12.992 12.617 25.719 1 93.12 339 LEU A CA 1
ATOM 2623 C C . LEU A 1 339 ? -13.477 11.328 26.375 1 93.12 339 LEU A C 1
ATOM 2625 O O . LEU A 1 339 ? -13.031 10.969 27.469 1 93.12 339 LEU A O 1
ATOM 2629 N N . ASP A 1 340 ? -14.492 10.727 25.812 1 75.94 340 ASP A N 1
ATOM 2630 C CA . ASP A 1 340 ? -15.117 9.547 26.391 1 75.94 340 ASP A CA 1
ATOM 2631 C C . ASP A 1 340 ? -14.195 8.336 26.312 1 75.94 340 ASP A C 1
ATOM 2633 O O . ASP A 1 340 ? -13.695 8.008 25.234 1 75.94 340 ASP A O 1
ATOM 2637 N N . ASP A 1 341 ? -13.953 7.895 27.516 1 71 341 ASP A N 1
ATOM 2638 C CA . ASP A 1 341 ? -13.195 6.645 27.547 1 71 341 ASP A CA 1
ATOM 2639 C C . ASP A 1 341 ? -13.977 5.52 26.859 1 71 341 ASP A C 1
ATOM 2641 O O . ASP A 1 341 ? -15.188 5.398 27.047 1 71 341 ASP A O 1
ATOM 2645 N N . ALA A 1 342 ? -13.5 5.203 25.594 1 57.09 342 ALA A N 1
ATOM 2646 C CA . ALA A 1 342 ? -14.18 4.082 24.953 1 57.09 342 ALA A CA 1
ATOM 2647 C C . ALA A 1 342 ? -14.188 2.852 25.844 1 57.09 342 ALA A C 1
ATOM 2649 O O . ALA A 1 342 ? -13.164 2.18 26 1 57.09 342 ALA A O 1
ATOM 2650 N N . THR A 1 343 ? -14.586 2.816 27.156 1 43.66 343 THR A N 1
ATOM 2651 C CA . THR A 1 343 ? -14.766 1.563 27.891 1 43.66 343 THR A CA 1
ATOM 2652 C C . THR A 1 343 ? -15.695 0.625 27.125 1 43.66 343 THR A C 1
ATOM 2654 O O . THR A 1 343 ? -16.672 1.068 26.516 1 43.66 343 THR A O 1
ATOM 2657 N N . MET B 1 1 ? 18.344 -34.281 5.016 1 38.72 1 MET B N 1
ATOM 2658 C CA . MET B 1 1 ? 17.75 -34 3.707 1 38.72 1 MET B CA 1
ATOM 2659 C C . MET B 1 1 ? 17.141 -32.625 3.668 1 38.72 1 MET B C 1
ATOM 2661 O O . MET B 1 1 ? 16.609 -32.156 4.672 1 38.72 1 MET B O 1
ATOM 2665 N N . ALA B 1 2 ? 17.672 -31.891 2.795 1 51 2 ALA B N 1
ATOM 2666 C CA . ALA B 1 2 ? 17.219 -30.5 2.795 1 51 2 ALA B CA 1
ATOM 2667 C C . ALA B 1 2 ? 15.703 -30.406 2.832 1 51 2 ALA B C 1
ATOM 2669 O O . ALA B 1 2 ? 15.016 -31.125 2.107 1 51 2 ALA B O 1
ATOM 2670 N N . VAL B 1 3 ? 15.109 -29.891 3.883 1 62.91 3 VAL B N 1
ATOM 2671 C CA . VAL B 1 3 ? 13.68 -29.75 4.109 1 62.91 3 VAL B CA 1
ATOM 2672 C C . VAL B 1 3 ? 13.055 -28.938 2.977 1 62.91 3 VAL B C 1
ATOM 2674 O O . VAL B 1 3 ? 13.617 -27.938 2.545 1 62.91 3 VAL B O 1
ATOM 2677 N N . ASP B 1 4 ? 12.047 -29.594 2.459 1 85.56 4 ASP B N 1
ATOM 2678 C CA . ASP B 1 4 ? 11.273 -28.906 1.43 1 85.56 4 ASP B CA 1
ATOM 2679 C C . ASP B 1 4 ? 10.727 -27.578 1.949 1 85.56 4 ASP B C 1
ATOM 2681 O O . ASP B 1 4 ? 10.289 -27.484 3.098 1 85.56 4 ASP B O 1
ATOM 2685 N N . ARG B 1 5 ? 10.961 -26.594 1.189 1 95.44 5 ARG B N 1
ATOM 2686 C CA . ARG B 1 5 ? 10.562 -25.25 1.581 1 95.44 5 ARG B CA 1
ATOM 2687 C C . ARG B 1 5 ? 9.188 -24.906 1.021 1 95.44 5 ARG B C 1
ATOM 2689 O O . ARG B 1 5 ? 8.953 -25.016 -0.184 1 95.44 5 ARG B O 1
ATOM 2696 N N . PHE B 1 6 ? 8.281 -24.562 1.959 1 98.06 6 PHE B N 1
ATOM 2697 C CA . PHE B 1 6 ? 6.918 -24.234 1.551 1 98.06 6 PHE B CA 1
ATOM 2698 C C . PHE B 1 6 ? 6.539 -22.828 1.989 1 98.06 6 PHE B C 1
ATOM 2700 O O . PHE B 1 6 ? 6.902 -22.406 3.084 1 98.06 6 PHE B O 1
ATOM 2707 N N . GLY B 1 7 ? 5.871 -22.141 1.156 1 98.25 7 GLY B N 1
ATOM 2708 C CA . GLY B 1 7 ? 5.047 -21 1.507 1 98.25 7 GLY B CA 1
ATOM 2709 C C . GLY B 1 7 ? 3.562 -21.266 1.345 1 98.25 7 GLY B C 1
ATOM 2710 O O . GLY B 1 7 ? 3.15 -22.391 1.107 1 98.25 7 GLY B O 1
ATOM 2711 N N . ILE B 1 8 ? 2.781 -20.234 1.522 1 98.06 8 ILE B N 1
ATOM 2712 C CA . ILE B 1 8 ? 1.338 -20.375 1.36 1 98.06 8 ILE B CA 1
ATOM 2713 C C . ILE B 1 8 ? 0.766 -19.109 0.724 1 98.06 8 ILE B C 1
ATOM 2715 O O . ILE B 1 8 ? 1.297 -18.016 0.921 1 98.06 8 ILE B O 1
ATOM 2719 N N . ALA B 1 9 ? -0.223 -19.219 -0.009 1 97 9 ALA B N 1
ATOM 2720 C CA . ALA B 1 9 ? -1.004 -18.141 -0.604 1 97 9 ALA B CA 1
ATOM 2721 C C . ALA B 1 9 ? -2.475 -18.531 -0.725 1 97 9 ALA B C 1
ATOM 2723 O O . ALA B 1 9 ? -2.85 -19.672 -0.431 1 97 9 ALA B O 1
ATOM 2724 N N . PHE B 1 10 ? -3.322 -17.562 -1.09 1 94.25 10 PHE B N 1
ATOM 2725 C CA . PHE B 1 10 ? -4.758 -17.781 -1.228 1 94.25 10 PHE B CA 1
ATOM 2726 C C . PHE B 1 10 ? -5.281 -17.156 -2.514 1 94.25 10 PHE B C 1
ATOM 2728 O O . PHE B 1 10 ? -4.922 -16.031 -2.85 1 94.25 10 PHE B O 1
ATOM 2735 N N . VAL B 1 11 ? -6.066 -17.891 -3.158 1 88.12 11 VAL B N 1
ATOM 2736 C CA . VAL B 1 11 ? -6.707 -17.328 -4.34 1 88.12 11 VAL B CA 1
ATOM 2737 C C . VAL B 1 11 ? -7.988 -16.594 -3.936 1 88.12 11 VAL B C 1
ATOM 2739 O O . VAL B 1 11 ? -9.086 -17.156 -4.039 1 88.12 11 VAL B O 1
ATOM 2742 N N . HIS B 1 12 ? -7.961 -15.359 -3.473 1 78.19 12 HIS B N 1
ATOM 2743 C CA . HIS B 1 12 ? -9.031 -14.414 -3.189 1 78.19 12 HIS B CA 1
ATOM 2744 C C . HIS B 1 12 ? -9.727 -14.742 -1.874 1 78.19 12 HIS B C 1
ATOM 2746 O O . HIS B 1 12 ? -9.953 -13.859 -1.045 1 78.19 12 HIS B O 1
ATOM 2752 N N . GLN B 1 13 ? -10.117 -16.016 -1.777 1 89 13 GLN B N 1
ATOM 2753 C CA . GLN B 1 13 ? -10.836 -16.453 -0.584 1 89 13 GLN B CA 1
ATOM 2754 C C . GLN B 1 13 ? -9.914 -17.219 0.354 1 89 13 GLN B C 1
ATOM 2756 O O . GLN B 1 13 ? -8.914 -17.797 -0.082 1 89 13 GLN B O 1
ATOM 2761 N N . PRO B 1 14 ? -10.273 -17.312 1.634 1 92.88 14 PRO B N 1
ATOM 2762 C CA . PRO B 1 14 ? -11.359 -16.609 2.328 1 92.88 14 PRO B CA 1
ATOM 2763 C C . PRO B 1 14 ? -11.039 -15.133 2.576 1 92.88 14 PRO B C 1
ATOM 2765 O O . PRO B 1 14 ? -9.906 -14.695 2.354 1 92.88 14 PRO B O 1
ATOM 2768 N N . PRO B 1 15 ? -12.07 -14.383 2.945 1 92.38 15 PRO B N 1
ATOM 2769 C CA . PRO B 1 15 ? -11.789 -12.984 3.275 1 92.38 15 PRO B CA 1
ATOM 2770 C C . PRO B 1 15 ? -10.969 -12.828 4.555 1 92.38 15 PRO B C 1
ATOM 2772 O O . PRO B 1 15 ? -10.828 -13.789 5.32 1 92.38 15 PRO B O 1
ATOM 2775 N N . GLU B 1 16 ? -10.359 -11.664 4.73 1 91.5 16 GLU B N 1
ATOM 2776 C CA . GLU B 1 16 ? -9.727 -11.312 6 1 91.5 16 GLU B CA 1
ATOM 2777 C C . GLU B 1 16 ? -10.773 -11.125 7.098 1 91.5 16 GLU B C 1
ATOM 2779 O O . GLU B 1 16 ? -11.906 -10.727 6.828 1 91.5 16 GLU B O 1
ATOM 2784 N N . PRO B 1 17 ? -10.43 -11.555 8.297 1 91.31 17 PRO B N 1
ATOM 2785 C CA . PRO B 1 17 ? -9.109 -11.945 8.805 1 91.31 17 PRO B CA 1
ATOM 2786 C C . PRO B 1 17 ? -8.867 -13.453 8.727 1 91.31 17 PRO B C 1
ATOM 2788 O O . PRO B 1 17 ? -7.891 -13.953 9.289 1 91.31 17 PRO B O 1
ATOM 2791 N N . ARG B 1 18 ? -9.633 -14.195 8.047 1 94.62 18 ARG B N 1
ATOM 2792 C CA . ARG B 1 18 ? -9.484 -15.648 8 1 94.62 18 ARG B CA 1
ATOM 2793 C C . ARG B 1 18 ? -8.172 -16.047 7.336 1 94.62 18 ARG B C 1
ATOM 2795 O O . ARG B 1 18 ? -7.535 -17.016 7.73 1 94.62 18 ARG B O 1
ATOM 2802 N N . GLN B 1 19 ? -7.75 -15.336 6.316 1 95.75 19 GLN B N 1
ATOM 2803 C CA . GLN B 1 19 ? -6.453 -15.617 5.715 1 95.75 19 GLN B CA 1
ATOM 2804 C C . GLN B 1 19 ? -5.336 -15.539 6.75 1 95.75 19 GLN B C 1
ATOM 2806 O O . GLN B 1 19 ? -4.453 -16.391 6.797 1 95.75 19 GLN B O 1
ATOM 2811 N N . GLY B 1 20 ? -5.438 -14.508 7.59 1 96.06 20 GLY B N 1
ATOM 2812 C CA . GLY B 1 20 ? -4.441 -14.359 8.641 1 96.06 20 GLY B CA 1
ATOM 2813 C C . GLY B 1 20 ? -4.402 -15.531 9.594 1 96.06 20 GLY B C 1
ATOM 2814 O O . GLY B 1 20 ? -3.33 -15.938 10.047 1 96.06 20 GLY B O 1
ATOM 2815 N N . THR B 1 21 ? -5.57 -16.047 9.914 1 96.62 21 THR B N 1
ATOM 2816 C CA . THR B 1 21 ? -5.664 -17.203 10.789 1 96.62 21 THR B CA 1
ATOM 2817 C C . THR B 1 21 ? -4.938 -18.406 10.18 1 96.62 21 THR B C 1
ATOM 2819 O O . THR B 1 21 ? -4.227 -19.125 10.883 1 96.62 21 THR B O 1
ATOM 2822 N N . TYR B 1 22 ? -5.07 -18.562 8.898 1 98 22 TYR B N 1
ATOM 2823 C CA . TYR B 1 22 ? -4.434 -19.688 8.227 1 98 22 TYR B CA 1
ATOM 2824 C C . TYR B 1 22 ? -2.939 -19.438 8.055 1 98 22 TYR B C 1
ATOM 2826 O O . TYR B 1 22 ? -2.145 -20.391 8.078 1 98 22 TYR B O 1
ATOM 2834 N N . VAL B 1 23 ? -2.547 -18.188 7.863 1 98.25 23 VAL B N 1
ATOM 2835 C CA . VAL B 1 23 ? -1.125 -17.875 7.789 1 98.25 23 VAL B CA 1
ATOM 2836 C C . VAL B 1 23 ? -0.451 -18.203 9.117 1 98.25 23 VAL B C 1
ATOM 2838 O O . VAL B 1 23 ? 0.661 -18.734 9.148 1 98.25 23 VAL B O 1
ATOM 2841 N N . ARG B 1 24 ? -1.122 -17.875 10.219 1 97.88 24 ARG B N 1
ATOM 2842 C CA . ARG B 1 24 ? -0.604 -18.234 11.539 1 97.88 24 ARG B CA 1
ATOM 2843 C C . ARG B 1 24 ? -0.469 -19.75 11.68 1 97.88 24 ARG B C 1
ATOM 2845 O O . ARG B 1 24 ? 0.543 -20.234 12.18 1 97.88 24 ARG B O 1
ATOM 2852 N N . LEU B 1 25 ? -1.502 -20.469 11.227 1 98.06 25 LEU B N 1
ATOM 2853 C CA . LEU B 1 25 ? -1.437 -21.922 11.25 1 98.06 25 LEU B CA 1
ATOM 2854 C C . LEU B 1 25 ? -0.252 -22.422 10.43 1 98.06 25 LEU B C 1
ATOM 2856 O O . LEU B 1 25 ? 0.476 -23.312 10.867 1 98.06 25 LEU B O 1
ATOM 2860 N N . ALA B 1 26 ? -0.074 -21.844 9.25 1 98.38 26 ALA B N 1
ATOM 2861 C CA . ALA B 1 26 ? 1.045 -22.234 8.391 1 98.38 26 ALA B CA 1
ATOM 2862 C C . ALA B 1 26 ? 2.381 -21.984 9.086 1 98.38 26 ALA B C 1
ATOM 2864 O O . ALA B 1 26 ? 3.275 -22.828 9.047 1 98.38 26 ALA B O 1
ATOM 2865 N N . GLU B 1 27 ? 2.496 -20.797 9.711 1 98.12 27 GLU B N 1
ATOM 2866 C CA . GLU B 1 27 ? 3.709 -20.516 10.469 1 98.12 27 GLU B CA 1
ATOM 2867 C C . GLU B 1 27 ? 3.965 -21.578 11.531 1 98.12 27 GLU B C 1
ATOM 2869 O O . GLU B 1 27 ? 5.078 -22.094 11.641 1 98.12 27 GLU B O 1
ATOM 2874 N N . ASP B 1 28 ? 2.939 -21.906 12.266 1 97.5 28 ASP B N 1
ATOM 2875 C CA . ASP B 1 28 ? 3.049 -22.875 13.352 1 97.5 28 ASP B CA 1
ATOM 2876 C C . ASP B 1 28 ? 3.443 -24.25 12.812 1 97.5 28 ASP B C 1
ATOM 2878 O O . ASP B 1 28 ? 4.07 -25.047 13.516 1 97.5 28 ASP B O 1
ATOM 2882 N N . ARG B 1 29 ? 3.09 -24.5 11.562 1 97.19 29 ARG B N 1
ATOM 2883 C CA . ARG B 1 29 ? 3.32 -25.828 10.992 1 97.19 29 ARG B CA 1
ATOM 2884 C C . ARG B 1 29 ? 4.578 -25.828 10.125 1 97.19 29 ARG B C 1
ATOM 2886 O O . ARG B 1 29 ? 4.812 -26.781 9.367 1 97.19 29 ARG B O 1
ATOM 2893 N N . GLY B 1 30 ? 5.309 -24.766 10.164 1 96.62 30 GLY B N 1
ATOM 2894 C CA . GLY B 1 30 ? 6.664 -24.812 9.641 1 96.62 30 GLY B CA 1
ATOM 2895 C C . GLY B 1 30 ? 6.789 -24.219 8.25 1 96.62 30 GLY B C 1
ATOM 2896 O O . GLY B 1 30 ? 7.852 -24.297 7.633 1 96.62 30 GLY B O 1
ATOM 2897 N N . PHE B 1 31 ? 5.758 -23.641 7.715 1 98 31 PHE B N 1
ATOM 2898 C CA . PHE B 1 31 ? 5.883 -22.938 6.441 1 98 31 PHE B CA 1
ATOM 2899 C C . PHE B 1 31 ? 6.809 -21.734 6.578 1 98 31 PHE B C 1
ATOM 2901 O O . PHE B 1 31 ? 6.809 -21.062 7.605 1 98 31 PHE B O 1
ATOM 2908 N N . GLU B 1 32 ? 7.457 -21.406 5.5 1 97.12 32 GLU B N 1
ATOM 2909 C CA . GLU B 1 32 ? 8.539 -20.422 5.598 1 97.12 32 GLU B CA 1
ATOM 2910 C C . GLU B 1 32 ? 8.07 -19.047 5.133 1 97.12 32 GLU B C 1
ATOM 2912 O O . GLU B 1 32 ? 8.688 -18.031 5.465 1 97.12 32 GLU B O 1
ATOM 2917 N N . SER B 1 33 ? 6.988 -19.031 4.379 1 98.38 33 SER B N 1
ATOM 2918 C CA . SER B 1 33 ? 6.59 -17.75 3.811 1 98.38 33 SER B CA 1
ATOM 2919 C C . SER B 1 33 ? 5.098 -17.719 3.504 1 98.38 33 SER B C 1
ATOM 2921 O O . SER B 1 33 ? 4.461 -18.766 3.381 1 98.38 33 SER B O 1
ATOM 2923 N N . ALA B 1 34 ? 4.547 -16.609 3.516 1 98.56 34 ALA B N 1
ATOM 2924 C CA . ALA B 1 34 ? 3.188 -16.328 3.064 1 98.56 34 ALA B CA 1
ATOM 2925 C C . ALA B 1 34 ? 3.182 -15.227 2.008 1 98.56 34 ALA B C 1
ATOM 2927 O O . ALA B 1 34 ? 3.906 -14.234 2.131 1 98.56 34 ALA B O 1
ATOM 2928 N N . TRP B 1 35 ? 2.393 -15.438 0.979 1 97.81 35 TRP B N 1
ATOM 2929 C CA . TRP B 1 35 ? 2.41 -14.555 -0.181 1 97.81 35 TRP B CA 1
ATOM 2930 C C . TRP B 1 35 ? 1.013 -14.016 -0.478 1 97.81 35 TRP B C 1
ATOM 2932 O O . TRP B 1 35 ? 0.054 -14.789 -0.576 1 97.81 35 TRP B O 1
ATOM 2942 N N . ALA B 1 36 ? 0.929 -12.703 -0.579 1 96.25 36 ALA B N 1
ATOM 2943 C CA . ALA B 1 36 ? -0.341 -12.07 -0.934 1 96.25 36 ALA B CA 1
ATOM 2944 C C . ALA B 1 36 ? -0.411 -11.781 -2.432 1 96.25 36 ALA B C 1
ATOM 2946 O O . ALA B 1 36 ? 0.454 -11.102 -2.98 1 96.25 36 ALA B O 1
ATOM 2947 N N . LEU B 1 37 ? -1.411 -12.266 -3.049 1 92.06 37 LEU B N 1
ATOM 2948 C CA . LEU B 1 37 ? -1.6 -12.102 -4.488 1 92.06 37 LEU B CA 1
ATOM 2949 C C . LEU B 1 37 ? -2.256 -10.758 -4.801 1 92.06 37 LEU B C 1
ATOM 2951 O O . LEU B 1 37 ? -3.254 -10.391 -4.176 1 92.06 37 LEU B O 1
ATOM 2955 N N . GLU B 1 38 ? -1.605 -9.93 -5.637 1 89.25 38 GLU B N 1
ATOM 2956 C CA . GLU B 1 38 ? -2.256 -8.742 -6.184 1 89.25 38 GLU B CA 1
ATOM 2957 C C . GLU B 1 38 ? -2.668 -8.961 -7.637 1 89.25 38 GLU B C 1
ATOM 2959 O O . GLU B 1 38 ? -1.975 -8.523 -8.555 1 89.25 38 GLU B O 1
ATOM 2964 N N . THR B 1 39 ? -3.533 -9.961 -7.844 1 71.5 39 THR B N 1
ATOM 2965 C CA . THR B 1 39 ? -3.959 -10.32 -9.195 1 71.5 39 THR B CA 1
ATOM 2966 C C . THR B 1 39 ? -5.355 -9.781 -9.484 1 71.5 39 THR B C 1
ATOM 2968 O O . THR B 1 39 ? -6.156 -9.594 -8.562 1 71.5 39 THR B O 1
ATOM 2971 N N . ARG B 1 40 ? -5.703 -9.531 -10.766 1 65.62 40 ARG B N 1
ATOM 2972 C CA . ARG B 1 40 ? -7.012 -9.273 -11.359 1 65.62 40 ARG B CA 1
ATOM 2973 C C . ARG B 1 40 ? -7.852 -8.375 -10.453 1 65.62 40 ARG B C 1
ATOM 2975 O O . ARG B 1 40 ? -9.055 -8.594 -10.297 1 65.62 40 ARG B O 1
ATOM 2982 N N . LEU B 1 41 ? -7.367 -7.562 -9.797 1 70.31 41 LEU B N 1
ATOM 2983 C CA . LEU B 1 41 ? -8.055 -6.523 -9.031 1 70.31 41 LEU B CA 1
ATOM 2984 C C . LEU B 1 41 ? -8.703 -7.105 -7.781 1 70.31 41 LEU B C 1
ATOM 2986 O O . LEU B 1 41 ? -9.828 -6.734 -7.426 1 70.31 41 LEU B O 1
ATOM 2990 N N . MET B 1 42 ? -8.102 -8.086 -7.297 1 80.12 42 MET B N 1
ATOM 2991 C CA . MET B 1 42 ? -8.438 -8.531 -5.945 1 80.12 42 MET B CA 1
ATOM 2992 C C . MET B 1 42 ? -7.863 -7.582 -4.902 1 80.12 42 MET B C 1
ATOM 2994 O O . MET B 1 42 ? -7.859 -6.367 -5.094 1 80.12 42 MET B O 1
ATOM 2998 N N . ARG B 1 43 ? -7.574 -8.148 -3.781 1 85.94 43 ARG B N 1
ATOM 2999 C CA . ARG B 1 43 ? -6.938 -7.359 -2.734 1 85.94 43 ARG B CA 1
ATOM 3000 C C . ARG B 1 43 ? -5.555 -6.883 -3.17 1 85.94 43 ARG B C 1
ATOM 3002 O O . ARG B 1 43 ? -4.922 -7.5 -4.027 1 85.94 43 ARG B O 1
ATOM 3009 N N . ASP B 1 44 ? -5.203 -5.676 -2.615 1 89.44 44 ASP B N 1
ATOM 3010 C CA . ASP B 1 44 ? -3.834 -5.266 -2.908 1 89.44 44 ASP B CA 1
ATOM 3011 C C . ASP B 1 44 ? -2.828 -6.18 -2.213 1 89.44 44 ASP B C 1
ATOM 3013 O O . ASP B 1 44 ? -3.186 -6.922 -1.297 1 89.44 44 ASP B O 1
ATOM 3017 N N . GLY B 1 45 ? -1.662 -6.148 -2.604 1 90.56 45 GLY B N 1
ATOM 3018 C CA . GLY B 1 45 ? -0.667 -7.109 -2.154 1 90.56 45 GLY B CA 1
ATOM 3019 C C . GLY B 1 45 ? -0.063 -6.758 -0.809 1 90.56 45 GLY B C 1
ATOM 3020 O O . GLY B 1 45 ? 0.408 -7.637 -0.086 1 90.56 45 GLY B O 1
ATOM 3021 N N . VAL B 1 46 ? -0.161 -5.547 -0.4 1 94.62 46 VAL B N 1
ATOM 3022 C CA . VAL B 1 46 ? 0.63 -5.105 0.743 1 94.62 46 VAL B CA 1
ATOM 3023 C C . VAL B 1 46 ? -0.232 -5.113 2.002 1 94.62 46 VAL B C 1
ATOM 3025 O O . VAL B 1 46 ? 0.234 -5.492 3.08 1 94.62 46 VAL B O 1
ATOM 3028 N N . THR B 1 47 ? -1.452 -4.77 1.873 1 95.94 47 THR B N 1
ATOM 3029 C CA . THR B 1 47 ? -2.332 -4.605 3.023 1 95.94 47 THR B CA 1
ATOM 3030 C C . THR B 1 47 ? -2.506 -5.926 3.768 1 95.94 47 THR B C 1
ATOM 3032 O O . THR B 1 47 ? -2.287 -5.996 4.98 1 95.94 47 THR B O 1
ATOM 3035 N N . PRO B 1 48 ? -2.754 -7.051 3.094 1 95.75 48 PRO B N 1
ATOM 3036 C CA . PRO B 1 48 ? -2.848 -8.32 3.82 1 95.75 48 PRO B CA 1
ATOM 3037 C C . PRO B 1 48 ? -1.532 -8.719 4.484 1 95.75 48 PRO B C 1
ATOM 3039 O O . PRO B 1 48 ? -1.535 -9.258 5.594 1 95.75 48 PRO B O 1
ATOM 3042 N N . LEU B 1 49 ? -0.456 -8.453 3.779 1 97.69 49 LEU B N 1
ATOM 3043 C CA . LEU B 1 49 ? 0.843 -8.805 4.344 1 97.69 49 LEU B CA 1
ATOM 3044 C C . LEU B 1 49 ? 1.05 -8.125 5.695 1 97.69 49 LEU B C 1
ATOM 3046 O O . LEU B 1 49 ? 1.584 -8.734 6.625 1 97.69 49 LEU B O 1
ATOM 3050 N N . THR B 1 50 ? 0.649 -6.875 5.719 1 97 50 THR B N 1
ATOM 3051 C CA . THR B 1 50 ? 0.819 -6.117 6.953 1 97 50 THR B CA 1
ATOM 3052 C C . THR B 1 50 ? -0.065 -6.68 8.062 1 97 50 THR B C 1
ATOM 3054 O O . THR B 1 50 ? 0.36 -6.777 9.211 1 97 50 THR B O 1
ATOM 3057 N N . ALA B 1 51 ? -1.258 -7.051 7.734 1 95.88 51 ALA B N 1
ATOM 3058 C CA . ALA B 1 51 ? -2.146 -7.688 8.703 1 95.88 51 ALA B CA 1
ATOM 3059 C C . ALA B 1 51 ? -1.564 -9.008 9.188 1 95.88 51 ALA B C 1
ATOM 3061 O O . ALA B 1 51 ? -1.647 -9.328 10.375 1 95.88 51 ALA B O 1
ATOM 3062 N N . TRP B 1 52 ? -0.984 -9.766 8.258 1 97.56 52 TRP B N 1
ATOM 3063 C CA . TRP B 1 52 ? -0.373 -11.039 8.609 1 97.56 52 TRP B CA 1
ATOM 3064 C C . TRP B 1 52 ? 0.836 -10.828 9.516 1 97.56 52 TRP B C 1
ATOM 3066 O O . TRP B 1 52 ? 1.092 -11.633 10.422 1 97.56 52 TRP B O 1
ATOM 3076 N N . ALA B 1 53 ? 1.571 -9.75 9.234 1 97.25 53 ALA B N 1
ATOM 3077 C CA . ALA B 1 53 ? 2.744 -9.43 10.047 1 97.25 53 ALA B CA 1
ATOM 3078 C C . ALA B 1 53 ? 2.363 -9.25 11.516 1 97.25 53 ALA B C 1
ATOM 3080 O O . ALA B 1 53 ? 3.104 -9.664 12.414 1 97.25 53 ALA B O 1
ATOM 3081 N N . ALA B 1 54 ? 1.233 -8.703 11.766 1 91.69 54 ALA B N 1
ATOM 3082 C CA . ALA B 1 54 ? 0.766 -8.43 13.125 1 91.69 54 ALA B CA 1
ATOM 3083 C C . ALA B 1 54 ? 0.352 -9.719 13.828 1 91.69 54 ALA B C 1
ATOM 3085 O O . ALA B 1 54 ? 0.244 -9.758 15.055 1 91.69 54 ALA B O 1
ATOM 3086 N N . ARG B 1 55 ? 0.199 -10.797 13.07 1 93.06 55 ARG B N 1
ATOM 3087 C CA . ARG B 1 55 ? -0.328 -12.039 13.625 1 93.06 55 ARG B CA 1
ATOM 3088 C C . ARG B 1 55 ? 0.749 -13.117 13.672 1 93.06 55 ARG B C 1
ATOM 3090 O O . ARG B 1 55 ? 0.502 -14.227 14.148 1 93.06 55 ARG B O 1
ATOM 3097 N N . THR B 1 56 ? 1.844 -12.852 13.133 1 97 56 THR B N 1
ATOM 3098 C CA . THR B 1 56 ? 2.908 -13.844 13.016 1 97 56 THR B CA 1
ATOM 3099 C C . THR B 1 56 ? 4.23 -13.273 13.516 1 97 56 THR B C 1
ATOM 3101 O O . THR B 1 56 ? 4.332 -12.07 13.797 1 97 56 THR B O 1
ATOM 3104 N N . ASN B 1 57 ? 5.258 -14.172 13.578 1 96.44 57 ASN B N 1
ATOM 3105 C CA . ASN B 1 57 ? 6.516 -13.727 14.172 1 96.44 57 ASN B CA 1
ATOM 3106 C C . ASN B 1 57 ? 7.719 -14.195 13.359 1 96.44 57 ASN B C 1
ATOM 3108 O O . ASN B 1 57 ? 8.828 -13.688 13.531 1 96.44 57 ASN B O 1
ATOM 3112 N N . ARG B 1 58 ? 7.492 -15.164 12.469 1 97.12 58 ARG B N 1
ATOM 3113 C CA . ARG B 1 58 ? 8.664 -15.781 11.852 1 97.12 58 ARG B CA 1
ATOM 3114 C C . ARG B 1 58 ? 8.5 -15.883 10.344 1 97.12 58 ARG B C 1
ATOM 3116 O O . ARG B 1 58 ? 9.461 -15.68 9.594 1 97.12 58 ARG B O 1
ATOM 3123 N N . ILE B 1 59 ? 7.289 -16.203 9.906 1 98.06 59 ILE B N 1
ATOM 3124 C CA . ILE B 1 59 ? 7.027 -16.5 8.5 1 98.06 59 ILE B CA 1
ATOM 3125 C C . ILE B 1 59 ? 7.344 -15.273 7.652 1 98.06 59 ILE B C 1
ATOM 3127 O O . ILE B 1 59 ? 7.004 -14.148 8.031 1 98.06 59 ILE B O 1
ATOM 3131 N N . CYS B 1 60 ? 8.078 -15.391 6.59 1 98.44 60 CYS B N 1
ATOM 3132 C CA . CYS B 1 60 ? 8.367 -14.289 5.68 1 98.44 60 CYS B CA 1
ATOM 3133 C C . CYS B 1 60 ? 7.113 -13.875 4.918 1 98.44 60 CYS B C 1
ATOM 3135 O O . CYS B 1 60 ? 6.215 -14.688 4.703 1 98.44 60 CYS B O 1
ATOM 3137 N N . LEU B 1 61 ? 7.078 -12.641 4.574 1 98.62 61 LEU B N 1
ATOM 3138 C CA . LEU B 1 61 ? 5.887 -12.047 3.979 1 98.62 61 LEU B CA 1
ATOM 3139 C C . LEU B 1 61 ? 6.215 -11.391 2.639 1 98.62 61 LEU B C 1
ATOM 3141 O O . LEU B 1 61 ? 6.957 -10.414 2.588 1 98.62 61 LEU B O 1
ATOM 3145 N N . GLY B 1 62 ? 5.621 -11.93 1.58 1 98.19 62 GLY B N 1
ATOM 3146 C CA . GLY B 1 62 ? 5.969 -11.414 0.263 1 98.19 62 GLY B CA 1
ATOM 3147 C C . GLY B 1 62 ? 4.754 -11.148 -0.607 1 98.19 62 GLY B C 1
ATOM 3148 O O . GLY B 1 62 ? 3.684 -11.711 -0.385 1 98.19 62 GLY B O 1
ATOM 3149 N N . THR B 1 63 ? 4.926 -10.266 -1.563 1 97.31 63 THR B N 1
ATOM 3150 C CA . THR B 1 63 ? 3.896 -10.039 -2.572 1 97.31 63 THR B CA 1
ATOM 3151 C C . THR B 1 63 ? 4.047 -11.016 -3.73 1 97.31 63 THR B C 1
ATOM 3153 O O . THR B 1 63 ? 5.164 -11.312 -4.16 1 97.31 63 THR B O 1
ATOM 3156 N N . ALA B 1 64 ? 2.979 -11.562 -4.305 1 93.88 64 ALA B N 1
ATOM 3157 C CA . ALA B 1 64 ? 2.959 -12.461 -5.457 1 93.88 64 ALA B CA 1
ATOM 3158 C C . ALA B 1 64 ? 1.934 -12 -6.492 1 93.88 64 ALA B C 1
ATOM 3160 O O . ALA B 1 64 ? 0.827 -12.539 -6.559 1 93.88 64 ALA B O 1
ATOM 3161 N N . MET B 1 65 ? 2.211 -11.172 -7.18 1 94.31 65 MET B N 1
ATOM 3162 C CA . MET B 1 65 ? 3.271 -10.18 -7.32 1 94.31 65 MET B CA 1
ATOM 3163 C C . MET B 1 65 ? 2.688 -8.773 -7.426 1 94.31 65 MET B C 1
ATOM 3165 O O . MET B 1 65 ? 1.521 -8.609 -7.789 1 94.31 65 MET B O 1
ATOM 3169 N N . ILE B 1 66 ? 3.42 -7.773 -7.152 1 96.44 66 ILE B N 1
ATOM 3170 C CA . ILE B 1 66 ? 3.094 -6.414 -7.566 1 96.44 66 ILE B CA 1
ATOM 3171 C C . ILE B 1 66 ? 3.881 -6.059 -8.828 1 96.44 66 ILE B C 1
ATOM 3173 O O . ILE B 1 66 ? 4.738 -6.824 -9.266 1 96.44 66 ILE B O 1
ATOM 3177 N N . ASN B 1 67 ? 3.49 -4.988 -9.523 1 96.31 67 ASN B N 1
ATOM 3178 C CA . ASN B 1 67 ? 4.109 -4.645 -10.797 1 96.31 67 ASN B CA 1
ATOM 3179 C C . ASN B 1 67 ? 4.672 -3.227 -10.789 1 96.31 67 ASN B C 1
ATOM 3181 O O . ASN B 1 67 ? 4.297 -2.414 -9.938 1 96.31 67 ASN B O 1
ATOM 3185 N N . PRO B 1 68 ? 5.559 -2.908 -11.695 1 97.31 68 PRO B N 1
ATOM 3186 C CA . PRO B 1 68 ? 6.266 -1.624 -11.656 1 97.31 68 PRO B CA 1
ATOM 3187 C C . PRO B 1 68 ? 5.484 -0.502 -12.336 1 97.31 68 PRO B C 1
ATOM 3189 O O . PRO B 1 68 ? 6.027 0.583 -12.562 1 97.31 68 PRO B O 1
ATOM 3192 N N . PHE B 1 69 ? 4.219 -0.714 -12.703 1 97 69 PHE B N 1
ATOM 3193 C CA . PHE B 1 69 ? 3.504 0.281 -13.492 1 97 69 PHE B CA 1
ATOM 3194 C C . PHE B 1 69 ? 2.43 0.965 -12.648 1 97 69 PHE B C 1
ATOM 3196 O O . PHE B 1 69 ? 1.967 2.055 -13 1 97 69 PHE B O 1
ATOM 3203 N N . THR B 1 70 ? 2.066 0.311 -11.539 1 96.38 70 THR B N 1
ATOM 3204 C CA . THR B 1 70 ? 0.895 0.804 -10.82 1 96.38 70 THR B CA 1
ATOM 3205 C C . THR B 1 70 ? 1.312 1.645 -9.617 1 96.38 70 THR B C 1
ATOM 3207 O O . THR B 1 70 ? 0.473 2.281 -8.977 1 96.38 70 THR B O 1
ATOM 3210 N N . ARG B 1 71 ? 2.568 1.646 -9.25 1 96.69 71 ARG B N 1
ATOM 3211 C CA . ARG B 1 71 ? 3.184 2.471 -8.211 1 96.69 71 ARG B CA 1
ATOM 3212 C C . ARG B 1 71 ? 4.641 2.771 -8.547 1 96.69 71 ARG B C 1
ATOM 3214 O O . ARG B 1 71 ? 5.266 2.053 -9.328 1 96.69 71 ARG B O 1
ATOM 3221 N N . THR B 1 72 ? 5.234 3.77 -7.965 1 97 72 THR B N 1
ATOM 3222 C CA . THR B 1 72 ? 6.602 4.172 -8.273 1 97 72 THR B CA 1
ATOM 3223 C C . THR B 1 72 ? 7.602 3.33 -7.488 1 97 72 THR B C 1
ATOM 3225 O O . THR B 1 72 ? 7.27 2.775 -6.441 1 97 72 THR B O 1
ATOM 3228 N N . PRO B 1 73 ? 8.852 3.242 -8 1 97.19 73 PRO B N 1
ATOM 3229 C CA . PRO B 1 73 ? 9.883 2.545 -7.234 1 97.19 73 PRO B CA 1
ATOM 3230 C C . PRO B 1 73 ? 10.117 3.162 -5.855 1 97.19 73 PRO B C 1
ATOM 3232 O O . PRO B 1 73 ? 10.406 2.445 -4.895 1 97.19 73 PRO B O 1
ATOM 3235 N N . THR B 1 74 ? 9.984 4.469 -5.777 1 96.75 74 THR B N 1
ATOM 3236 C CA . THR B 1 74 ? 10.133 5.16 -4.504 1 96.75 74 THR B CA 1
ATOM 3237 C C . THR B 1 74 ? 9.07 4.703 -3.508 1 96.75 74 THR B C 1
ATOM 3239 O O . THR B 1 74 ? 9.383 4.402 -2.354 1 96.75 74 THR B O 1
ATOM 3242 N N . LEU B 1 75 ? 7.848 4.641 -3.961 1 96.88 75 LEU B N 1
ATOM 3243 C CA . LEU B 1 75 ? 6.766 4.176 -3.098 1 96.88 75 LEU B CA 1
ATOM 3244 C C . LEU B 1 75 ? 6.98 2.723 -2.691 1 96.88 75 LEU B C 1
ATOM 3246 O O . LEU B 1 75 ? 6.707 2.344 -1.551 1 96.88 75 LEU B O 1
ATOM 3250 N N . MET B 1 76 ? 7.453 1.929 -3.633 1 97.06 76 MET B N 1
ATOM 3251 C CA . MET B 1 76 ? 7.746 0.533 -3.318 1 97.06 76 MET B CA 1
ATOM 3252 C C . MET B 1 76 ? 8.781 0.432 -2.201 1 97.06 76 MET B C 1
ATOM 3254 O O . MET B 1 76 ? 8.633 -0.374 -1.282 1 97.06 76 MET B O 1
ATOM 3258 N N . ALA B 1 77 ? 9.797 1.229 -2.297 1 96.94 77 ALA B N 1
ATOM 3259 C CA . ALA B 1 77 ? 10.836 1.231 -1.27 1 96.94 77 ALA B CA 1
ATOM 3260 C C . ALA B 1 77 ? 10.266 1.657 0.082 1 96.94 77 ALA B C 1
ATOM 3262 O O . ALA B 1 77 ? 10.555 1.031 1.105 1 96.94 77 ALA B O 1
ATOM 3263 N N . GLN B 1 78 ? 9.438 2.719 0.103 1 95.94 78 GLN B N 1
ATOM 3264 C CA . GLN B 1 78 ? 8.773 3.152 1.332 1 95.94 78 GLN B CA 1
ATOM 3265 C C . GLN B 1 78 ? 7.953 2.021 1.941 1 95.94 78 GLN B C 1
ATOM 3267 O O . GLN B 1 78 ? 8.023 1.771 3.146 1 95.94 78 GLN B O 1
ATOM 3272 N N . THR B 1 79 ? 7.242 1.387 1.096 1 96.94 79 THR B N 1
ATOM 3273 C CA . THR B 1 79 ? 6.285 0.371 1.521 1 96.94 79 THR B CA 1
ATOM 3274 C C . THR B 1 79 ? 7.004 -0.835 2.117 1 96.94 79 THR B C 1
ATOM 3276 O O . THR B 1 79 ? 6.703 -1.254 3.236 1 96.94 79 THR B O 1
ATOM 3279 N N . PHE B 1 80 ? 7.945 -1.302 1.451 1 97.75 80 PHE B N 1
ATOM 3280 C CA . PHE B 1 80 ? 8.57 -2.545 1.891 1 97.75 80 PHE B CA 1
ATOM 3281 C C . PHE B 1 80 ? 9.555 -2.287 3.025 1 97.75 80 PHE B C 1
ATOM 3283 O O . PHE B 1 80 ? 9.766 -3.152 3.877 1 97.75 80 PHE B O 1
ATOM 3290 N N . ALA B 1 81 ? 10.172 -1.114 3.051 1 96.62 81 ALA B N 1
ATOM 3291 C CA . ALA B 1 81 ? 10.953 -0.756 4.23 1 96.62 81 ALA B CA 1
ATOM 3292 C C . ALA B 1 81 ? 10.07 -0.649 5.469 1 96.62 81 ALA B C 1
ATOM 3294 O O . ALA B 1 81 ? 10.453 -1.084 6.555 1 96.62 81 ALA B O 1
ATOM 3295 N N . THR B 1 82 ? 8.891 -0.058 5.289 1 95.94 82 THR B N 1
ATOM 3296 C CA . THR B 1 82 ? 7.945 0.054 6.395 1 95.94 82 THR B CA 1
ATOM 3297 C C . THR B 1 82 ? 7.461 -1.324 6.832 1 95.94 82 THR B C 1
ATOM 3299 O O . THR B 1 82 ? 7.406 -1.62 8.023 1 95.94 82 THR B O 1
ATOM 3302 N N . LEU B 1 83 ? 7.102 -2.148 5.867 1 97.44 83 LEU B N 1
ATOM 3303 C CA . LEU B 1 83 ? 6.684 -3.512 6.18 1 97.44 83 LEU B CA 1
ATOM 3304 C C . LEU B 1 83 ? 7.797 -4.273 6.887 1 97.44 83 LEU B C 1
ATOM 3306 O O . LEU B 1 83 ? 7.531 -5.074 7.785 1 97.44 83 LEU B O 1
ATOM 3310 N N . ASP B 1 84 ? 9.008 -4.047 6.441 1 97.75 84 ASP B N 1
ATOM 3311 C CA . ASP B 1 84 ? 10.164 -4.691 7.055 1 97.75 84 ASP B CA 1
ATOM 3312 C C . ASP B 1 84 ? 10.312 -4.277 8.516 1 97.75 84 ASP B C 1
ATOM 3314 O O . ASP B 1 84 ? 10.641 -5.102 9.375 1 97.75 84 ASP B O 1
ATOM 3318 N N . GLU B 1 85 ? 10.062 -3.037 8.797 1 96 85 GLU B N 1
ATOM 3319 C CA . GLU B 1 85 ? 10.078 -2.531 10.164 1 96 85 GLU B CA 1
ATOM 3320 C C . GLU B 1 85 ? 8.984 -3.182 11.008 1 96 85 GLU B C 1
ATOM 3322 O O . GLU B 1 85 ? 9.25 -3.676 12.102 1 96 85 GLU B O 1
ATOM 3327 N N . ILE B 1 86 ? 7.797 -3.252 10.492 1 96 86 ILE B N 1
ATOM 3328 C CA . ILE B 1 86 ? 6.625 -3.738 11.211 1 96 86 ILE B CA 1
ATOM 3329 C C . ILE B 1 86 ? 6.746 -5.246 11.43 1 96 86 ILE B C 1
ATOM 3331 O O . ILE B 1 86 ? 6.336 -5.758 12.477 1 96 86 ILE B O 1
ATOM 3335 N N . SER B 1 87 ? 7.336 -5.949 10.477 1 97.31 87 SER B N 1
ATOM 3336 C CA . SER B 1 87 ? 7.398 -7.406 10.508 1 97.31 87 SER B CA 1
ATOM 3337 C C . SER B 1 87 ? 8.688 -7.887 11.164 1 97.31 87 SER B C 1
ATOM 3339 O O . SER B 1 87 ? 8.891 -9.094 11.344 1 97.31 87 SER B O 1
ATOM 3341 N N . ASN B 1 88 ? 9.539 -6.98 11.578 1 97.19 88 ASN B N 1
ATOM 3342 C CA . ASN B 1 88 ? 10.852 -7.324 12.125 1 97.19 88 ASN B CA 1
ATOM 3343 C C . ASN B 1 88 ? 11.688 -8.102 11.117 1 97.19 88 ASN B C 1
ATOM 3345 O O . ASN B 1 88 ? 12.148 -9.211 11.414 1 97.19 88 ASN B O 1
ATOM 3349 N N . GLU B 1 89 ? 11.805 -7.516 9.883 1 98.12 89 GLU B N 1
ATOM 3350 C CA . GLU B 1 89 ? 12.766 -7.906 8.852 1 98.12 89 GLU B CA 1
ATOM 3351 C C . GLU B 1 89 ? 12.328 -9.18 8.141 1 98.12 89 GLU B C 1
ATOM 3353 O O . GLU B 1 89 ? 13.141 -10.07 7.883 1 98.12 89 GLU B O 1
ATOM 3358 N N . ARG B 1 90 ? 11.047 -9.242 7.762 1 98.31 90 ARG B N 1
ATOM 3359 C CA . ARG B 1 90 ? 10.539 -10.461 7.141 1 98.31 90 ARG B CA 1
ATOM 3360 C C . ARG B 1 90 ? 9.961 -10.172 5.762 1 98.31 90 ARG B C 1
ATOM 3362 O O . ARG B 1 90 ? 9.352 -11.047 5.145 1 98.31 90 ARG B O 1
ATOM 3369 N N . SER B 1 91 ? 10.109 -8.969 5.266 1 98.25 91 SER B N 1
ATOM 3370 C CA . SER B 1 91 ? 9.445 -8.594 4.02 1 98.25 91 SER B CA 1
ATOM 3371 C C . SER B 1 91 ? 10.211 -9.109 2.809 1 98.25 91 SER B C 1
ATOM 3373 O O . SER B 1 91 ? 11.445 -9.188 2.83 1 98.25 91 SER B O 1
ATOM 3375 N N . ILE B 1 92 ? 9.508 -9.508 1.77 1 98.69 92 ILE B N 1
ATOM 3376 C CA . ILE B 1 92 ? 10.016 -9.898 0.458 1 98.69 92 ILE B CA 1
ATOM 3377 C C . ILE B 1 92 ? 9.273 -9.125 -0.631 1 98.69 92 ILE B C 1
ATOM 3379 O O . ILE B 1 92 ? 8.039 -9.086 -0.645 1 98.69 92 ILE B O 1
ATOM 3383 N N . LEU B 1 93 ? 10.016 -8.445 -1.482 1 98.69 93 LEU B N 1
ATOM 3384 C CA . LEU B 1 93 ? 9.375 -7.852 -2.652 1 98.69 93 LEU B CA 1
ATOM 3385 C C . LEU B 1 93 ? 9.211 -8.883 -3.762 1 98.69 93 LEU B C 1
ATOM 3387 O O . LEU B 1 93 ? 10.195 -9.32 -4.363 1 98.69 93 LEU B O 1
ATOM 3391 N N . GLY B 1 94 ? 8.031 -9.344 -3.965 1 98.38 94 GLY B N 1
ATOM 3392 C CA . GLY B 1 94 ? 7.699 -10.07 -5.184 1 98.38 94 GLY B CA 1
ATOM 3393 C C . GLY B 1 94 ? 7.18 -9.172 -6.289 1 98.38 94 GLY B C 1
ATOM 3394 O O . GLY B 1 94 ? 6.156 -8.508 -6.121 1 98.38 94 GLY B O 1
ATOM 3395 N N . ILE B 1 95 ? 7.84 -9.211 -7.418 1 98.25 95 ILE B N 1
ATOM 3396 C CA . ILE B 1 95 ? 7.527 -8.258 -8.477 1 98.25 95 ILE B CA 1
ATOM 3397 C C . ILE B 1 95 ? 7.492 -8.977 -9.82 1 98.25 95 ILE B C 1
ATOM 3399 O O . ILE B 1 95 ? 8.266 -9.906 -10.055 1 98.25 95 ILE B O 1
ATOM 3403 N N . GLY B 1 96 ? 6.59 -8.672 -10.641 1 96.06 96 GLY B N 1
ATOM 3404 C CA . GLY B 1 96 ? 6.469 -9.094 -12.031 1 96.06 96 GLY B CA 1
ATOM 3405 C C . GLY B 1 96 ? 6.059 -7.969 -12.961 1 96.06 96 GLY B C 1
ATOM 3406 O O . GLY B 1 96 ? 5.797 -6.848 -12.516 1 96.06 96 GLY B O 1
ATOM 3407 N N . ALA B 1 97 ? 5.957 -8.156 -14.25 1 92 97 ALA B N 1
ATOM 3408 C CA . ALA B 1 97 ? 5.719 -7.105 -15.234 1 92 97 ALA B CA 1
ATOM 3409 C C . ALA B 1 97 ? 4.227 -6.883 -15.445 1 92 97 ALA B C 1
ATOM 3411 O O . ALA B 1 97 ? 3.822 -5.895 -16.062 1 92 97 ALA B O 1
ATOM 3412 N N . ALA B 1 98 ? 3.432 -7.727 -14.859 1 90.38 98 ALA B N 1
ATOM 3413 C CA . ALA B 1 98 ? 2.01 -7.664 -15.195 1 90.38 98 ALA B CA 1
ATOM 3414 C C . ALA B 1 98 ? 1.789 -7.887 -16.688 1 90.38 98 ALA B C 1
ATOM 3416 O O . ALA B 1 98 ? 2.559 -8.594 -17.344 1 90.38 98 ALA B O 1
ATOM 3417 N N . ASN B 1 99 ? 0.569 -7.594 -17.219 1 89.38 99 ASN B N 1
ATOM 3418 C CA . ASN B 1 99 ? 0.261 -7.684 -18.641 1 89.38 99 ASN B CA 1
ATOM 3419 C C . ASN B 1 99 ? -0.368 -6.395 -19.156 1 89.38 99 ASN B C 1
ATOM 3421 O O . ASN B 1 99 ? -0.784 -5.539 -18.375 1 89.38 99 ASN B O 1
ATOM 3425 N N . GLN B 1 100 ? -0.36 -6.258 -20.469 1 91 100 GLN B N 1
ATOM 3426 C CA . GLN B 1 100 ? -0.772 -5.023 -21.125 1 91 100 GLN B CA 1
ATOM 3427 C C . GLN B 1 100 ? -2.207 -4.656 -20.766 1 91 100 GLN B C 1
ATOM 3429 O O . GLN B 1 100 ? -2.498 -3.498 -20.469 1 91 100 GLN B O 1
ATOM 3434 N N . MET B 1 101 ? -3.086 -5.594 -20.734 1 88.75 101 MET B N 1
ATOM 3435 C CA . MET B 1 101 ? -4.496 -5.336 -20.453 1 88.75 101 MET B CA 1
ATOM 3436 C C . MET B 1 101 ? -4.668 -4.75 -19.047 1 88.75 101 MET B C 1
ATOM 3438 O O . MET B 1 101 ? -5.348 -3.738 -18.875 1 88.75 101 MET B O 1
ATOM 3442 N N . LEU B 1 102 ? -4.105 -5.367 -18.062 1 91 102 LEU B N 1
ATOM 3443 C CA . LEU B 1 102 ? -4.211 -4.902 -16.688 1 91 102 LEU B CA 1
ATOM 3444 C C . LEU B 1 102 ? -3.68 -3.48 -16.547 1 91 102 LEU B C 1
ATOM 3446 O O . LEU B 1 102 ? -4.344 -2.617 -15.969 1 91 102 LEU B O 1
ATOM 3450 N N . VAL B 1 103 ? -2.521 -3.209 -17.156 1 94.75 103 VAL B N 1
ATOM 3451 C CA . VAL B 1 103 ? -1.829 -1.939 -16.969 1 94.75 103 VAL B CA 1
ATOM 3452 C C . VAL B 1 103 ? -2.561 -0.834 -17.719 1 94.75 103 VAL B C 1
ATOM 3454 O O . VAL B 1 103 ? -2.834 0.233 -17.172 1 94.75 103 VAL B O 1
ATOM 3457 N N . GLU B 1 104 ? -2.932 -1.131 -18.984 1 95.56 104 GLU B N 1
ATOM 3458 C CA . GLU B 1 104 ? -3.496 -0.075 -19.812 1 95.56 104 GLU B CA 1
ATOM 3459 C C . GLU B 1 104 ? -4.996 0.065 -19.578 1 95.56 104 GLU B C 1
ATOM 3461 O O . GLU B 1 104 ? -5.5 1.174 -19.391 1 95.56 104 GLU B O 1
ATOM 3466 N N . ASP B 1 105 ? -5.695 -1.033 -19.531 1 94.56 105 ASP B N 1
ATOM 3467 C CA . ASP B 1 105 ? -7.152 -0.962 -19.453 1 94.56 105 ASP B CA 1
ATOM 3468 C C . ASP B 1 105 ? -7.617 -0.724 -18.016 1 94.56 105 ASP B C 1
ATOM 3470 O O . ASP B 1 105 ? -8.484 0.118 -17.766 1 94.56 105 ASP B O 1
ATOM 3474 N N . PHE B 1 106 ? -7.047 -1.401 -17.078 1 94.88 106 PHE B N 1
ATOM 3475 C CA . PHE B 1 106 ? -7.578 -1.367 -15.719 1 94.88 106 PHE B CA 1
ATOM 3476 C C . PHE B 1 106 ? -6.938 -0.242 -14.922 1 94.88 106 PHE B C 1
ATOM 3478 O O . PHE B 1 106 ? -7.562 0.318 -14.016 1 94.88 106 PHE B O 1
ATOM 3485 N N . HIS B 1 107 ? -5.691 0.088 -15.266 1 95.94 107 HIS B N 1
ATOM 3486 C CA . HIS B 1 107 ? -4.992 1.082 -14.461 1 95.94 107 HIS B CA 1
ATOM 3487 C C . HIS B 1 107 ? -4.754 2.365 -15.25 1 95.94 107 HIS B C 1
ATOM 3489 O O . HIS B 1 107 ? -4.402 3.396 -14.68 1 95.94 107 HIS B O 1
ATOM 3495 N N . GLY B 1 108 ? -4.895 2.34 -16.578 1 96.12 108 GLY B N 1
ATOM 3496 C CA . GLY B 1 108 ? -4.797 3.535 -17.406 1 96.12 108 GLY B CA 1
ATOM 3497 C C . GLY B 1 108 ? -3.371 4.012 -17.594 1 96.12 108 GLY B C 1
ATOM 3498 O O . GLY B 1 108 ? -3.143 5.168 -17.953 1 96.12 108 GLY B O 1
ATOM 3499 N N . GLU B 1 109 ? -2.393 3.18 -17.219 1 96.38 109 GLU B N 1
ATOM 3500 C CA . GLU B 1 109 ? -0.982 3.512 -17.391 1 96.38 109 GLU B CA 1
ATOM 3501 C C . GLU B 1 109 ? -0.458 3.02 -18.734 1 96.38 109 GLU B C 1
ATOM 3503 O O . GLU B 1 109 ? -1.134 2.26 -19.422 1 96.38 109 GLU B O 1
ATOM 3508 N N . GLN B 1 110 ? 0.72 3.441 -19.141 1 95.88 110 GLN B N 1
ATOM 3509 C CA . GLN B 1 110 ? 1.358 2.965 -20.375 1 95.88 110 GLN B CA 1
ATOM 3510 C C . GLN B 1 110 ? 2.213 1.73 -20.094 1 95.88 110 GLN B C 1
ATOM 3512 O O . GLN B 1 110 ? 3.057 1.738 -19.203 1 95.88 110 GLN B O 1
ATOM 3517 N N . PHE B 1 111 ? 1.886 0.684 -20.812 1 95.5 111 PHE B N 1
ATOM 3518 C CA . PHE B 1 111 ? 2.668 -0.542 -20.719 1 95.5 111 PHE B CA 1
ATOM 3519 C C . PHE B 1 111 ? 3.895 -0.482 -21.609 1 95.5 111 PHE B C 1
ATOM 3521 O O . PHE B 1 111 ? 3.979 -1.207 -22.609 1 95.5 111 PHE B O 1
ATOM 3528 N N . GLU B 1 112 ? 4.91 0.296 -21.203 1 94.5 112 GLU B N 1
ATOM 3529 C CA . GLU B 1 112 ? 6.082 0.542 -22.047 1 94.5 112 GLU B CA 1
ATOM 3530 C C . GLU B 1 112 ? 7.301 -0.215 -21.531 1 94.5 112 GLU B C 1
ATOM 3532 O O . GLU B 1 112 ? 7.633 -0.128 -20.344 1 94.5 112 GLU B O 1
ATOM 3537 N N . ARG B 1 113 ? 8.047 -0.902 -22.406 1 96.75 113 ARG B N 1
ATOM 3538 C CA . ARG B 1 113 ? 9.328 -1.555 -22.156 1 96.75 113 ARG B CA 1
ATOM 3539 C C . ARG B 1 113 ? 9.305 -2.299 -20.828 1 96.75 113 ARG B C 1
ATOM 3541 O O . ARG B 1 113 ? 10.156 -2.066 -19.969 1 96.75 113 ARG B O 1
ATOM 3548 N N . PRO B 1 114 ? 8.422 -3.35 -20.719 1 96.5 114 PRO B N 1
ATOM 3549 C CA . PRO B 1 114 ? 8.25 -4.016 -19.422 1 96.5 114 PRO B CA 1
ATOM 3550 C C . PRO B 1 114 ? 9.539 -4.625 -18.891 1 96.5 114 PRO B C 1
ATOM 3552 O O . PRO B 1 114 ? 9.766 -4.648 -17.688 1 96.5 114 PRO B O 1
ATOM 3555 N N . LEU B 1 115 ? 10.406 -5.176 -19.766 1 98 115 LEU B N 1
ATOM 3556 C CA . LEU B 1 115 ? 11.68 -5.742 -19.344 1 98 115 LEU B CA 1
ATOM 3557 C C . LEU B 1 115 ? 12.562 -4.68 -18.703 1 98 115 LEU B C 1
ATOM 3559 O O . LEU B 1 115 ? 13.047 -4.859 -17.578 1 98 115 LEU B O 1
ATOM 3563 N N . THR B 1 116 ? 12.727 -3.543 -19.406 1 98.5 116 THR B N 1
ATOM 3564 C CA . THR B 1 116 ? 13.555 -2.438 -18.938 1 98.5 116 THR B CA 1
ATOM 3565 C C . THR B 1 116 ? 12.961 -1.813 -17.672 1 98.5 116 THR B C 1
ATOM 3567 O O . THR B 1 116 ? 13.68 -1.528 -16.719 1 98.5 116 THR B O 1
ATOM 3570 N N . ARG B 1 117 ? 11.641 -1.622 -17.703 1 98.44 117 ARG B N 1
ATOM 3571 C CA . ARG B 1 117 ? 10.945 -1.012 -16.562 1 98.44 117 ARG B CA 1
ATOM 3572 C C . ARG B 1 117 ? 11.117 -1.848 -15.305 1 98.44 117 ARG B C 1
ATOM 3574 O O . ARG B 1 117 ? 11.367 -1.308 -14.227 1 98.44 117 ARG B O 1
ATOM 3581 N N . THR B 1 118 ? 10.977 -3.139 -15.422 1 98.62 118 THR B N 1
ATOM 3582 C CA . THR B 1 118 ? 11.117 -4.027 -14.273 1 98.62 118 THR B CA 1
ATOM 3583 C C . THR B 1 118 ? 12.547 -3.998 -13.734 1 98.62 118 THR B C 1
ATOM 3585 O O . THR B 1 118 ? 12.758 -3.854 -12.531 1 98.62 118 THR B O 1
ATOM 3588 N N . LYS B 1 119 ? 13.523 -4.105 -14.594 1 98.75 119 LYS B N 1
ATOM 3589 C CA . LYS B 1 119 ? 14.93 -4.086 -14.203 1 98.75 119 LYS B CA 1
ATOM 3590 C C . LYS B 1 119 ? 15.281 -2.789 -13.477 1 98.75 119 LYS B C 1
ATOM 3592 O O . LYS B 1 119 ? 15.859 -2.818 -12.383 1 98.75 119 LYS B O 1
ATOM 3597 N N . GLU B 1 120 ? 14.922 -1.645 -14.094 1 98.81 120 GLU B N 1
ATOM 3598 C CA . GLU B 1 120 ? 15.258 -0.342 -13.523 1 98.81 120 GLU B CA 1
ATOM 3599 C C . GLU B 1 120 ? 14.531 -0.106 -12.203 1 98.81 120 GLU B C 1
ATOM 3601 O O . GLU B 1 120 ? 15.07 0.533 -11.297 1 98.81 120 GLU B O 1
ATOM 3606 N N . THR B 1 121 ? 13.312 -0.623 -12.086 1 98.69 121 THR B N 1
ATOM 3607 C CA . THR B 1 121 ? 12.555 -0.514 -10.844 1 98.69 121 THR B CA 1
ATOM 3608 C C . THR B 1 121 ? 13.266 -1.258 -9.711 1 98.69 121 THR B C 1
ATOM 3610 O O . THR B 1 121 ? 13.414 -0.727 -8.609 1 98.69 121 THR B O 1
ATOM 3613 N N . ILE B 1 122 ? 13.742 -2.455 -9.969 1 98.75 122 ILE B N 1
ATOM 3614 C CA . ILE B 1 122 ? 14.438 -3.266 -8.969 1 98.75 122 ILE B CA 1
ATOM 3615 C C . ILE B 1 122 ? 15.734 -2.578 -8.562 1 98.75 122 ILE B C 1
ATOM 3617 O O . ILE B 1 122 ? 16.062 -2.521 -7.375 1 98.75 122 ILE B O 1
ATOM 3621 N N . GLU B 1 123 ? 16.438 -2.047 -9.539 1 98.5 123 GLU B N 1
ATOM 3622 C CA . GLU B 1 123 ? 17.703 -1.354 -9.258 1 98.5 123 GLU B CA 1
ATOM 3623 C C . GLU B 1 123 ? 17.469 -0.133 -8.375 1 98.5 123 GLU B C 1
ATOM 3625 O O . GLU B 1 123 ? 18.172 0.067 -7.383 1 98.5 123 GLU B O 1
ATOM 3630 N N . ALA B 1 124 ? 16.516 0.68 -8.703 1 98.25 124 ALA B N 1
ATOM 3631 C CA . ALA B 1 124 ? 16.188 1.856 -7.902 1 98.25 124 ALA B CA 1
ATOM 3632 C C . ALA B 1 124 ? 15.734 1.456 -6.5 1 98.25 124 ALA B C 1
ATOM 3634 O O . ALA B 1 124 ? 16.156 2.055 -5.512 1 98.25 124 ALA B O 1
ATOM 3635 N N . PHE B 1 125 ? 14.883 0.42 -6.422 1 98.31 125 PHE B N 1
ATOM 3636 C CA . PHE B 1 125 ? 14.398 -0.113 -5.156 1 98.31 125 PHE B CA 1
ATOM 3637 C C . PHE B 1 125 ? 15.562 -0.477 -4.238 1 98.31 125 PHE B C 1
ATOM 3639 O O . PHE B 1 125 ? 15.594 -0.06 -3.078 1 98.31 125 PHE B O 1
ATOM 3646 N N . ARG B 1 126 ? 16.516 -1.195 -4.734 1 98.38 126 ARG B N 1
ATOM 3647 C CA . ARG B 1 126 ? 17.656 -1.644 -3.953 1 98.38 126 ARG B CA 1
ATOM 3648 C C . ARG B 1 126 ? 18.5 -0.461 -3.5 1 98.38 126 ARG B C 1
ATOM 3650 O O . ARG B 1 126 ? 19.031 -0.455 -2.381 1 98.38 126 ARG B O 1
ATOM 3657 N N . GLN B 1 127 ? 18.609 0.561 -4.34 1 97.69 127 GLN B N 1
ATOM 3658 C CA . GLN B 1 127 ? 19.375 1.741 -3.965 1 97.69 127 GLN B CA 1
ATOM 3659 C C . GLN B 1 127 ? 18.734 2.473 -2.793 1 97.69 127 GLN B C 1
ATOM 3661 O O . GLN B 1 127 ? 19.422 2.914 -1.871 1 97.69 127 GLN B O 1
ATOM 3666 N N . PHE B 1 128 ? 17.422 2.58 -2.807 1 96.81 128 PHE B N 1
ATOM 3667 C CA . PHE B 1 128 ? 16.719 3.25 -1.718 1 96.81 128 PHE B CA 1
ATOM 3668 C C . PHE B 1 128 ? 16.984 2.545 -0.392 1 96.81 128 PHE B C 1
ATOM 3670 O O . PHE B 1 128 ? 17.078 3.193 0.653 1 96.81 128 PHE B O 1
ATOM 3677 N N . LEU B 1 129 ? 17.125 1.235 -0.379 1 97.12 129 LEU B N 1
ATOM 3678 C CA . LEU B 1 129 ? 17.203 0.441 0.842 1 97.12 129 LEU B CA 1
ATOM 3679 C C . LEU B 1 129 ? 18.562 0.624 1.52 1 97.12 129 LEU B C 1
ATOM 3681 O O . LEU B 1 129 ? 18.719 0.298 2.697 1 97.12 129 LEU B O 1
ATOM 3685 N N . THR B 1 130 ? 19.531 1.159 0.808 1 94.94 130 THR B N 1
ATOM 3686 C CA . THR B 1 130 ? 20.844 1.401 1.4 1 94.94 130 THR B CA 1
ATOM 3687 C C . THR B 1 130 ? 20.781 2.588 2.359 1 94.94 130 THR B C 1
ATOM 3689 O O . THR B 1 130 ? 21.703 2.777 3.17 1 94.94 130 THR B O 1
ATOM 3692 N N . GLY B 1 131 ? 19.781 3.41 2.211 1 90.31 131 GLY B N 1
ATOM 3693 C CA . GLY B 1 131 ? 19.672 4.609 3.029 1 90.31 131 GLY B CA 1
ATOM 3694 C C . GLY B 1 131 ? 20.359 5.816 2.414 1 90.31 131 GLY B C 1
ATOM 3695 O O . GLY B 1 131 ? 20.234 6.934 2.916 1 90.31 131 GLY B O 1
ATOM 3696 N N . ASP B 1 132 ? 20.891 5.617 1.247 1 90.31 132 ASP B N 1
ATOM 3697 C CA . ASP B 1 132 ? 21.625 6.699 0.586 1 90.31 132 ASP B CA 1
ATOM 3698 C C . ASP B 1 132 ? 20.688 7.52 -0.304 1 90.31 132 ASP B C 1
ATOM 3700 O O . ASP B 1 132 ? 19.578 7.09 -0.62 1 90.31 132 ASP B O 1
ATOM 3704 N N . ARG B 1 133 ? 21.234 8.719 -0.608 1 93.88 133 ARG B N 1
ATOM 3705 C CA . ARG B 1 133 ? 20.562 9.531 -1.619 1 93.88 133 ARG B CA 1
ATOM 3706 C C . ARG B 1 133 ? 20.609 8.852 -2.984 1 93.88 133 ARG B C 1
ATOM 3708 O O . ARG B 1 133 ? 21.672 8.375 -3.41 1 93.88 133 ARG B O 1
ATOM 3715 N N . VAL B 1 134 ? 19.469 8.781 -3.637 1 96.69 134 VAL B N 1
ATOM 3716 C CA . VAL B 1 134 ? 19.359 8.047 -4.895 1 96.69 134 VAL B CA 1
ATOM 3717 C C . VAL B 1 134 ? 19.25 9.031 -6.059 1 96.69 134 VAL B C 1
ATOM 3719 O O . VAL B 1 134 ? 18.391 9.906 -6.055 1 96.69 134 VAL B O 1
ATOM 3722 N N . ASP B 1 135 ? 20.125 8.992 -6.961 1 98 135 ASP B N 1
ATOM 3723 C CA . ASP B 1 135 ? 20.062 9.555 -8.305 1 98 135 ASP B CA 1
ATOM 3724 C C . ASP B 1 135 ? 20.047 8.453 -9.359 1 98 135 ASP B C 1
ATOM 3726 O O . ASP B 1 135 ? 21.031 7.715 -9.516 1 98 135 ASP B O 1
ATOM 3730 N N . TYR B 1 136 ? 18.938 8.273 -9.961 1 98.12 136 TYR B N 1
ATOM 3731 C CA . TYR B 1 136 ? 18.75 7.223 -10.953 1 98.12 136 TYR B CA 1
ATOM 3732 C C . TYR B 1 136 ? 18.219 7.789 -12.266 1 98.12 136 TYR B C 1
ATOM 3734 O O . TYR B 1 136 ? 17.141 8.406 -12.289 1 98.12 136 TYR B O 1
ATOM 3742 N N . ASP B 1 137 ? 18.953 7.633 -13.312 1 98 137 ASP B N 1
ATOM 3743 C CA . ASP B 1 137 ? 18.578 8.133 -14.633 1 98 137 ASP B CA 1
ATOM 3744 C C . ASP B 1 137 ? 18.547 7 -15.656 1 98 137 ASP B C 1
ATOM 3746 O O . ASP B 1 137 ? 19.484 6.844 -16.438 1 98 137 ASP B O 1
ATOM 3750 N N . GLY B 1 138 ? 17.422 6.258 -15.617 1 98.19 138 GLY B N 1
ATOM 3751 C CA . GLY B 1 138 ? 17.25 5.176 -16.562 1 98.19 138 GLY B CA 1
ATOM 3752 C C . GLY B 1 138 ? 16.406 5.57 -17.766 1 98.19 138 GLY B C 1
ATOM 3753 O O . GLY B 1 138 ? 16.156 6.758 -18 1 98.19 138 GLY B O 1
ATOM 3754 N N . GLU B 1 139 ? 16.016 4.621 -18.594 1 98 139 GLU B N 1
ATOM 3755 C CA . GLU B 1 139 ? 15.172 4.844 -19.766 1 98 139 GLU B CA 1
ATOM 3756 C C . GLU B 1 139 ? 13.719 5.059 -19.359 1 98 139 GLU B C 1
ATOM 3758 O O . GLU B 1 139 ? 12.992 5.805 -20.016 1 98 139 GLU B O 1
ATOM 3763 N N . THR B 1 140 ? 13.344 4.352 -18.219 1 97.69 140 THR B N 1
ATOM 3764 C CA . THR B 1 140 ? 11.93 4.375 -17.828 1 97.69 140 THR B CA 1
ATOM 3765 C C . THR B 1 140 ? 11.766 4.898 -16.406 1 97.69 140 THR B C 1
ATOM 3767 O O . THR B 1 140 ? 10.664 5.25 -16 1 97.69 140 THR B O 1
ATOM 3770 N N . VAL B 1 141 ? 12.828 4.926 -15.625 1 98.06 141 VAL B N 1
ATOM 3771 C CA . VAL B 1 141 ? 12.805 5.379 -14.234 1 98.06 141 VAL B CA 1
ATOM 3772 C C . VAL B 1 141 ? 13.758 6.559 -14.07 1 98.06 141 VAL B C 1
ATOM 3774 O O . VAL B 1 141 ? 14.891 6.531 -14.555 1 98.06 141 VAL B O 1
ATOM 3777 N N . SER B 1 142 ? 13.227 7.621 -13.469 1 98.06 142 SER B N 1
ATOM 3778 C CA . SER B 1 142 ? 14.047 8.789 -13.148 1 98.06 142 SER B CA 1
ATOM 3779 C C . SER B 1 142 ? 13.812 9.258 -11.719 1 98.06 142 SER B C 1
ATOM 3781 O O . SER B 1 142 ? 12.664 9.469 -11.305 1 98.06 142 SER B O 1
ATOM 3783 N N . ILE B 1 143 ? 14.836 9.32 -10.93 1 97.56 143 ILE B N 1
ATOM 3784 C CA . ILE B 1 143 ? 14.828 9.797 -9.555 1 97.56 143 ILE B CA 1
ATOM 3785 C C . ILE B 1 143 ? 15.961 10.805 -9.352 1 97.56 143 ILE B C 1
ATOM 3787 O O . ILE B 1 143 ? 17.109 10.516 -9.672 1 97.56 143 ILE B O 1
ATOM 3791 N N . ASN B 1 144 ? 15.602 11.938 -8.797 1 96.94 144 ASN B N 1
ATOM 3792 C CA . ASN B 1 144 ? 16.578 13.008 -8.617 1 96.94 144 ASN B CA 1
ATOM 3793 C C . ASN B 1 144 ? 16.75 13.344 -7.137 1 96.94 144 ASN B C 1
ATOM 3795 O O . ASN B 1 144 ? 16.031 14.18 -6.594 1 96.94 144 ASN B O 1
ATOM 3799 N N . GLY B 1 145 ? 17.75 12.758 -6.535 1 94.25 145 GLY B N 1
ATOM 3800 C CA . GLY B 1 145 ? 18.203 13.156 -5.219 1 94.25 145 GLY B CA 1
ATOM 3801 C C . GLY B 1 145 ? 17.219 12.828 -4.113 1 94.25 145 GLY B C 1
ATOM 3802 O O . GLY B 1 145 ? 16.969 13.664 -3.236 1 94.25 145 GLY B O 1
ATOM 3803 N N . ALA B 1 146 ? 16.719 11.625 -4.102 1 93.38 146 ALA B N 1
ATOM 3804 C CA . ALA B 1 146 ? 15.742 11.234 -3.086 1 93.38 146 ALA B CA 1
ATOM 3805 C C . ALA B 1 146 ? 16.328 10.227 -2.111 1 93.38 146 ALA B C 1
ATOM 3807 O O . ALA B 1 146 ? 17.188 9.414 -2.488 1 93.38 146 ALA B O 1
ATOM 3808 N N . SER B 1 147 ? 15.922 10.344 -0.889 1 93.44 147 SER B N 1
ATOM 3809 C CA . SER B 1 147 ? 16.25 9.352 0.124 1 93.44 147 SER B CA 1
ATOM 3810 C C . SER B 1 147 ? 15.086 9.117 1.077 1 93.44 147 SER B C 1
ATOM 3812 O O . SER B 1 147 ? 14.281 10.023 1.311 1 93.44 147 SER B O 1
ATOM 3814 N N . LEU B 1 148 ? 15.023 7.875 1.555 1 91.31 148 LEU B N 1
ATOM 3815 C CA . LEU B 1 148 ? 14.047 7.648 2.615 1 91.31 148 LEU B CA 1
ATOM 3816 C C . LEU B 1 148 ? 14.406 8.445 3.865 1 91.31 148 LEU B C 1
ATOM 3818 O O . LEU B 1 148 ? 15.586 8.57 4.207 1 91.31 148 LEU B O 1
ATOM 3822 N N . ASP B 1 149 ? 13.414 9.016 4.504 1 88.06 149 ASP B N 1
ATOM 3823 C CA . ASP B 1 149 ? 13.625 9.844 5.688 1 88.06 149 ASP B CA 1
ATOM 3824 C C . ASP B 1 149 ? 13.594 8.992 6.957 1 88.06 149 ASP B C 1
ATOM 3826 O O . ASP B 1 149 ? 13.133 9.453 8.008 1 88.06 149 ASP B O 1
ATOM 3830 N N . PHE B 1 150 ? 13.852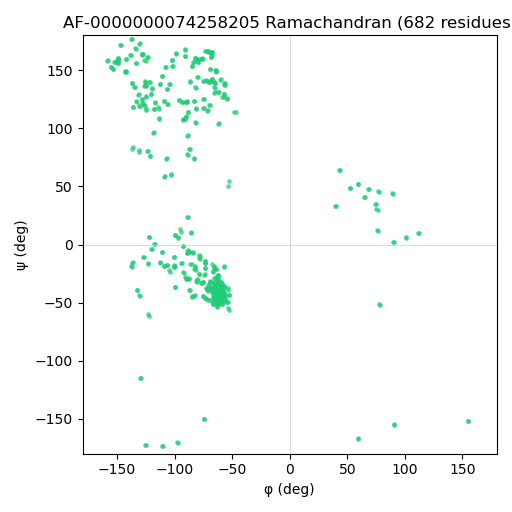 7.738 6.871 1 85.94 150 PHE B N 1
ATOM 3831 C CA . PHE B 1 150 ? 14.086 6.793 7.953 1 85.94 150 PHE B CA 1
ATOM 3832 C C . PHE B 1 150 ? 15.031 5.684 7.504 1 85.94 150 PHE B C 1
ATOM 3834 O O . PHE B 1 150 ? 15.195 5.449 6.305 1 85.94 150 PHE B O 1
ATOM 3841 N N . GLN B 1 151 ? 15.641 5.094 8.406 1 88.5 151 GLN B N 1
ATOM 3842 C CA . GLN B 1 151 ? 16.578 4.035 8.07 1 88.5 151 GLN B CA 1
ATOM 3843 C C . GLN B 1 151 ? 15.859 2.713 7.82 1 88.5 151 GLN B C 1
ATOM 3845 O O . GLN B 1 151 ? 15.211 2.174 8.719 1 88.5 151 GLN B O 1
ATOM 3850 N N . PRO B 1 152 ? 15.992 2.236 6.574 1 92.75 152 PRO B N 1
ATOM 3851 C CA . PRO B 1 152 ? 15.445 0.894 6.375 1 92.75 152 PRO B CA 1
ATOM 3852 C C . PRO B 1 152 ? 16.047 -0.139 7.324 1 92.75 152 PRO B C 1
ATOM 3854 O O . PRO B 1 152 ? 17.25 -0.133 7.566 1 92.75 152 PRO B O 1
ATOM 3857 N N . PRO B 1 153 ? 15.258 -1.021 7.895 1 94.19 153 PRO B N 1
ATOM 3858 C CA . PRO B 1 153 ? 15.805 -2.012 8.82 1 94.19 153 PRO B CA 1
ATOM 3859 C C . PRO B 1 153 ? 16.875 -2.896 8.18 1 94.19 153 PRO B C 1
ATOM 3861 O O . PRO B 1 153 ? 17.891 -3.211 8.812 1 94.19 153 PRO B O 1
ATOM 3864 N N . ARG B 1 154 ? 16.641 -3.414 6.926 1 95.81 154 ARG B N 1
ATOM 3865 C CA . ARG B 1 154 ? 17.625 -4.16 6.148 1 95.81 154 ARG B CA 1
ATOM 3866 C C . ARG B 1 154 ? 18.047 -3.379 4.91 1 95.81 154 ARG B C 1
ATOM 3868 O O . ARG B 1 154 ? 17.203 -2.838 4.191 1 95.81 154 ARG B O 1
ATOM 3875 N N . PRO B 1 155 ? 19.281 -3.396 4.645 1 95.75 155 PRO B N 1
ATOM 3876 C CA . PRO B 1 155 ? 19.75 -2.752 3.416 1 95.75 155 PRO B CA 1
ATOM 3877 C C . PRO B 1 155 ? 19.5 -3.6 2.172 1 95.75 155 PRO B C 1
ATOM 3879 O O . PRO B 1 155 ? 19.656 -3.113 1.048 1 95.75 155 PRO B O 1
ATOM 3882 N N . ASN B 1 156 ? 19.141 -4.871 2.434 1 96.75 156 ASN B N 1
ATOM 3883 C CA . ASN B 1 156 ? 18.875 -5.793 1.332 1 96.75 156 ASN B CA 1
ATOM 3884 C C . ASN B 1 156 ? 17.625 -6.621 1.579 1 96.75 156 ASN B C 1
ATOM 3886 O O . ASN B 1 156 ? 17.703 -7.773 2.016 1 96.75 156 ASN B O 1
ATOM 3890 N N . ILE B 1 157 ? 16.5 -6.062 1.255 1 98.31 157 ILE B N 1
ATOM 3891 C CA . ILE B 1 157 ? 15.258 -6.832 1.251 1 98.31 157 ILE B CA 1
ATOM 3892 C C . ILE B 1 157 ? 15.211 -7.734 0.019 1 98.31 157 ILE B C 1
ATOM 3894 O O . ILE B 1 157 ? 15.414 -7.27 -1.105 1 98.31 157 ILE B O 1
ATOM 3898 N N . PRO B 1 158 ? 15.031 -9.039 0.146 1 98.69 158 PRO B N 1
ATOM 3899 C CA . PRO B 1 158 ? 15.031 -9.961 -0.998 1 98.69 158 PRO B CA 1
ATOM 3900 C C . PRO B 1 158 ? 14 -9.578 -2.057 1 98.69 158 PRO B C 1
ATOM 3902 O O . PRO B 1 158 ? 12.891 -9.164 -1.72 1 98.69 158 PRO B O 1
ATOM 3905 N N . VAL B 1 159 ? 14.43 -9.711 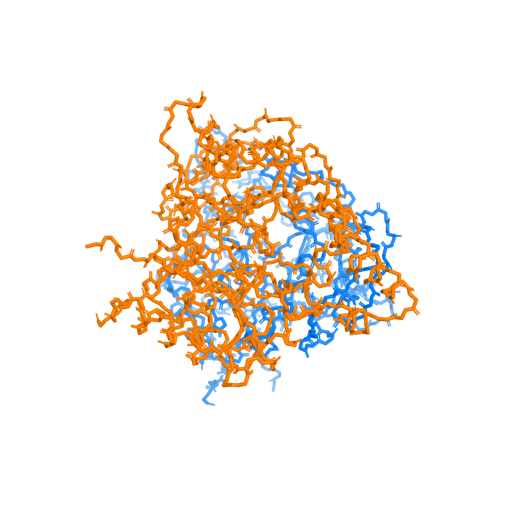-3.305 1 98.81 159 VAL B N 1
ATOM 3906 C CA . VAL B 1 159 ? 13.555 -9.469 -4.449 1 98.81 159 VAL B CA 1
ATOM 3907 C C . VAL B 1 159 ? 13.328 -10.773 -5.211 1 98.81 159 VAL B C 1
ATOM 3909 O O . VAL B 1 159 ? 14.281 -11.383 -5.715 1 98.81 159 VAL B O 1
ATOM 3912 N N . TYR B 1 160 ? 12.086 -11.18 -5.254 1 98.81 160 TYR B N 1
ATOM 3913 C CA . TYR B 1 160 ? 11.656 -12.312 -6.062 1 98.81 160 TYR B CA 1
ATOM 3914 C C . TYR B 1 160 ? 10.914 -11.844 -7.309 1 98.81 160 TYR B C 1
ATOM 3916 O O . TYR B 1 160 ? 10.125 -10.898 -7.25 1 98.81 160 TYR B O 1
ATOM 3924 N N . MET B 1 161 ? 11.195 -12.469 -8.438 1 98.69 161 MET B N 1
ATOM 3925 C CA . MET B 1 161 ? 10.508 -12.094 -9.672 1 98.69 161 MET B CA 1
ATOM 3926 C C . MET B 1 161 ? 9.539 -13.188 -10.102 1 98.69 161 MET B C 1
ATOM 3928 O O . MET B 1 161 ? 9.891 -14.367 -10.133 1 98.69 161 MET B O 1
ATOM 3932 N N . GLY B 1 162 ? 8.242 -12.828 -10.273 1 97.12 162 GLY B N 1
ATOM 3933 C CA . GLY B 1 162 ? 7.262 -13.672 -10.938 1 97.12 162 GLY B CA 1
ATOM 3934 C C . GLY B 1 162 ? 7.18 -13.422 -12.43 1 97.12 162 GLY B C 1
ATOM 3935 O O . GLY B 1 162 ? 6.648 -12.398 -12.867 1 97.12 162 GLY B O 1
ATOM 3936 N N . VAL B 1 163 ? 7.641 -14.375 -13.234 1 95.12 163 VAL B N 1
ATOM 3937 C CA . VAL B 1 163 ? 7.867 -14.086 -14.648 1 95.12 163 VAL B CA 1
ATOM 3938 C C . VAL B 1 163 ? 7.473 -15.289 -15.492 1 95.12 163 VAL B C 1
ATOM 3940 O O . VAL B 1 163 ? 7.414 -16.422 -14.992 1 95.12 163 VAL B O 1
ATOM 3943 N N . THR B 1 164 ? 7.227 -15.023 -16.812 1 94.31 164 THR B N 1
ATOM 3944 C CA . THR B 1 164 ? 6.734 -16.109 -17.656 1 94.31 164 THR B CA 1
ATOM 3945 C C . THR B 1 164 ? 7.547 -16.203 -18.938 1 94.31 164 THR B C 1
ATOM 3947 O O . THR B 1 164 ? 7.93 -17.297 -19.359 1 94.31 164 THR B O 1
ATOM 3950 N N . GLY B 1 165 ? 7.891 -15.172 -19.625 1 95.5 165 GLY B N 1
ATOM 3951 C CA . GLY B 1 165 ? 8.539 -15.18 -20.938 1 95.5 165 GLY B CA 1
ATOM 3952 C C . GLY B 1 165 ? 10.039 -15.375 -20.859 1 95.5 165 GLY B C 1
ATOM 3953 O O . GLY B 1 165 ? 10.641 -15.188 -19.797 1 95.5 165 GLY B O 1
ATOM 3954 N N . PRO B 1 166 ? 10.609 -15.789 -21.969 1 97.44 166 PRO B N 1
ATOM 3955 C CA . PRO B 1 166 ? 12.023 -16.172 -21.953 1 97.44 166 PRO B CA 1
ATOM 3956 C C . PRO B 1 166 ? 12.953 -15.023 -21.562 1 97.44 166 PRO B C 1
ATOM 3958 O O . PRO B 1 166 ? 13.898 -15.219 -20.797 1 97.44 166 PRO B O 1
ATOM 3961 N N . ARG B 1 167 ? 12.727 -13.836 -22.094 1 97.62 167 ARG B N 1
ATOM 3962 C CA . ARG B 1 167 ? 13.594 -12.703 -21.766 1 97.62 167 ARG B CA 1
ATOM 3963 C C . ARG B 1 167 ? 13.492 -12.344 -20.281 1 97.62 167 ARG B C 1
ATOM 3965 O O . ARG B 1 167 ? 14.5 -12.016 -19.656 1 97.62 167 ARG B O 1
ATOM 3972 N N . MET B 1 168 ? 12.328 -12.438 -19.766 1 97.81 168 MET B N 1
ATOM 3973 C CA . MET B 1 168 ? 12.125 -12.141 -18.359 1 97.81 168 MET B CA 1
ATOM 3974 C C . MET B 1 168 ? 12.734 -13.219 -17.469 1 97.81 168 MET B C 1
ATOM 3976 O O . MET B 1 168 ? 13.266 -12.922 -16.391 1 97.81 168 MET B O 1
ATOM 3980 N N . LEU B 1 169 ? 12.594 -14.422 -17.891 1 98.62 169 LEU B N 1
ATOM 3981 C CA . LEU B 1 169 ? 13.203 -15.516 -17.156 1 98.62 169 LEU B CA 1
ATOM 3982 C C . LEU B 1 169 ? 14.719 -15.352 -17.078 1 98.62 169 LEU B C 1
ATOM 3984 O O . LEU B 1 169 ? 15.312 -15.547 -16.016 1 98.62 169 LEU B O 1
ATOM 3988 N N . ARG B 1 170 ? 15.336 -14.992 -18.125 1 98.75 170 ARG B N 1
ATOM 3989 C CA . ARG B 1 170 ? 16.781 -14.766 -18.141 1 98.75 170 ARG B CA 1
ATOM 3990 C C . ARG B 1 170 ? 17.156 -13.578 -17.266 1 98.75 170 ARG B C 1
ATOM 3992 O O . ARG B 1 170 ? 18.141 -13.625 -16.547 1 98.75 170 ARG B O 1
ATOM 3999 N N . LEU B 1 171 ? 16.344 -12.516 -17.344 1 98.81 171 LEU B N 1
ATOM 4000 C CA . LEU B 1 171 ? 16.578 -11.367 -16.484 1 98.81 171 LEU B CA 1
ATOM 4001 C C . LEU B 1 171 ? 16.516 -11.766 -15.016 1 98.81 171 LEU B C 1
ATOM 4003 O O . LEU B 1 171 ? 17.344 -11.336 -14.211 1 98.81 171 LEU B O 1
ATOM 4007 N N . ALA B 1 172 ? 15.516 -12.539 -14.672 1 98.81 172 ALA B N 1
ATOM 4008 C CA . ALA B 1 172 ? 15.359 -12.984 -13.289 1 98.81 172 ALA B CA 1
ATOM 4009 C C . ALA B 1 172 ? 16.594 -13.75 -12.82 1 98.81 172 ALA B C 1
ATOM 4011 O O . ALA B 1 172 ? 17.062 -13.555 -11.695 1 98.81 172 ALA B O 1
ATOM 4012 N N . GLY B 1 173 ? 17.078 -14.609 -13.664 1 98.81 173 GLY B N 1
ATOM 4013 C CA . GLY B 1 173 ? 18.328 -15.297 -13.344 1 98.81 173 GLY B CA 1
ATOM 4014 C C . GLY B 1 173 ? 19.469 -14.352 -13.062 1 98.81 173 GLY B C 1
ATOM 4015 O O . GLY B 1 173 ? 20.281 -14.602 -12.172 1 98.81 173 GLY B O 1
ATOM 4016 N N . ALA B 1 174 ? 19.5 -13.266 -13.773 1 98.81 174 ALA B N 1
ATOM 4017 C CA . ALA B 1 174 ? 20.625 -12.344 -13.727 1 98.81 174 ALA B CA 1
ATOM 4018 C C . ALA B 1 174 ? 20.562 -11.453 -12.484 1 98.81 174 ALA B C 1
ATOM 4020 O O . ALA B 1 174 ? 21.594 -11.008 -11.977 1 98.81 174 ALA B O 1
ATOM 4021 N N . ILE B 1 175 ? 19.281 -11.211 -11.891 1 98.69 175 ILE B N 1
ATOM 4022 C CA . ILE B 1 175 ? 19.297 -10.117 -10.93 1 98.69 175 ILE B CA 1
ATOM 4023 C C . ILE B 1 175 ? 18.469 -10.492 -9.703 1 98.69 175 ILE B C 1
ATOM 4025 O O . ILE B 1 175 ? 18.562 -9.844 -8.664 1 98.69 175 ILE B O 1
ATOM 4029 N N . ALA B 1 176 ? 17.578 -11.477 -9.758 1 98.81 176 ALA B N 1
ATOM 4030 C CA . ALA B 1 176 ? 16.625 -11.734 -8.672 1 98.81 176 ALA B CA 1
ATOM 4031 C C . ALA B 1 176 ? 17.25 -12.609 -7.594 1 98.81 176 ALA B C 1
ATOM 4033 O O . ALA B 1 176 ? 18.156 -13.398 -7.875 1 98.81 176 ALA B O 1
ATOM 4034 N N . ASP B 1 177 ? 16.766 -12.477 -6.383 1 98.56 177 ASP B N 1
ATOM 4035 C CA . ASP B 1 177 ? 17.172 -13.359 -5.289 1 98.56 177 ASP B CA 1
ATOM 4036 C C . ASP B 1 177 ? 16.406 -14.672 -5.32 1 98.56 177 ASP B C 1
ATOM 4038 O O . ASP B 1 177 ? 16.828 -15.672 -4.742 1 98.56 177 ASP B O 1
ATOM 4042 N N . GLY B 1 178 ? 15.25 -14.695 -5.961 1 98.62 178 GLY B N 1
ATOM 4043 C CA . GLY B 1 178 ? 14.406 -15.852 -6.207 1 98.62 178 GLY B CA 1
ATOM 4044 C C . GLY B 1 178 ? 13.453 -15.664 -7.375 1 98.62 178 GLY B C 1
ATOM 4045 O O . GLY B 1 178 ? 13.227 -14.531 -7.816 1 98.62 178 GLY B O 1
ATOM 4046 N N . VAL B 1 179 ? 13.008 -16.734 -7.895 1 98.75 179 VAL B N 1
ATOM 4047 C CA . VAL B 1 179 ? 12.047 -16.703 -9 1 98.75 179 VAL B CA 1
ATOM 4048 C C . VAL B 1 179 ? 10.828 -17.547 -8.648 1 98.75 179 VAL B C 1
ATOM 4050 O O . VAL B 1 179 ? 10.953 -18.625 -8.078 1 98.75 179 VAL B O 1
ATOM 4053 N N . VAL B 1 180 ? 9.648 -17.016 -8.953 1 98 180 VAL B N 1
ATOM 4054 C CA . VAL B 1 180 ? 8.406 -17.75 -8.734 1 98 180 VAL B CA 1
ATOM 4055 C C . VAL B 1 180 ? 7.707 -17.984 -10.07 1 98 180 VAL B C 1
ATOM 4057 O O . VAL B 1 180 ? 7.246 -17.031 -10.711 1 98 180 VAL B O 1
ATOM 4060 N N . LEU B 1 181 ? 7.562 -19.188 -10.453 1 96.88 181 LEU B N 1
ATOM 4061 C CA . LEU B 1 181 ? 6.895 -19.531 -11.703 1 96.88 181 LEU B CA 1
ATOM 4062 C C . LEU B 1 181 ? 5.379 -19.484 -11.531 1 96.88 181 LEU B C 1
ATOM 4064 O O . LEU B 1 181 ? 4.867 -19.625 -10.422 1 96.88 181 LEU B O 1
ATOM 4068 N N . ASN B 1 182 ? 4.758 -19.312 -12.633 1 90.44 182 ASN B N 1
ATOM 4069 C CA . ASN B 1 182 ? 3.305 -19.172 -12.672 1 90.44 182 ASN B CA 1
ATOM 4070 C C . ASN B 1 182 ? 2.607 -20.5 -12.359 1 90.44 182 ASN B C 1
ATOM 4072 O O . ASN B 1 182 ? 3.227 -21.562 -12.43 1 90.44 182 ASN B O 1
ATOM 4076 N N . ALA B 1 183 ? 1.308 -20.344 -12.102 1 91.69 183 ALA B N 1
ATOM 4077 C CA . ALA B 1 183 ? 0.445 -21.516 -11.922 1 91.69 183 ALA B CA 1
ATOM 4078 C C . ALA B 1 183 ? 0.038 -22.109 -13.266 1 91.69 183 ALA B C 1
ATOM 4080 O O . ALA B 1 183 ? 0.175 -21.469 -14.305 1 91.69 183 ALA B O 1
ATOM 4081 N N . PHE B 1 184 ? -0.365 -23.312 -13.297 1 94.31 184 PHE B N 1
ATOM 4082 C CA . PHE B 1 184 ? -0.963 -24 -14.43 1 94.31 184 PHE B CA 1
ATOM 4083 C C . PHE B 1 184 ? 0.034 -24.141 -15.57 1 94.31 184 PHE B C 1
ATOM 4085 O O . PHE B 1 184 ? -0.308 -23.891 -16.734 1 94.31 184 PHE B O 1
ATOM 4092 N N . VAL B 1 185 ? 1.222 -24.438 -15.281 1 93.06 185 VAL B N 1
ATOM 4093 C CA . VAL B 1 185 ? 2.217 -24.625 -16.328 1 93.06 185 VAL B CA 1
ATOM 4094 C C . VAL B 1 185 ? 2.564 -26.109 -16.453 1 93.06 185 VAL B C 1
ATOM 4096 O O . VAL B 1 185 ? 2.439 -26.859 -15.477 1 93.06 185 VAL B O 1
ATOM 4099 N N . SER B 1 186 ? 2.98 -26.531 -17.625 1 94.75 186 SER B N 1
ATOM 4100 C CA . SER B 1 186 ? 3.359 -27.922 -17.859 1 94.75 186 SER B CA 1
ATOM 4101 C C . SER B 1 186 ? 4.723 -28.234 -17.25 1 94.75 186 SER B C 1
ATOM 4103 O O . SER B 1 186 ? 5.5 -27.312 -16.953 1 94.75 186 SER B O 1
ATOM 4105 N N . GLU B 1 187 ? 4.965 -29.516 -17.031 1 96.81 187 GLU B N 1
ATOM 4106 C CA . GLU B 1 187 ? 6.27 -29.953 -16.547 1 96.81 187 GLU B CA 1
ATOM 4107 C C . GLU B 1 187 ? 7.387 -29.516 -17.5 1 96.81 187 GLU B C 1
ATOM 4109 O O . GLU B 1 187 ? 8.484 -29.172 -17.062 1 96.81 187 GLU B O 1
ATOM 4114 N N . GLY B 1 188 ? 7.102 -29.609 -18.844 1 96.62 188 GLY B N 1
ATOM 4115 C CA . GLY B 1 188 ? 8.07 -29.141 -19.812 1 96.62 188 GLY B CA 1
ATOM 4116 C C . GLY B 1 188 ? 8.391 -27.656 -19.688 1 96.62 188 GLY B C 1
ATOM 4117 O O . GLY B 1 188 ? 9.547 -27.266 -19.828 1 96.62 188 GLY B O 1
ATOM 4118 N N . TYR B 1 189 ? 7.402 -26.844 -19.469 1 96.62 189 TYR B N 1
ATOM 4119 C CA . TYR B 1 189 ? 7.633 -25.422 -19.234 1 96.62 189 TYR B CA 1
ATOM 4120 C C . TYR B 1 189 ? 8.555 -25.203 -18.047 1 96.62 189 TYR B C 1
ATOM 4122 O O . TYR B 1 189 ? 9.469 -24.375 -18.094 1 96.62 189 TYR B O 1
ATOM 4130 N N . ILE B 1 190 ? 8.273 -25.922 -16.953 1 98 190 ILE B N 1
ATOM 4131 C CA . ILE B 1 190 ? 9.055 -25.781 -15.734 1 98 190 ILE B CA 1
ATOM 4132 C C . ILE B 1 190 ? 10.531 -26.047 -16.031 1 98 190 ILE B C 1
ATOM 4134 O O . ILE B 1 190 ? 11.398 -25.25 -15.648 1 98 190 ILE B O 1
ATOM 4138 N N . LYS B 1 191 ? 10.805 -27.125 -16.688 1 97.94 191 LYS B N 1
ATOM 4139 C CA . LYS B 1 191 ? 12.18 -27.484 -17.031 1 97.94 191 LYS B CA 1
ATOM 4140 C C . LYS B 1 191 ? 12.836 -26.422 -17.891 1 97.94 191 LYS B C 1
ATOM 4142 O O . LYS B 1 191 ? 13.977 -26.031 -17.641 1 97.94 191 LYS B O 1
ATOM 4147 N N . ASN B 1 192 ? 12.117 -25.984 -18.906 1 98.06 192 ASN B N 1
ATOM 4148 C CA . ASN B 1 192 ? 12.641 -24.953 -19.797 1 98.06 192 ASN B CA 1
ATOM 4149 C C . ASN B 1 192 ? 12.891 -23.641 -19.047 1 98.06 192 ASN B C 1
ATOM 4151 O O . ASN B 1 192 ? 13.883 -22.953 -19.312 1 98.06 192 ASN B O 1
ATOM 4155 N N . ALA B 1 193 ? 11.961 -23.281 -18.203 1 98.44 193 ALA B N 1
ATOM 4156 C CA . ALA B 1 193 ? 12.086 -22.047 -17.422 1 98.44 193 ALA B CA 1
ATOM 4157 C C . ALA B 1 193 ? 13.328 -22.078 -16.531 1 98.44 193 ALA B C 1
ATOM 4159 O O . ALA B 1 193 ? 14.086 -21.109 -16.484 1 98.44 193 ALA B O 1
ATOM 4160 N N . ILE B 1 194 ? 13.508 -23.203 -15.828 1 98.56 194 ILE B N 1
ATOM 4161 C CA . ILE B 1 194 ? 14.672 -23.359 -14.961 1 98.56 194 ILE B CA 1
ATOM 4162 C C . ILE B 1 194 ? 15.953 -23.203 -15.773 1 98.56 194 ILE B C 1
ATOM 4164 O O . ILE B 1 194 ? 16.891 -22.516 -15.352 1 98.56 194 ILE B O 1
ATOM 4168 N N . SER B 1 195 ? 15.953 -23.812 -16.938 1 98.62 195 SER B N 1
ATOM 4169 C CA . SER B 1 195 ? 17.109 -23.719 -17.812 1 98.62 195 SER B CA 1
ATOM 4170 C C . SER B 1 195 ? 17.391 -22.266 -18.203 1 98.62 195 SER B C 1
ATOM 4172 O O . SER B 1 195 ? 18.531 -21.828 -18.203 1 98.62 195 SER B O 1
ATOM 4174 N N . LEU B 1 196 ? 16.391 -21.531 -18.609 1 98.75 196 LEU B N 1
ATOM 4175 C CA . LEU B 1 196 ? 16.531 -20.141 -19.031 1 98.75 196 LEU B CA 1
ATOM 4176 C C . LEU B 1 196 ? 17 -19.266 -17.875 1 98.75 196 LEU B C 1
ATOM 4178 O O . LEU B 1 196 ? 17.797 -18.344 -18.078 1 98.75 196 LEU B O 1
ATOM 4182 N N . ILE B 1 197 ? 16.516 -19.5 -16.656 1 98.88 197 ILE B N 1
ATOM 4183 C CA . ILE B 1 197 ? 16.938 -18.781 -15.461 1 98.88 197 ILE B CA 1
ATOM 4184 C C . ILE B 1 197 ? 18.422 -19.047 -15.211 1 98.88 197 ILE B C 1
ATOM 4186 O O . ILE B 1 197 ? 19.188 -18.109 -14.93 1 98.88 197 ILE B O 1
ATOM 4190 N N . GLU B 1 198 ? 18.844 -20.297 -15.305 1 98.75 198 GLU B N 1
ATOM 4191 C CA . GLU B 1 198 ? 20.25 -20.656 -15.141 1 98.75 198 GLU B CA 1
ATOM 4192 C C . GLU B 1 198 ? 21.125 -19.969 -16.188 1 98.75 198 GLU B C 1
ATOM 4194 O O . GLU B 1 198 ? 22.219 -19.5 -15.859 1 98.75 198 GLU B O 1
ATOM 4199 N N . ASP B 1 199 ? 20.656 -19.953 -17.406 1 98.69 199 ASP B N 1
ATOM 4200 C CA . ASP B 1 199 ? 21.375 -19.266 -18.453 1 98.69 199 ASP B CA 1
ATOM 4201 C C . ASP B 1 199 ? 21.594 -17.797 -18.109 1 98.69 199 ASP B C 1
ATOM 4203 O O . ASP B 1 199 ? 22.703 -17.266 -18.281 1 98.69 199 ASP B O 1
ATOM 4207 N N . GLY B 1 200 ? 20.562 -17.156 -17.641 1 98.75 200 GLY B N 1
ATOM 4208 C CA . GLY B 1 200 ? 20.656 -15.766 -17.25 1 98.75 200 GLY B CA 1
ATOM 4209 C C . GLY B 1 200 ? 21.641 -15.531 -16.125 1 98.75 200 GLY B C 1
ATOM 4210 O O . GLY B 1 200 ? 22.406 -14.555 -16.141 1 98.75 200 GLY B O 1
ATOM 4211 N N . ALA B 1 201 ? 21.594 -16.375 -15.125 1 98.81 201 ALA B N 1
ATOM 4212 C CA . ALA B 1 201 ? 22.531 -16.281 -14 1 98.81 201 ALA B CA 1
ATOM 4213 C C . ALA B 1 201 ? 23.969 -16.453 -14.469 1 98.81 201 ALA B C 1
ATOM 4215 O O . ALA B 1 201 ? 24.844 -15.688 -14.078 1 98.81 201 ALA B O 1
ATOM 4216 N N . ASN B 1 202 ? 24.188 -17.453 -15.281 1 98.56 202 ASN B N 1
ATOM 4217 C CA . ASN B 1 202 ? 25.516 -17.734 -15.82 1 98.56 202 ASN B CA 1
ATOM 4218 C C . ASN B 1 202 ? 26.047 -16.531 -16.594 1 98.56 202 ASN B C 1
ATOM 4220 O O . ASN B 1 202 ? 27.219 -16.172 -16.469 1 98.56 202 ASN B O 1
ATOM 4224 N N . GLU B 1 203 ? 25.266 -16 -17.422 1 98.38 203 GLU B N 1
ATOM 4225 C CA . GLU B 1 203 ? 25.656 -14.844 -18.219 1 98.38 203 GLU B CA 1
ATOM 4226 C C . GLU B 1 203 ? 26.031 -13.672 -17.312 1 98.38 203 GLU B C 1
ATOM 4228 O O . GLU B 1 203 ? 26.922 -12.875 -17.656 1 98.38 203 GLU B O 1
ATOM 4233 N N . ALA B 1 204 ? 25.375 -13.609 -16.203 1 98.38 204 ALA B N 1
ATOM 4234 C CA . ALA B 1 204 ? 25.625 -12.523 -15.258 1 98.38 204 ALA B CA 1
ATOM 4235 C C . ALA B 1 204 ? 26.781 -12.867 -14.32 1 98.38 204 ALA B C 1
ATOM 4237 O O . ALA B 1 204 ? 27.203 -12.039 -13.508 1 98.38 204 ALA B O 1
ATOM 4238 N N . GLY B 1 205 ? 27.297 -14.023 -14.344 1 98.5 205 GLY B N 1
ATOM 4239 C CA . GLY B 1 205 ? 28.422 -14.453 -13.523 1 98.5 205 GLY B CA 1
ATOM 4240 C C . GLY B 1 205 ? 28.047 -14.68 -12.07 1 98.5 205 GLY B C 1
ATOM 4241 O O . GLY B 1 205 ? 28.828 -14.383 -11.172 1 98.5 205 GLY B O 1
ATOM 4242 N N . ARG B 1 206 ? 26.859 -15.164 -11.836 1 98.31 206 ARG B N 1
ATOM 4243 C CA . ARG B 1 206 ? 26.422 -15.414 -10.461 1 98.31 206 ARG B CA 1
ATOM 4244 C C . ARG B 1 206 ? 25.766 -16.781 -10.336 1 98.31 206 ARG B C 1
ATOM 4246 O O . ARG B 1 206 ? 25.469 -17.422 -11.344 1 98.31 206 ARG B O 1
ATOM 4253 N N . ASP B 1 207 ? 25.531 -17.234 -9.141 1 98.31 207 ASP B N 1
ATOM 4254 C CA . ASP B 1 207 ? 24.781 -18.469 -8.883 1 98.31 207 ASP B CA 1
ATOM 4255 C C . ASP B 1 207 ? 23.297 -18.266 -9.172 1 98.31 207 ASP B C 1
ATOM 4257 O O . ASP B 1 207 ? 22.734 -17.219 -8.883 1 98.31 207 ASP B O 1
ATOM 4261 N N . PRO B 1 208 ? 22.672 -19.25 -9.727 1 98.19 208 PRO B N 1
ATOM 4262 C CA . PRO B 1 208 ? 21.234 -19.141 -9.969 1 98.19 208 PRO B CA 1
ATOM 4263 C C . PRO B 1 208 ? 20.438 -18.938 -8.68 1 98.19 208 PRO B C 1
ATOM 4265 O O . PRO B 1 208 ? 20.781 -19.516 -7.645 1 98.19 208 PRO B O 1
ATOM 4268 N N . PRO B 1 209 ? 19.438 -18.125 -8.766 1 98.44 209 PRO B N 1
ATOM 4269 C CA . PRO B 1 209 ? 18.531 -17.984 -7.609 1 98.44 209 PRO B CA 1
ATOM 4270 C C . PRO B 1 209 ? 17.688 -19.234 -7.379 1 98.44 209 PRO B C 1
ATOM 4272 O O . PRO B 1 209 ? 17.578 -20.094 -8.266 1 98.44 209 PRO B O 1
ATOM 4275 N N . ASP B 1 210 ? 17.094 -19.281 -6.211 1 97.62 210 ASP B N 1
ATOM 4276 C CA . ASP B 1 210 ? 16.109 -20.328 -5.969 1 97.62 210 ASP B CA 1
ATOM 4277 C C . ASP B 1 210 ? 14.883 -20.141 -6.867 1 97.62 210 ASP B C 1
ATOM 4279 O O . ASP B 1 210 ? 14.453 -19.016 -7.113 1 97.62 210 ASP B O 1
ATOM 4283 N N . VAL B 1 211 ? 14.406 -21.219 -7.344 1 98.56 211 VAL B N 1
ATOM 4284 C CA . VAL B 1 211 ? 13.234 -21.203 -8.211 1 98.56 211 VAL B CA 1
ATOM 4285 C C . VAL B 1 211 ? 12.086 -21.953 -7.551 1 98.56 211 VAL B C 1
ATOM 4287 O O . VAL B 1 211 ? 12.25 -23.109 -7.137 1 98.56 211 VAL B O 1
ATOM 4290 N N . GLY B 1 212 ? 11.023 -21.297 -7.375 1 98.06 212 GLY B N 1
ATOM 4291 C CA . GLY B 1 212 ? 9.805 -21.922 -6.875 1 98.06 212 GLY B CA 1
ATOM 4292 C C . GLY B 1 212 ? 8.609 -21.703 -7.781 1 98.06 212 GLY B C 1
ATOM 4293 O O . GLY B 1 212 ? 8.758 -21.297 -8.938 1 98.06 212 GLY B O 1
ATOM 4294 N N . MET B 1 213 ? 7.477 -22.109 -7.305 1 97.31 213 MET B N 1
ATOM 4295 C CA . MET B 1 213 ? 6.23 -21.953 -8.055 1 97.31 213 MET B CA 1
ATOM 4296 C C . MET B 1 213 ? 5.043 -21.781 -7.113 1 97.31 213 MET B C 1
ATOM 4298 O O . MET B 1 213 ? 5.121 -22.156 -5.938 1 97.31 213 MET B O 1
ATOM 4302 N N . VAL B 1 214 ? 4.012 -21.156 -7.652 1 96.25 214 VAL B N 1
ATOM 4303 C CA . VAL B 1 214 ? 2.762 -20.984 -6.926 1 96.25 214 VAL B CA 1
ATOM 4304 C C . VAL B 1 214 ? 1.696 -21.906 -7.5 1 96.25 214 VAL B C 1
ATOM 4306 O O . VAL B 1 214 ? 0.71 -21.453 -8.078 1 96.25 214 VAL B O 1
ATOM 4309 N N . PRO B 1 215 ? 1.792 -23.203 -7.238 1 97.31 215 PRO B N 1
ATOM 4310 C CA . PRO B 1 215 ? 0.775 -24.109 -7.789 1 97.31 215 PRO B CA 1
ATOM 4311 C C . PRO B 1 215 ? -0.598 -23.906 -7.152 1 97.31 215 PRO B C 1
ATOM 4313 O O . PRO B 1 215 ? -0.693 -23.641 -5.949 1 97.31 215 PRO B O 1
ATOM 4316 N N . VAL B 1 216 ? -1.604 -23.984 -7.977 1 97.5 216 VAL B N 1
ATOM 4317 C CA . VAL B 1 216 ? -2.957 -24.016 -7.434 1 97.5 216 VAL B CA 1
ATOM 4318 C C . VAL B 1 216 ? -3.152 -25.312 -6.629 1 97.5 216 VAL B C 1
ATOM 4320 O O . VAL B 1 216 ? -2.717 -26.375 -7.047 1 97.5 216 VAL B O 1
ATOM 4323 N N . PHE B 1 217 ? -3.732 -25.172 -5.492 1 98.31 217 PHE B N 1
ATOM 4324 C CA . PHE B 1 217 ? -3.914 -26.281 -4.562 1 98.31 217 PHE B CA 1
ATOM 4325 C C . PHE B 1 217 ? -5.359 -26.359 -4.082 1 98.31 217 PHE B C 1
ATOM 4327 O O . PHE B 1 217 ? -5.883 -25.391 -3.518 1 98.31 217 PHE B O 1
ATOM 4334 N N . SER B 1 218 ? -6.031 -27.406 -4.32 1 98.5 218 SER B N 1
ATOM 4335 C CA . SER B 1 218 ? -7.395 -27.672 -3.869 1 98.5 218 SER B CA 1
ATOM 4336 C C . SER B 1 218 ? -7.539 -29.094 -3.344 1 98.5 218 SER B C 1
ATOM 4338 O O . SER B 1 218 ? -7.359 -30.047 -4.09 1 98.5 218 SER B O 1
ATOM 4340 N N . ILE B 1 219 ? -7.895 -29.219 -2.057 1 98.56 219 ILE B N 1
ATOM 4341 C CA . ILE B 1 219 ? -7.922 -30.516 -1.404 1 98.56 219 ILE B CA 1
ATOM 4342 C C . ILE B 1 219 ? -9.336 -30.828 -0.917 1 98.56 219 ILE B C 1
ATOM 4344 O O . ILE B 1 219 ? -10.039 -29.938 -0.427 1 98.56 219 ILE B O 1
ATOM 4348 N N . ASP B 1 220 ? -9.797 -31.984 -1.159 1 98 220 ASP B N 1
ATOM 4349 C CA . ASP B 1 220 ? -11.086 -32.469 -0.693 1 98 220 ASP B CA 1
ATOM 4350 C C . ASP B 1 220 ? -11.07 -34 -0.563 1 98 220 ASP B C 1
ATOM 4352 O O . ASP B 1 220 ? -10.273 -34.688 -1.215 1 98 220 ASP B O 1
ATOM 4356 N N . ALA B 1 221 ? -11.898 -34.469 0.387 1 96.5 221 ALA B N 1
ATOM 4357 C CA . ALA B 1 221 ? -12.055 -35.938 0.46 1 96.5 221 ALA B CA 1
ATOM 4358 C C . ALA B 1 221 ? -12.578 -36.5 -0.858 1 96.5 221 ALA B C 1
ATOM 4360 O O . ALA B 1 221 ? -12.211 -37.594 -1.251 1 96.5 221 ALA B O 1
ATOM 4361 N N . ASP B 1 222 ? -13.406 -35.75 -1.467 1 96.88 222 ASP B N 1
ATOM 4362 C CA . ASP B 1 222 ? -13.875 -36.062 -2.814 1 96.88 222 ASP B CA 1
ATOM 4363 C C . ASP B 1 222 ? -13 -35.375 -3.867 1 96.88 222 ASP B C 1
ATOM 4365 O O . ASP B 1 222 ? -13.156 -34.188 -4.125 1 96.88 222 ASP B O 1
ATOM 4369 N N . GLY B 1 223 ? -12.148 -36.156 -4.586 1 96.69 223 GLY B N 1
ATOM 4370 C CA . GLY B 1 223 ? -11.211 -35.625 -5.562 1 96.69 223 GLY B CA 1
ATOM 4371 C C . GLY B 1 223 ? -11.883 -34.844 -6.668 1 96.69 223 GLY B C 1
ATOM 4372 O O . GLY B 1 223 ? -11.328 -33.844 -7.16 1 96.69 223 GLY B O 1
ATOM 4373 N N . HIS B 1 224 ? -13.016 -35.281 -7.055 1 96.81 224 HIS B N 1
ATOM 4374 C CA . HIS B 1 224 ? -13.75 -34.594 -8.109 1 96.81 224 HIS B CA 1
ATOM 4375 C C . HIS B 1 224 ? -14.172 -33.219 -7.676 1 96.81 224 HIS B C 1
ATOM 4377 O O . HIS B 1 224 ? -14.047 -32.25 -8.438 1 96.81 224 HIS B O 1
ATOM 4383 N N . SER B 1 225 ? -14.633 -33.062 -6.473 1 96.88 225 SER B N 1
ATOM 4384 C CA . SER B 1 225 ? -15.047 -31.781 -5.938 1 96.88 225 SER B CA 1
ATOM 4385 C C . SER B 1 225 ? -13.891 -30.797 -5.914 1 96.88 225 SER B C 1
ATOM 4387 O O . SER B 1 225 ? -14.062 -29.609 -6.242 1 96.88 225 SER B O 1
ATOM 4389 N N . ALA B 1 226 ? -12.75 -31.234 -5.516 1 98 226 ALA B N 1
ATOM 4390 C CA . ALA B 1 226 ? -11.555 -30.391 -5.484 1 98 226 ALA B CA 1
ATOM 4391 C C . ALA B 1 226 ? -11.211 -29.875 -6.879 1 98 226 ALA B C 1
ATOM 4393 O O . ALA B 1 226 ? -10.875 -28.703 -7.051 1 98 226 ALA B O 1
ATOM 4394 N N . LYS B 1 227 ? -11.273 -30.766 -7.871 1 98.12 227 LYS B N 1
ATOM 4395 C CA . LYS B 1 227 ? -10.922 -30.406 -9.242 1 98.12 227 LYS B CA 1
ATOM 4396 C C . LYS B 1 227 ? -11.945 -29.453 -9.844 1 98.12 227 LYS B C 1
ATOM 4398 O O . LYS B 1 227 ? -11.578 -28.531 -10.578 1 98.12 227 LYS B O 1
ATOM 4403 N N . GLU B 1 228 ? -13.211 -29.672 -9.5 1 97.12 228 GLU B N 1
ATOM 4404 C CA . GLU B 1 228 ? -14.273 -28.797 -9.984 1 97.12 228 GLU B CA 1
ATOM 4405 C C . GLU B 1 228 ? -14.047 -27.359 -9.539 1 97.12 228 GLU B C 1
ATOM 4407 O O . GLU B 1 228 ? -14.328 -26.406 -10.281 1 97.12 228 GLU B O 1
ATOM 4412 N N . THR B 1 229 ? -13.523 -27.234 -8.406 1 96.06 229 THR B N 1
ATOM 4413 C CA . THR B 1 229 ? -13.266 -25.906 -7.824 1 96.06 229 THR B CA 1
ATOM 4414 C C . THR B 1 229 ? -12.227 -25.156 -8.641 1 96.06 229 THR B C 1
ATOM 4416 O O . THR B 1 229 ? -12.266 -23.922 -8.719 1 96.06 229 THR B O 1
ATOM 4419 N N . VAL B 1 230 ? -11.344 -25.797 -9.281 1 97.06 230 VAL B N 1
ATOM 4420 C CA . VAL B 1 230 ? -10.164 -25.234 -9.93 1 97.06 230 VAL B CA 1
ATOM 4421 C C . VAL B 1 230 ? -10.484 -24.906 -11.383 1 97.06 230 VAL B C 1
ATOM 4423 O O . VAL B 1 230 ? -9.859 -24.016 -11.977 1 97.06 230 VAL B O 1
ATOM 4426 N N . LYS B 1 231 ? -11.461 -25.562 -11.984 1 97.25 231 LYS B N 1
ATOM 4427 C CA . LYS B 1 231 ? -11.711 -25.578 -13.422 1 97.25 231 LYS B CA 1
ATOM 4428 C C . LYS B 1 231 ? -11.984 -24.156 -13.945 1 97.25 231 LYS B C 1
ATOM 4430 O O . LYS B 1 231 ? -11.453 -23.766 -14.984 1 97.25 231 LYS B O 1
ATOM 4435 N N . PRO B 1 232 ? -12.789 -23.359 -13.266 1 94.94 232 PRO B N 1
ATOM 4436 C CA . PRO B 1 232 ? -13.031 -22.016 -13.797 1 94.94 232 PRO B CA 1
ATOM 4437 C C . PRO B 1 232 ? -11.758 -21.172 -13.891 1 94.94 232 PRO B C 1
ATOM 4439 O O . PRO B 1 232 ? -11.555 -20.453 -14.867 1 94.94 232 PRO B O 1
ATOM 4442 N N . LEU B 1 233 ? -10.961 -21.25 -12.852 1 93.44 233 LEU B N 1
ATOM 4443 C CA . LEU B 1 233 ? -9.703 -20.5 -12.859 1 93.44 233 LEU B CA 1
ATOM 4444 C C . LEU B 1 233 ? -8.781 -21 -13.969 1 93.44 233 LEU B C 1
ATOM 4446 O O . LEU B 1 233 ? -8.133 -20.203 -14.648 1 93.44 233 LEU B O 1
ATOM 4450 N N . LEU B 1 234 ? -8.703 -22.25 -14.062 1 95 234 LEU B N 1
ATOM 4451 C CA . LEU B 1 234 ? -7.879 -22.844 -15.109 1 95 234 LEU B CA 1
ATOM 4452 C C . LEU B 1 234 ? -8.344 -22.391 -16.5 1 95 234 LEU B C 1
ATOM 4454 O O . LEU B 1 234 ? -7.527 -22.047 -17.344 1 95 234 LEU B O 1
ATOM 4458 N N . ALA B 1 235 ? -9.633 -22.391 -16.703 1 94.12 235 ALA B N 1
ATOM 4459 C CA . ALA B 1 235 ? -10.219 -21.969 -17.969 1 94.12 235 ALA B CA 1
ATOM 4460 C C . ALA B 1 235 ? -9.844 -20.516 -18.281 1 94.12 235 ALA B C 1
ATOM 4462 O O . ALA B 1 235 ? -9.492 -20.188 -19.422 1 94.12 235 ALA B O 1
ATOM 4463 N N . GLU B 1 236 ? -9.891 -19.75 -17.312 1 89.31 236 GLU B N 1
ATOM 4464 C CA . GLU B 1 236 ? -9.602 -18.328 -17.484 1 89.31 236 GLU B CA 1
ATOM 4465 C C . GLU B 1 236 ? -8.109 -18.094 -17.734 1 89.31 236 GLU B C 1
ATOM 4467 O O . GLU B 1 236 ? -7.742 -17.359 -18.656 1 89.31 236 GLU B O 1
ATOM 4472 N N . TYR B 1 237 ? -7.328 -18.688 -16.969 1 88.38 237 TYR B N 1
ATOM 4473 C CA . TYR B 1 237 ? -5.895 -18.422 -16.953 1 88.38 237 TYR B CA 1
ATOM 4474 C C . TYR B 1 237 ? -5.211 -19.047 -18.156 1 88.38 237 TYR B C 1
ATOM 4476 O O . TYR B 1 237 ? -4.34 -18.438 -18.781 1 88.38 237 TYR B O 1
ATOM 4484 N N . VAL B 1 238 ? -5.566 -20.25 -18.453 1 86.94 238 VAL B N 1
ATOM 4485 C CA . VAL B 1 238 ? -4.844 -21 -19.469 1 86.94 238 VAL B CA 1
ATOM 4486 C C . VAL B 1 238 ? -5.473 -20.766 -20.828 1 86.94 238 VAL B C 1
ATOM 4488 O O . VAL B 1 238 ? -4.77 -20.641 -21.844 1 86.94 238 VAL B O 1
ATOM 4491 N N . CYS B 1 239 ? -6.695 -20.516 -20.812 1 83.38 239 CYS B N 1
ATOM 4492 C CA . CYS B 1 239 ? -7.379 -20.5 -22.109 1 83.38 239 CYS B CA 1
ATOM 4493 C C . CYS B 1 239 ? -7.707 -19.062 -22.531 1 83.38 239 CYS B C 1
ATOM 4495 O O . CYS B 1 239 ? -7.883 -18.797 -23.719 1 83.38 239 CYS B O 1
ATOM 4497 N N . ASN B 1 240 ? -7.68 -18.188 -21.625 1 78.5 240 ASN B N 1
ATOM 4498 C CA . ASN B 1 240 ? -8.273 -16.906 -21.984 1 78.5 240 ASN B CA 1
ATOM 4499 C C . ASN B 1 240 ? -7.309 -15.75 -21.734 1 78.5 240 ASN B C 1
ATOM 4501 O O . ASN B 1 240 ? -7.555 -14.625 -22.172 1 78.5 240 ASN B O 1
ATOM 4505 N N . LEU B 1 241 ? -6.242 -16 -21.078 1 74.62 241 LEU B N 1
ATOM 4506 C CA . LEU B 1 241 ? -5.344 -14.891 -20.797 1 74.62 241 LEU B CA 1
ATOM 4507 C C . LEU B 1 241 ? -4.328 -14.711 -21.922 1 74.62 241 LEU B C 1
ATOM 4509 O O . LEU B 1 241 ? -3.311 -15.406 -21.953 1 74.62 241 LEU B O 1
ATOM 4513 N N . PRO B 1 242 ? -4.617 -13.836 -22.906 1 66.75 242 PRO B N 1
ATOM 4514 C CA . PRO B 1 242 ? -3.795 -13.734 -24.125 1 66.75 242 PRO B CA 1
ATOM 4515 C C . PRO B 1 242 ? -2.316 -13.508 -23.812 1 66.75 242 PRO B C 1
ATOM 4517 O O . PRO B 1 242 ? -1.455 -14.203 -24.359 1 66.75 242 PRO B O 1
ATOM 4520 N N . GLY B 1 243 ? -1.864 -12.602 -23.109 1 74.25 243 GLY B N 1
ATOM 4521 C CA . GLY B 1 243 ? -0.466 -12.312 -22.844 1 74.25 243 GLY B CA 1
ATOM 4522 C C . GLY B 1 243 ? 0.281 -13.484 -22.234 1 74.25 243 GLY B C 1
ATOM 4523 O O . GLY B 1 243 ? 1.46 -13.695 -22.531 1 74.25 243 GLY B O 1
ATOM 4524 N N . LEU B 1 244 ? -0.429 -14.305 -21.734 1 81.25 244 LEU B N 1
ATOM 4525 C CA . LEU B 1 244 ? 0.194 -15.445 -21.078 1 81.25 244 LEU B CA 1
ATOM 4526 C C . LEU B 1 244 ? 0.477 -16.562 -22.062 1 81.25 244 LEU B C 1
ATOM 4528 O O . LEU B 1 244 ? 1.544 -17.188 -22.031 1 81.25 244 LEU B O 1
ATOM 4532 N N . GLU B 1 245 ? -0.403 -16.797 -22.969 1 84.06 245 GLU B N 1
ATOM 4533 C CA . GLU B 1 245 ? -0.222 -17.828 -23.984 1 84.06 245 GLU B CA 1
ATOM 4534 C C . GLU B 1 245 ? 1.017 -17.562 -24.828 1 84.06 245 GLU B C 1
ATOM 4536 O O . GLU B 1 245 ? 1.83 -18.469 -25.047 1 84.06 245 GLU B O 1
ATOM 4541 N N . ASP B 1 246 ? 1.149 -16.344 -25.297 1 87.06 246 ASP B N 1
ATOM 4542 C CA . ASP B 1 246 ? 2.281 -15.984 -26.141 1 87.06 246 ASP B CA 1
ATOM 4543 C C . ASP B 1 246 ? 3.604 -16.188 -25.406 1 87.06 246 ASP B C 1
ATOM 4545 O O . ASP B 1 246 ? 4.551 -16.734 -25.969 1 87.06 246 ASP B O 1
ATOM 4549 N N . ALA B 1 247 ? 3.67 -15.789 -24.219 1 89.31 247 ALA B N 1
ATOM 4550 C CA . ALA B 1 247 ? 4.887 -15.906 -23.422 1 89.31 247 ALA B CA 1
ATOM 4551 C C . ALA B 1 247 ? 5.266 -17.375 -23.203 1 89.31 247 ALA B C 1
ATOM 4553 O O . ALA B 1 247 ? 6.438 -17.734 -23.344 1 89.31 247 ALA B O 1
ATOM 4554 N N . ARG B 1 248 ? 4.32 -18.203 -22.984 1 90.94 248 ARG B N 1
ATOM 4555 C CA . ARG B 1 248 ? 4.566 -19.625 -22.719 1 90.94 248 ARG B CA 1
ATOM 4556 C C . ARG B 1 248 ? 5.004 -20.344 -23.984 1 90.94 248 ARG B C 1
ATOM 4558 O O . ARG B 1 248 ? 5.859 -21.234 -23.938 1 90.94 248 ARG B O 1
ATOM 4565 N N . ARG B 1 249 ? 4.422 -19.969 -25.047 1 90.44 249 ARG B N 1
ATOM 4566 C CA . ARG B 1 249 ? 4.832 -20.547 -26.312 1 90.44 249 ARG B CA 1
ATOM 4567 C C . ARG B 1 249 ? 6.297 -20.25 -26.609 1 90.44 249 ARG B C 1
ATOM 4569 O O . ARG B 1 249 ? 7.035 -21.109 -27.078 1 90.44 249 ARG B O 1
ATOM 4576 N N . LYS B 1 250 ? 6.664 -19.078 -26.344 1 93.12 250 LYS B N 1
ATOM 4577 C CA . LYS B 1 250 ? 8.031 -18.641 -26.625 1 93.12 250 LYS B CA 1
ATOM 4578 C C . LYS B 1 250 ? 9.031 -19.375 -25.734 1 93.12 250 LYS B C 1
ATOM 4580 O O . LYS B 1 250 ? 10.195 -19.531 -26.109 1 93.12 250 LYS B O 1
ATOM 4585 N N . VAL B 1 251 ? 8.57 -19.859 -24.609 1 94.19 251 VAL B N 1
ATOM 4586 C CA . VAL B 1 251 ? 9.43 -20.625 -23.703 1 94.19 251 VAL B CA 1
ATOM 4587 C C . VAL B 1 251 ? 9.453 -22.094 -24.141 1 94.19 251 VAL B C 1
ATOM 4589 O O . VAL B 1 251 ? 10.336 -22.859 -23.734 1 94.19 251 VAL B O 1
ATOM 4592 N N . GLY B 1 252 ? 8.539 -22.469 -24.922 1 92.31 252 GLY B N 1
ATOM 4593 C CA . GLY B 1 252 ? 8.445 -23.844 -25.359 1 92.31 252 GLY B CA 1
ATOM 4594 C C . GLY B 1 252 ? 7.609 -24.719 -24.438 1 92.31 252 GLY B C 1
ATOM 4595 O O . GLY B 1 252 ? 8.031 -25.797 -24.047 1 92.31 252 GLY B O 1
ATOM 4596 N N . ASP B 1 253 ? 6.434 -24.219 -24 1 92.44 253 ASP B N 1
ATOM 4597 C CA . ASP B 1 253 ? 5.492 -25.016 -23.234 1 92.44 253 ASP B CA 1
ATOM 4598 C C . ASP B 1 253 ? 4.809 -26.062 -24.125 1 92.44 253 ASP B C 1
ATOM 4600 O O . ASP B 1 253 ? 3.99 -25.719 -24.969 1 92.44 253 ASP B O 1
ATOM 4604 N N . PRO B 1 254 ? 5.035 -27.281 -23.875 1 92 254 PRO B N 1
ATOM 4605 C CA . PRO B 1 254 ? 4.492 -28.312 -24.766 1 92 254 PRO B CA 1
ATOM 4606 C C . PRO B 1 254 ? 2.965 -28.375 -24.734 1 92 254 PRO B C 1
ATOM 4608 O O . PRO B 1 254 ? 2.348 -28.938 -25.641 1 92 254 PRO B O 1
ATOM 4611 N N . LEU B 1 255 ? 2.414 -27.844 -23.672 1 89.81 255 LEU B N 1
ATOM 4612 C CA . LEU B 1 255 ? 0.959 -27.812 -23.562 1 89.81 255 LEU B CA 1
ATOM 4613 C C . LEU B 1 255 ? 0.325 -27.172 -24.781 1 89.81 255 LEU B C 1
ATOM 4615 O O . LEU B 1 255 ? -0.716 -27.625 -25.266 1 89.81 255 LEU B O 1
ATOM 4619 N N . PHE B 1 256 ? 0.934 -26.172 -25.312 1 87.5 256 PHE B N 1
ATOM 4620 C CA . PHE B 1 256 ? 0.348 -25.391 -26.391 1 87.5 256 PHE B CA 1
ATOM 4621 C C . PHE B 1 256 ? 0.695 -26 -27.75 1 87.5 256 PHE B C 1
ATOM 4623 O O . PHE B 1 256 ? 0.176 -25.578 -28.781 1 87.5 256 PHE B O 1
ATOM 4630 N N . GLU B 1 257 ? 1.513 -27.016 -27.719 1 88.56 257 GLU B N 1
ATOM 4631 C CA . GLU B 1 257 ? 1.849 -27.734 -28.938 1 88.56 257 GLU B CA 1
ATOM 4632 C C . GLU B 1 257 ? 0.945 -28.953 -29.125 1 88.56 257 GLU B C 1
ATOM 4634 O O . GLU B 1 257 ? 0.882 -29.516 -30.219 1 88.56 257 GLU B O 1
ATOM 4639 N N . ARG B 1 258 ? 0.323 -29.297 -28.094 1 91.31 258 ARG B N 1
ATOM 4640 C CA . ARG B 1 258 ? -0.55 -30.469 -28.141 1 91.31 258 ARG B CA 1
ATOM 4641 C C . ARG B 1 258 ? -1.846 -30.156 -28.875 1 91.31 258 ARG B C 1
ATOM 4643 O O . ARG B 1 258 ? -2.666 -29.359 -28.406 1 91.31 258 ARG B O 1
ATOM 4650 N N . GLU B 1 259 ? -2.061 -30.812 -29.922 1 91.69 259 GLU B N 1
ATOM 4651 C CA . GLU B 1 259 ? -3.236 -30.562 -30.75 1 91.69 259 GLU B CA 1
ATOM 4652 C C . GLU B 1 259 ? -4.52 -30.938 -30.016 1 91.69 259 GLU B C 1
ATOM 4654 O O . GLU B 1 259 ? -5.547 -30.281 -30.172 1 91.69 259 GLU B O 1
ATOM 4659 N N . ASP B 1 260 ? -4.5 -32 -29.312 1 92.06 260 ASP B N 1
ATOM 4660 C CA . ASP B 1 260 ? -5.68 -32.438 -28.578 1 92.06 260 ASP B CA 1
ATOM 4661 C C . ASP B 1 260 ? -6.09 -31.406 -27.531 1 92.06 260 ASP B C 1
ATOM 4663 O O . ASP B 1 260 ? -7.277 -31.109 -27.359 1 92.06 260 ASP B O 1
ATOM 4667 N N . VAL B 1 261 ? -5.125 -30.844 -26.859 1 92.19 261 VAL B N 1
ATOM 4668 C CA . VAL B 1 261 ? -5.41 -29.828 -25.859 1 92.19 261 VAL B CA 1
ATOM 4669 C C . VAL B 1 261 ? -6 -28.578 -26.516 1 92.19 261 VAL B C 1
ATOM 4671 O O . VAL B 1 261 ? -6.992 -28.031 -26.047 1 92.19 261 VAL B O 1
ATOM 4674 N N . ARG B 1 262 ? -5.418 -28.172 -27.578 1 91.19 262 ARG B N 1
ATOM 4675 C CA . ARG B 1 262 ? -5.859 -26.969 -28.281 1 91.19 262 ARG B CA 1
ATOM 4676 C C . ARG B 1 262 ? -7.273 -27.141 -28.828 1 91.19 262 ARG B C 1
ATOM 4678 O O . ARG B 1 262 ? -8.148 -26.312 -28.578 1 91.19 262 ARG B O 1
ATOM 4685 N N . SER B 1 263 ? -7.512 -28.219 -29.531 1 94.12 263 SER B N 1
ATOM 4686 C CA . SER B 1 263 ? -8.758 -28.391 -30.266 1 94.12 263 SER B CA 1
ATOM 4687 C C . SER B 1 263 ? -9.875 -28.859 -29.359 1 94.12 263 SER B C 1
ATOM 4689 O O . SER B 1 263 ? -11.047 -28.516 -29.547 1 94.12 263 SER B O 1
ATOM 4691 N N . GLU B 1 264 ? -9.484 -29.625 -28.359 1 94.94 264 GLU B N 1
ATOM 4692 C CA . GLU B 1 264 ? -10.531 -30.281 -27.594 1 94.94 264 GLU B CA 1
ATOM 4693 C C . GLU B 1 264 ? -10.805 -29.531 -26.281 1 94.94 264 GLU B C 1
ATOM 4695 O O . GLU B 1 264 ? -11.852 -29.719 -25.656 1 94.94 264 GLU B O 1
ATOM 4700 N N . ILE B 1 265 ? -9.938 -28.719 -25.859 1 95.31 265 ILE B N 1
ATOM 4701 C CA . ILE B 1 265 ? -10.109 -28.062 -24.578 1 95.31 265 ILE B CA 1
ATOM 4702 C C . ILE B 1 265 ? -10.086 -26.547 -24.766 1 95.31 265 ILE B C 1
ATOM 4704 O O . ILE B 1 265 ? -11.102 -25.875 -24.594 1 95.31 265 ILE B O 1
ATOM 4708 N N . MET B 1 266 ? -9.031 -25.969 -25.25 1 93.19 266 MET B N 1
ATOM 4709 C CA . MET B 1 266 ? -8.812 -24.516 -25.266 1 93.19 266 MET B CA 1
ATOM 4710 C C . MET B 1 266 ? -9.812 -23.828 -26.188 1 93.19 266 MET B C 1
ATOM 4712 O O . MET B 1 266 ? -10.422 -22.828 -25.812 1 93.19 266 MET B O 1
ATOM 4716 N N . GLU B 1 267 ? -9.961 -24.328 -27.406 1 94.44 267 GLU B N 1
ATOM 4717 C CA . GLU B 1 267 ? -10.867 -23.703 -28.359 1 94.44 267 GLU B CA 1
ATOM 4718 C C . GLU B 1 267 ? -12.312 -23.75 -27.859 1 94.44 267 GLU B C 1
ATOM 4720 O O . GLU B 1 267 ? -13 -22.719 -27.859 1 94.44 267 GLU B O 1
ATOM 4725 N N . PRO B 1 268 ? -12.75 -24.891 -27.406 1 96.12 268 PRO B N 1
ATOM 4726 C CA . PRO B 1 268 ? -14.109 -24.922 -26.859 1 96.12 268 PRO B CA 1
ATOM 47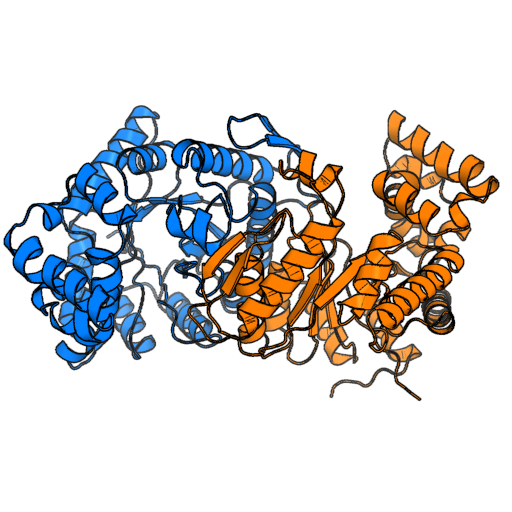27 C C . PRO B 1 268 ? -14.289 -23.969 -25.672 1 96.12 268 PRO B C 1
ATOM 4729 O O . PRO B 1 268 ? -15.336 -23.344 -25.547 1 96.12 268 PRO B O 1
ATOM 4732 N N . VAL B 1 269 ? -13.344 -23.922 -24.734 1 95.81 269 VAL B N 1
ATOM 4733 C CA . VAL B 1 269 ? -13.406 -23.031 -23.594 1 95.81 269 VAL B CA 1
ATOM 4734 C C . VAL B 1 269 ? -13.523 -21.578 -24.078 1 95.81 269 VAL B C 1
ATOM 4736 O O . VAL B 1 269 ? -14.367 -20.828 -23.594 1 95.81 269 VAL B O 1
ATOM 4739 N N . ARG B 1 270 ? -12.711 -21.156 -25.031 1 93.75 270 ARG B N 1
ATOM 4740 C CA . ARG B 1 270 ? -12.703 -19.797 -25.562 1 93.75 270 ARG B CA 1
ATOM 4741 C C . ARG B 1 270 ? -14.047 -19.453 -26.203 1 93.75 270 ARG B C 1
ATOM 4743 O O . ARG B 1 270 ? -14.609 -18.391 -25.938 1 93.75 270 ARG B O 1
ATOM 4750 N N . GLU B 1 271 ? -14.578 -20.359 -27 1 94.88 271 GLU B N 1
ATOM 4751 C CA . GLU B 1 271 ? -15.844 -20.156 -27.688 1 94.88 271 GLU B CA 1
ATOM 4752 C C . GLU B 1 271 ? -17 -20.016 -26.688 1 94.88 271 GLU B C 1
ATOM 4754 O O . GLU B 1 271 ? -17.844 -19.125 -26.844 1 94.88 271 GLU B O 1
ATOM 4759 N N . THR B 1 272 ? -16.984 -20.859 -25.75 1 95.69 272 THR B N 1
ATOM 4760 C CA . THR B 1 272 ? -18.062 -20.875 -24.781 1 95.69 272 THR B CA 1
ATOM 4761 C C . THR B 1 272 ? -17.984 -19.641 -23.875 1 95.69 272 THR B C 1
ATOM 4763 O O . THR B 1 272 ? -19.016 -19.109 -23.453 1 95.69 272 THR B O 1
ATOM 4766 N N . THR B 1 273 ? -16.75 -19.25 -23.516 1 92.44 273 THR B N 1
ATOM 4767 C CA . THR B 1 273 ? -16.594 -18.047 -22.703 1 92.44 273 THR B CA 1
ATOM 4768 C C . THR B 1 273 ? -17.172 -16.828 -23.438 1 92.44 273 THR B C 1
ATOM 4770 O O . THR B 1 273 ? -17.781 -15.953 -22.812 1 92.44 273 THR B O 1
ATOM 4773 N N . GLU B 1 274 ? -17.016 -16.688 -24.703 1 89.56 274 GLU B N 1
ATOM 4774 C CA . GLU B 1 274 ? -17.469 -15.562 -25.516 1 89.56 274 GLU B CA 1
ATOM 4775 C C . GLU B 1 274 ? -19 -15.547 -25.609 1 89.56 274 GLU B C 1
ATOM 4777 O O . GLU B 1 274 ? -19.609 -14.477 -25.672 1 89.56 274 GLU B O 1
ATOM 4782 N N . THR B 1 275 ? -19.609 -16.688 -25.578 1 92.38 275 THR B N 1
ATOM 4783 C CA . THR B 1 275 ? -21.031 -16.766 -25.891 1 92.38 275 THR B CA 1
ATOM 4784 C C . THR B 1 275 ? -21.844 -16.953 -24.609 1 92.38 275 THR B C 1
ATOM 4786 O O . THR B 1 275 ? -23.047 -16.656 -24.578 1 92.38 275 THR B O 1
ATOM 4789 N N . GLU B 1 276 ? -21.234 -17.438 -23.594 1 94.06 276 GLU B N 1
ATOM 4790 C CA . GLU B 1 276 ? -21.922 -17.703 -22.344 1 94.06 276 GLU B CA 1
ATOM 4791 C C . GLU B 1 276 ? -21.172 -17.109 -21.156 1 94.06 276 GLU B C 1
ATOM 4793 O O . GLU B 1 276 ? -20.953 -15.898 -21.109 1 94.06 276 GLU B O 1
ATOM 4798 N N . SER B 1 277 ? -20.625 -17.984 -20.203 1 91.88 277 SER B N 1
ATOM 4799 C CA . SER B 1 277 ? -19.875 -17.531 -19.031 1 91.88 277 SER B CA 1
ATOM 4800 C C . SER B 1 277 ? -18.656 -18.422 -18.797 1 91.88 277 SER B C 1
ATOM 4802 O O . SER B 1 277 ? -18.547 -19.516 -19.375 1 91.88 277 SER B O 1
ATOM 4804 N N . ILE B 1 278 ? -17.766 -17.938 -18.031 1 91.25 278 ILE B N 1
ATOM 4805 C CA . ILE B 1 278 ? -16.562 -18.703 -17.688 1 91.25 278 ILE B CA 1
ATOM 4806 C C . ILE B 1 278 ? -16.953 -19.969 -16.938 1 91.25 278 ILE B C 1
ATOM 4808 O O . ILE B 1 278 ? -16.312 -21.016 -17.078 1 91.25 278 ILE B O 1
ATOM 4812 N N . GLU B 1 279 ? -18.031 -19.922 -16.219 1 91.38 279 GLU B N 1
ATOM 4813 C CA . GLU B 1 279 ? -18.516 -21.078 -15.469 1 91.38 279 GLU B CA 1
ATOM 4814 C C . GLU B 1 279 ? -18.969 -22.203 -16.391 1 91.38 279 GLU B C 1
ATOM 4816 O O . GLU B 1 279 ? -18.672 -23.375 -16.156 1 91.38 279 GLU B O 1
ATOM 4821 N N . VAL B 1 280 ? -19.641 -21.766 -17.422 1 95.12 280 VAL B N 1
ATOM 4822 C CA . VAL B 1 280 ? -20.094 -22.75 -18.406 1 95.12 280 VAL B CA 1
ATOM 4823 C C . VAL B 1 280 ? -18.922 -23.281 -19.219 1 95.12 280 VAL B C 1
ATOM 4825 O O . VAL B 1 280 ? -18.828 -24.469 -19.5 1 95.12 280 VAL B O 1
ATOM 4828 N N . ALA B 1 281 ? -18.016 -22.391 -19.516 1 95.75 281 ALA B N 1
ATOM 4829 C CA . ALA B 1 281 ? -16.828 -22.766 -20.281 1 95.75 281 ALA B CA 1
ATOM 4830 C C . ALA B 1 281 ? -15.977 -23.781 -19.531 1 95.75 281 ALA B C 1
ATOM 4832 O O . ALA B 1 281 ? -15.359 -24.672 -20.125 1 95.75 281 ALA B O 1
ATOM 4833 N N . ALA B 1 282 ? -15.992 -23.688 -18.234 1 96 282 ALA B N 1
ATOM 4834 C CA . ALA B 1 282 ? -15.18 -24.547 -17.375 1 96 282 ALA B CA 1
ATOM 4835 C C . ALA B 1 282 ? -15.594 -26 -17.5 1 96 282 ALA B C 1
ATOM 4837 O O . ALA B 1 282 ? -14.82 -26.906 -17.188 1 96 282 ALA B O 1
ATOM 4838 N N . GLU B 1 283 ? -16.781 -26.281 -17.953 1 95.31 283 GLU B N 1
ATOM 4839 C CA . GLU B 1 283 ? -17.297 -27.641 -18.125 1 95.31 283 GLU B CA 1
ATOM 4840 C C . GLU B 1 283 ? -16.516 -28.391 -19.203 1 95.31 283 GLU B C 1
ATOM 4842 O O . GLU B 1 283 ? -16.531 -29.609 -19.25 1 95.31 283 GLU B O 1
ATOM 4847 N N . HIS B 1 284 ? -15.82 -27.641 -20.031 1 95.75 284 HIS B N 1
ATOM 4848 C CA . HIS B 1 284 ? -15.039 -28.25 -21.094 1 95.75 284 HIS B CA 1
ATOM 4849 C C . HIS B 1 284 ? -13.664 -28.688 -20.594 1 95.75 284 HIS B C 1
ATOM 4851 O O . HIS B 1 284 ? -12.922 -29.359 -21.297 1 95.75 284 HIS B O 1
ATOM 4857 N N . VAL B 1 285 ? -13.297 -28.391 -19.406 1 96.94 285 VAL B N 1
ATOM 4858 C CA . VAL B 1 285 ? -12.008 -28.75 -18.828 1 96.94 285 VAL B CA 1
ATOM 4859 C C . VAL B 1 285 ? -12.094 -30.125 -18.172 1 96.94 285 VAL B C 1
ATOM 4861 O O . VAL B 1 285 ? -12.758 -30.281 -17.141 1 96.94 285 VAL B O 1
ATOM 4864 N N . PRO B 1 286 ? -11.406 -31.094 -18.688 1 96 286 PRO B N 1
ATOM 4865 C CA . PRO B 1 286 ? -11.484 -32.406 -18.078 1 96 286 PRO B CA 1
ATOM 4866 C C . PRO B 1 286 ? -10.656 -32.531 -16.797 1 96 286 PRO B C 1
ATOM 4868 O O . PRO B 1 286 ? -9.703 -31.766 -16.609 1 96 286 PRO B O 1
ATOM 4871 N N . ASP B 1 287 ? -10.969 -33.5 -15.977 1 96.38 287 ASP B N 1
ATOM 4872 C CA . ASP B 1 287 ? -10.289 -33.719 -14.711 1 96.38 287 ASP B CA 1
ATOM 4873 C C . ASP B 1 287 ? -8.797 -33.969 -14.93 1 96.38 287 ASP B C 1
ATOM 4875 O O . ASP B 1 287 ? -7.961 -33.531 -14.141 1 96.38 287 ASP B O 1
ATOM 4879 N N . ASP B 1 288 ? -8.516 -34.688 -15.961 1 94.5 288 ASP B N 1
ATOM 4880 C CA . ASP B 1 288 ? -7.125 -35.031 -16.219 1 94.5 288 ASP B CA 1
ATOM 4881 C C . ASP B 1 288 ? -6.273 -33.812 -16.516 1 94.5 288 ASP B C 1
ATOM 4883 O O . ASP B 1 288 ? -5.09 -33.781 -16.172 1 94.5 288 ASP B O 1
ATOM 4887 N N . PHE B 1 289 ? -6.902 -32.875 -17.172 1 95.44 289 PHE B N 1
ATOM 4888 C CA . PHE B 1 289 ? -6.203 -31.625 -17.469 1 95.44 289 PHE B CA 1
ATOM 4889 C C . PHE B 1 289 ? -5.906 -30.844 -16.188 1 95.44 289 PHE B C 1
ATOM 4891 O O . PHE B 1 289 ? -4.828 -30.266 -16.047 1 95.44 289 PHE B O 1
ATOM 4898 N N . VAL B 1 290 ? -6.82 -30.859 -15.234 1 97.25 290 VAL B N 1
ATOM 4899 C CA . VAL B 1 290 ? -6.609 -30.234 -13.93 1 97.25 290 VAL B CA 1
ATOM 4900 C C . VAL B 1 290 ? -5.477 -30.938 -13.195 1 97.25 290 VAL B C 1
ATOM 4902 O O . VAL B 1 290 ? -4.59 -30.297 -12.633 1 97.25 290 VAL B O 1
ATOM 4905 N N . THR B 1 291 ? -5.48 -32.25 -13.227 1 95.69 291 THR B N 1
ATOM 4906 C CA . THR B 1 291 ? -4.48 -33.062 -12.539 1 95.69 291 THR B CA 1
ATOM 4907 C C . THR B 1 291 ? -3.086 -32.781 -13.094 1 95.69 291 THR B C 1
ATOM 4909 O O . THR B 1 291 ? -2.104 -32.812 -12.344 1 95.69 291 THR B O 1
ATOM 4912 N N . GLU B 1 292 ? -3.033 -32.5 -14.328 1 94.06 292 GLU B N 1
ATOM 4913 C CA . GLU B 1 292 ? -1.756 -32.25 -14.984 1 94.06 292 GLU B CA 1
ATOM 4914 C C . GLU B 1 292 ? -1.197 -30.875 -14.586 1 94.06 292 GLU B C 1
ATOM 4916 O O . GLU B 1 292 ? 0.02 -30.672 -14.562 1 94.06 292 GLU B O 1
ATOM 4921 N N . LEU B 1 293 ? -2.094 -29.969 -14.211 1 96.62 293 LEU B N 1
ATOM 4922 C CA . LEU B 1 293 ? -1.643 -28.578 -14.148 1 96.62 293 LEU B CA 1
ATOM 4923 C C . LEU B 1 293 ? -1.79 -28.016 -12.742 1 96.62 293 LEU B C 1
ATOM 4925 O O . LEU B 1 293 ? -1.364 -26.891 -12.461 1 96.62 293 LEU B O 1
ATOM 4929 N N . ALA B 1 294 ? -2.357 -28.797 -11.805 1 98 294 ALA B N 1
ATOM 4930 C CA . ALA B 1 294 ? -2.598 -28.297 -10.453 1 98 294 ALA B CA 1
ATOM 4931 C C . ALA B 1 294 ? -2.502 -29.438 -9.43 1 98 294 ALA B C 1
ATOM 4933 O O . ALA B 1 294 ? -2.543 -30.609 -9.797 1 98 294 ALA B O 1
ATOM 4934 N N . ALA B 1 295 ? -2.27 -29.094 -8.211 1 98.38 295 ALA B N 1
ATOM 4935 C CA . ALA B 1 295 ? -2.408 -30.031 -7.102 1 98.38 295 ALA B CA 1
ATOM 4936 C C . ALA B 1 295 ? -3.832 -30.031 -6.555 1 98.38 295 ALA B C 1
ATOM 4938 O O . ALA B 1 295 ? -4.098 -29.453 -5.496 1 98.38 295 ALA B O 1
ATOM 4939 N N . ALA B 1 296 ? -4.742 -30.656 -7.23 1 98.56 296 ALA B N 1
ATOM 4940 C CA . ALA B 1 296 ? -6.164 -30.656 -6.902 1 98.56 296 ALA B CA 1
ATOM 4941 C C . ALA B 1 296 ? -6.715 -32.062 -6.816 1 98.56 296 ALA B C 1
ATOM 4943 O O . ALA B 1 296 ? -6.586 -32.844 -7.758 1 98.56 296 ALA B O 1
ATOM 4944 N N . GLY B 1 297 ? -7.258 -32.469 -5.734 1 98.44 297 GLY B N 1
ATOM 4945 C CA . GLY B 1 297 ? -7.801 -33.812 -5.543 1 98.44 297 GLY B CA 1
ATOM 4946 C C . GLY B 1 297 ? -7.816 -34.25 -4.09 1 98.44 297 GLY B C 1
ATOM 4947 O O . GLY B 1 297 ? -8.023 -33.438 -3.193 1 98.44 297 GLY B O 1
ATOM 4948 N N . THR B 1 298 ? -7.727 -35.531 -3.914 1 98.12 298 THR B N 1
ATOM 4949 C CA . THR B 1 298 ? -7.602 -36.094 -2.58 1 98.12 298 THR B CA 1
ATOM 4950 C C . THR B 1 298 ? -6.258 -35.719 -1.955 1 98.12 298 THR B C 1
ATOM 4952 O O . THR B 1 298 ? -5.355 -35.25 -2.646 1 98.12 298 THR B O 1
ATOM 4955 N N . PRO B 1 299 ? -6.172 -35.938 -0.638 1 98.12 299 PRO B N 1
ATOM 4956 C CA . PRO B 1 299 ? -4.891 -35.656 0.01 1 98.12 299 PRO B CA 1
ATOM 4957 C C . PRO B 1 299 ? -3.717 -36.344 -0.669 1 98.12 299 PRO B C 1
ATOM 4959 O O . PRO B 1 299 ? -2.678 -35.719 -0.908 1 98.12 299 PRO B O 1
ATOM 4962 N N . THR B 1 300 ? -3.932 -37.594 -1.008 1 98.06 300 THR B N 1
ATOM 4963 C CA . THR B 1 300 ? -2.867 -38.344 -1.651 1 98.06 300 THR B CA 1
ATOM 4964 C C . THR B 1 300 ? -2.516 -37.75 -3.01 1 98.06 300 THR B C 1
ATOM 4966 O O . THR B 1 300 ? -1.339 -37.594 -3.336 1 98.06 300 THR B O 1
ATOM 4969 N N . GLU B 1 301 ? -3.457 -37.438 -3.805 1 98 301 GLU B N 1
ATOM 4970 C CA . GLU B 1 301 ? -3.232 -36.812 -5.117 1 98 301 GLU B CA 1
ATOM 4971 C C . GLU B 1 301 ? -2.498 -35.5 -4.996 1 98 301 GLU B C 1
ATOM 4973 O O . GLU B 1 301 ? -1.594 -35.188 -5.781 1 98 301 GLU B O 1
ATOM 4978 N N . CYS B 1 302 ? -2.893 -34.719 -4.074 1 98.44 302 CYS B N 1
ATOM 4979 C CA . CYS B 1 302 ? -2.305 -33.375 -3.877 1 98.44 302 CYS B CA 1
ATOM 4980 C C . CYS B 1 302 ? -0.827 -33.5 -3.52 1 98.44 302 CYS B C 1
ATOM 4982 O O . CYS B 1 302 ? 0.018 -32.844 -4.148 1 98.44 302 CYS B O 1
ATOM 4984 N N . VAL B 1 303 ? -0.489 -34.281 -2.49 1 97.69 303 VAL B N 1
ATOM 4985 C CA . VAL B 1 303 ? 0.896 -34.312 -2.033 1 97.69 303 VAL B CA 1
ATOM 4986 C C . VAL B 1 303 ? 1.767 -35 -3.092 1 97.69 303 VAL B C 1
ATOM 4988 O O . VAL B 1 303 ? 2.936 -34.656 -3.258 1 97.69 303 VAL B O 1
ATOM 4991 N N . GLU B 1 304 ? 1.226 -35.969 -3.822 1 97.62 304 GLU B N 1
ATOM 4992 C CA . GLU B 1 304 ? 1.97 -36.594 -4.918 1 97.62 304 GLU B CA 1
ATOM 4993 C C . GLU B 1 304 ? 2.324 -35.562 -5.988 1 97.62 304 GLU B C 1
ATOM 4995 O O . GLU B 1 304 ? 3.424 -35.594 -6.543 1 97.62 304 GLU B O 1
ATOM 5000 N N . ARG B 1 305 ? 1.413 -34.75 -6.324 1 98 305 ARG B N 1
ATOM 5001 C CA . ARG B 1 305 ? 1.681 -33.688 -7.305 1 98 305 ARG B CA 1
ATOM 5002 C C . ARG B 1 305 ? 2.746 -32.75 -6.797 1 98 305 ARG B C 1
ATOM 5004 O O . ARG B 1 305 ? 3.623 -32.312 -7.555 1 98 305 ARG B O 1
ATOM 5011 N N . LEU B 1 306 ? 2.682 -32.344 -5.539 1 98.19 306 LEU B N 1
ATOM 5012 C CA . LEU B 1 306 ? 3.695 -31.469 -4.949 1 98.19 306 LEU B CA 1
ATOM 5013 C C . LEU B 1 306 ? 5.066 -32.125 -4.98 1 98.19 306 LEU B C 1
ATOM 5015 O O . LEU B 1 306 ? 6.07 -31.469 -5.27 1 98.19 306 LEU B O 1
ATOM 5019 N N . ASP B 1 307 ? 5.078 -33.438 -4.707 1 97.69 307 ASP B N 1
ATOM 5020 C CA . ASP B 1 307 ? 6.324 -34.188 -4.82 1 97.69 307 ASP B CA 1
ATOM 5021 C C . ASP B 1 307 ? 6.891 -34.125 -6.238 1 97.69 307 ASP B C 1
ATOM 5023 O O . ASP B 1 307 ? 8.102 -33.938 -6.418 1 97.69 307 ASP B O 1
ATOM 5027 N N . THR B 1 308 ? 6.02 -34.25 -7.152 1 97.5 308 THR B N 1
ATOM 5028 C CA . THR B 1 308 ? 6.434 -34.188 -8.555 1 97.5 308 THR B CA 1
ATOM 5029 C C . THR B 1 308 ? 7.082 -32.844 -8.867 1 97.5 308 THR B C 1
ATOM 5031 O O . THR B 1 308 ? 8.07 -32.781 -9.609 1 97.5 308 THR B O 1
ATOM 5034 N N . TYR B 1 309 ? 6.539 -31.75 -8.383 1 97.69 309 TYR B N 1
ATOM 5035 C CA . TYR B 1 309 ? 7.105 -30.422 -8.609 1 97.69 309 TYR B CA 1
ATOM 5036 C C . TYR B 1 309 ? 8.523 -30.328 -8.055 1 97.69 309 TYR B C 1
ATOM 5038 O O . TYR B 1 309 ? 9.414 -29.781 -8.695 1 97.69 309 TYR B O 1
ATOM 5046 N N . PHE B 1 310 ? 8.75 -30.875 -6.91 1 97.69 310 PHE B N 1
ATOM 5047 C CA . PHE B 1 310 ? 10.102 -30.891 -6.348 1 97.69 310 PHE B CA 1
ATOM 5048 C C . PHE B 1 310 ? 11.031 -31.75 -7.191 1 97.69 310 PHE B C 1
ATOM 5050 O O . PHE B 1 310 ? 12.195 -31.391 -7.402 1 97.69 310 PHE B O 1
ATOM 5057 N N . ASP B 1 311 ? 10.508 -32.844 -7.66 1 97.06 311 ASP B N 1
ATOM 5058 C CA . ASP B 1 311 ? 11.305 -33.75 -8.492 1 97.06 311 ASP B CA 1
ATOM 5059 C C . ASP B 1 311 ? 11.75 -33.062 -9.773 1 97.06 311 ASP B C 1
ATOM 5061 O O . ASP B 1 311 ? 12.758 -33.438 -10.375 1 97.06 311 ASP B O 1
ATOM 5065 N N . LEU B 1 312 ? 10.969 -32.062 -10.195 1 97.12 312 LEU B N 1
ATOM 5066 C CA . LEU B 1 312 ? 11.273 -31.344 -11.422 1 97.12 312 LEU B CA 1
ATOM 5067 C C . LEU B 1 312 ? 12.383 -30.328 -11.188 1 97.12 312 LEU B C 1
ATOM 5069 O O . LEU B 1 312 ? 12.859 -29.688 -12.125 1 97.12 312 LEU B O 1
ATOM 5073 N N . GLY B 1 313 ? 12.758 -30.109 -9.93 1 96.5 313 GLY B N 1
ATOM 5074 C CA . GLY B 1 313 ? 13.906 -29.266 -9.648 1 96.5 313 GLY B CA 1
ATOM 5075 C C . GLY B 1 313 ? 13.531 -27.953 -8.977 1 96.5 313 GLY B C 1
ATOM 5076 O O . GLY B 1 313 ? 14.375 -27.062 -8.82 1 96.5 313 GLY B O 1
ATOM 5077 N N . LEU B 1 314 ? 12.328 -27.812 -8.57 1 97.94 314 LEU B N 1
ATOM 5078 C CA . LEU B 1 314 ? 11.93 -26.609 -7.855 1 97.94 314 LEU B CA 1
ATOM 5079 C C . LEU B 1 314 ? 12.469 -26.609 -6.426 1 97.94 314 LEU B C 1
ATOM 5081 O O . LEU B 1 314 ? 12.484 -27.656 -5.773 1 97.94 314 LEU B O 1
ATOM 5085 N N . ASP B 1 315 ? 12.891 -25.422 -5.992 1 97.75 315 ASP B N 1
ATOM 5086 C CA . ASP B 1 315 ? 13.516 -25.281 -4.684 1 97.75 315 ASP B CA 1
ATOM 5087 C C . ASP B 1 315 ? 12.469 -25.047 -3.594 1 97.75 315 ASP B C 1
ATOM 5089 O O . ASP B 1 315 ? 12.703 -25.359 -2.424 1 97.75 315 ASP B O 1
ATOM 5093 N N . PHE B 1 316 ? 11.352 -24.453 -3.898 1 98.12 316 PHE B N 1
ATOM 5094 C CA . PHE B 1 316 ? 10.281 -24.203 -2.938 1 98.12 316 PHE B CA 1
ATOM 5095 C C . PHE B 1 316 ? 8.93 -24.141 -3.635 1 98.12 316 PHE B C 1
ATOM 5097 O O . PHE B 1 316 ? 8.859 -23.938 -4.848 1 98.12 316 PHE B O 1
ATOM 5104 N N . LEU B 1 317 ? 7.891 -24.391 -2.869 1 98.44 317 LEU B N 1
ATOM 5105 C CA . LEU B 1 317 ? 6.523 -24.328 -3.381 1 98.44 317 LEU B CA 1
ATOM 5106 C C . LEU B 1 317 ? 5.672 -23.391 -2.525 1 98.44 317 LEU B C 1
ATOM 5108 O O . LEU B 1 317 ? 5.805 -23.375 -1.3 1 98.44 317 LEU B O 1
ATOM 5112 N N . VAL B 1 318 ? 4.82 -22.625 -3.184 1 98.25 318 VAL B N 1
ATOM 5113 C CA . VAL B 1 318 ? 3.844 -21.75 -2.523 1 98.25 318 VAL B CA 1
ATOM 5114 C C . VAL B 1 318 ? 2.434 -22.141 -2.971 1 98.25 318 VAL B C 1
ATOM 5116 O O . VAL B 1 318 ? 1.818 -21.438 -3.773 1 98.25 318 VAL B O 1
ATOM 5119 N N . PRO B 1 319 ? 1.962 -23.234 -2.42 1 98.12 319 PRO B N 1
ATOM 5120 C CA . PRO B 1 319 ? 0.603 -23.625 -2.811 1 98.12 319 PRO B CA 1
ATOM 5121 C C . PRO B 1 319 ? -0.412 -22.5 -2.596 1 98.12 319 PRO B C 1
ATOM 5123 O O . PRO B 1 319 ? -0.479 -21.922 -1.506 1 98.12 319 PRO B O 1
ATOM 5126 N N . SER B 1 320 ? -1.112 -22.156 -3.629 1 96.81 320 SER B N 1
ATOM 5127 C CA . SER B 1 320 ? -2.227 -21.219 -3.57 1 96.81 320 SER B CA 1
ATOM 5128 C C . SER B 1 320 ? -3.547 -21.938 -3.32 1 96.81 320 SER B C 1
ATOM 5130 O O . SER B 1 320 ? -4.133 -22.516 -4.242 1 96.81 320 SER B O 1
ATOM 5132 N N . LEU B 1 321 ? -4.055 -21.812 -2.205 1 97.12 321 LEU B N 1
ATOM 5133 C CA . LEU B 1 321 ? -5.16 -22.641 -1.733 1 97.12 321 LEU B CA 1
ATOM 5134 C C . LEU B 1 321 ? -6.492 -22.109 -2.256 1 97.12 321 LEU B C 1
ATOM 5136 O O . LEU B 1 321 ? -6.719 -20.906 -2.285 1 97.12 321 LEU B O 1
ATOM 5140 N N . MET B 1 322 ? -7.215 -23 -2.678 1 95.31 322 MET B N 1
ATOM 5141 C CA . MET B 1 322 ? -8.594 -22.766 -3.105 1 95.31 322 MET B CA 1
ATOM 5142 C C . MET B 1 322 ? -9.547 -23.734 -2.42 1 95.31 322 MET B C 1
ATOM 5144 O O . MET B 1 322 ? -9.117 -24.766 -1.882 1 95.31 322 MET B O 1
ATOM 5148 N N . GLY B 1 323 ? -10.789 -23.344 -2.52 1 92.12 323 GLY B N 1
ATOM 5149 C CA . GLY B 1 323 ? -11.805 -24.172 -1.888 1 92.12 323 GLY B CA 1
ATOM 5150 C C . GLY B 1 323 ? -12.094 -23.781 -0.451 1 92.12 323 GLY B C 1
ATOM 5151 O O . GLY B 1 323 ? -11.969 -22.609 -0.09 1 92.12 323 GLY B O 1
ATOM 5152 N N . GLU B 1 324 ? -12.586 -24.781 0.362 1 91 324 GLU B N 1
ATOM 5153 C CA . GLU B 1 324 ? -13.047 -24.422 1.701 1 91 324 GLU B CA 1
ATOM 5154 C C . GLU B 1 324 ? -12.211 -25.125 2.773 1 91 324 GLU B C 1
ATOM 5156 O O . GLU B 1 324 ? -12.367 -24.844 3.965 1 91 324 GLU B O 1
ATOM 5161 N N . HIS B 1 325 ? -11.266 -25.891 2.312 1 95.69 325 HIS B N 1
ATOM 5162 C CA . HIS B 1 325 ? -10.555 -26.734 3.273 1 95.69 325 HIS B CA 1
ATOM 5163 C C . HIS B 1 325 ? -9.133 -26.234 3.492 1 95.69 325 HIS B C 1
ATOM 5165 O O . HIS B 1 325 ? -8.18 -27.016 3.396 1 95.69 325 HIS B O 1
ATOM 5171 N N . TYR B 1 326 ? -8.961 -25 3.914 1 97.38 326 TYR B N 1
ATOM 5172 C CA . TYR B 1 326 ? -7.672 -24.344 4.039 1 97.38 326 TYR B CA 1
ATOM 5173 C C . TYR B 1 326 ? -6.824 -25 5.121 1 97.38 326 TYR B C 1
ATOM 5175 O O . TYR B 1 326 ? -5.676 -25.375 4.875 1 97.38 326 TYR B O 1
ATOM 5183 N N . GLY B 1 327 ? -7.414 -25.156 6.309 1 97.5 327 GLY B N 1
ATOM 5184 C CA . GLY B 1 327 ? -6.688 -25.766 7.406 1 97.5 327 GLY B CA 1
ATOM 5185 C C . GLY B 1 327 ? -6.258 -27.188 7.113 1 97.5 327 GLY B C 1
ATOM 5186 O O . GLY B 1 327 ? -5.121 -27.578 7.398 1 97.5 327 GLY B O 1
ATOM 5187 N N . TYR B 1 328 ? -7.152 -27.922 6.535 1 97.25 328 TYR B N 1
ATOM 5188 C CA . TYR B 1 328 ? -6.887 -29.312 6.172 1 97.25 328 TYR B CA 1
ATOM 5189 C C . TYR B 1 328 ? -5.734 -29.406 5.18 1 97.25 328 TYR B C 1
ATOM 5191 O O . TYR B 1 328 ? -4.883 -30.281 5.293 1 97.25 328 TYR B O 1
ATOM 5199 N N . GLY B 1 329 ? -5.684 -28.531 4.219 1 98 329 GLY B N 1
ATOM 5200 C CA . GLY B 1 329 ? -4.598 -28.5 3.254 1 98 329 GLY B CA 1
ATOM 5201 C C . GLY B 1 329 ? -3.248 -28.203 3.883 1 98 329 GLY B C 1
ATOM 5202 O O . GLY B 1 329 ? -2.264 -28.891 3.596 1 98 329 GLY B O 1
ATOM 5203 N N . ILE B 1 330 ? -3.227 -27.219 4.746 1 98.19 330 ILE B N 1
ATOM 5204 C CA . ILE B 1 330 ? -1.998 -26.812 5.426 1 98.19 330 ILE B CA 1
ATOM 5205 C C . ILE B 1 330 ? -1.465 -27.984 6.25 1 98.19 330 ILE B C 1
ATOM 5207 O O . ILE B 1 330 ? -0.281 -28.312 6.168 1 98.19 330 ILE B O 1
ATOM 5211 N N . GLU B 1 331 ? -2.32 -28.641 7.004 1 97.75 331 GLU B N 1
ATOM 5212 C CA . GLU B 1 331 ? -1.929 -29.766 7.844 1 97.75 331 GLU B CA 1
ATOM 5213 C C . GLU B 1 331 ? -1.437 -30.938 7 1 97.75 331 GLU B C 1
ATOM 5215 O O . GLU B 1 331 ? -0.441 -31.578 7.34 1 97.75 331 GLU B O 1
ATOM 5220 N N . THR B 1 332 ? -2.148 -31.219 5.938 1 97.81 332 THR B N 1
ATOM 5221 C CA . THR B 1 332 ? -1.791 -32.312 5.055 1 97.81 332 THR B CA 1
ATOM 5222 C C . THR B 1 332 ? -0.39 -32.125 4.484 1 97.81 332 THR B C 1
ATOM 5224 O O . THR B 1 332 ? 0.416 -33.062 4.469 1 97.81 332 THR B O 1
ATOM 5227 N N . ILE B 1 333 ? -0.092 -30.922 4 1 98 333 ILE B N 1
ATOM 5228 C CA . ILE B 1 333 ? 1.22 -30.609 3.439 1 98 333 ILE B CA 1
ATOM 5229 C C . ILE B 1 333 ? 2.289 -30.75 4.52 1 98 333 ILE B C 1
ATOM 5231 O O . ILE B 1 333 ? 3.307 -31.422 4.312 1 98 333 ILE B O 1
ATOM 5235 N N . ALA B 1 334 ? 2.037 -30.109 5.652 1 97.38 334 ALA B N 1
ATOM 5236 C CA . ALA B 1 334 ? 3.014 -30.109 6.738 1 97.38 334 ALA B CA 1
ATOM 5237 C C . ALA B 1 334 ? 3.328 -31.531 7.191 1 97.38 334 ALA B C 1
ATOM 5239 O O . ALA B 1 334 ? 4.488 -31.875 7.422 1 97.38 334 ALA B O 1
ATOM 5240 N N . ASP B 1 335 ? 2.293 -32.406 7.344 1 96.19 335 ASP B N 1
ATOM 5241 C CA . ASP B 1 335 ? 2.467 -33.781 7.805 1 96.19 335 ASP B CA 1
ATOM 5242 C C . ASP B 1 335 ? 3.234 -34.594 6.781 1 96.19 335 ASP B C 1
ATOM 5244 O O . ASP B 1 335 ? 4.141 -35.344 7.141 1 96.19 335 ASP B O 1
ATOM 5248 N N . HIS B 1 336 ? 2.877 -34.469 5.531 1 96.62 336 HIS B N 1
ATOM 5249 C CA . HIS B 1 336 ? 3.492 -35.281 4.48 1 96.62 336 HIS B CA 1
ATOM 5250 C C . HIS B 1 336 ? 4.973 -34.938 4.324 1 96.62 336 HIS B C 1
ATOM 5252 O O . HIS B 1 336 ? 5.797 -35.844 4.129 1 96.62 336 HIS B O 1
ATOM 5258 N N . PHE B 1 337 ? 5.281 -33.719 4.383 1 96.56 337 PHE B N 1
ATOM 5259 C CA . PHE B 1 337 ? 6.641 -33.281 4.098 1 96.56 337 PHE B CA 1
ATOM 5260 C C . PHE B 1 337 ? 7.434 -33.094 5.383 1 96.56 337 PHE B C 1
ATOM 5262 O O . PHE B 1 337 ? 8.562 -32.594 5.359 1 96.56 337 PHE B O 1
ATOM 5269 N N . ASP B 1 338 ? 6.902 -33.438 6.527 1 94 338 ASP B N 1
ATOM 5270 C CA . ASP B 1 338 ? 7.543 -33.406 7.84 1 94 338 ASP B CA 1
ATOM 5271 C C . ASP B 1 338 ? 8.148 -32.031 8.125 1 94 338 ASP B C 1
ATOM 5273 O O . ASP B 1 338 ? 9.336 -31.938 8.445 1 94 338 ASP B O 1
ATOM 5277 N N . LEU B 1 339 ? 7.281 -31.062 7.879 1 93 339 LEU B N 1
ATOM 5278 C CA . LEU B 1 339 ? 7.754 -29.703 8.172 1 93 339 LEU B CA 1
ATOM 5279 C C . LEU B 1 339 ? 7.883 -29.484 9.672 1 93 339 LEU B C 1
ATOM 5281 O O . LEU B 1 339 ? 7.121 -30.062 10.453 1 93 339 LEU B O 1
ATOM 5285 N N . ASP B 1 340 ? 8.922 -28.812 10.078 1 76.06 340 ASP B N 1
ATOM 5286 C CA . ASP B 1 340 ? 9.219 -28.625 11.492 1 76.06 340 ASP B CA 1
ATOM 5287 C C . ASP B 1 340 ? 8.195 -27.688 12.148 1 76.06 340 ASP B C 1
ATOM 5289 O O . ASP B 1 340 ? 7.938 -26.594 11.656 1 76.06 340 ASP B O 1
ATOM 5293 N N . ASP B 1 341 ? 7.586 -28.344 13.109 1 71.31 341 ASP B N 1
ATOM 5294 C CA . ASP B 1 341 ? 6.695 -27.484 13.898 1 71.31 341 ASP B CA 1
ATOM 5295 C C . ASP B 1 341 ? 7.473 -26.375 14.594 1 71.31 341 ASP B C 1
ATOM 5297 O O . ASP B 1 341 ? 8.57 -26.594 15.109 1 71.31 341 ASP B O 1
ATOM 5301 N N . ALA B 1 342 ? 7.336 -25.141 13.984 1 57.47 342 ALA B N 1
ATOM 5302 C CA . ALA B 1 342 ? 8.016 -24.031 14.656 1 57.47 342 ALA B CA 1
ATOM 5303 C C . ALA B 1 342 ? 7.613 -23.953 16.125 1 57.47 342 ALA B C 1
ATOM 5305 O O . ALA B 1 342 ? 6.492 -23.547 16.453 1 57.47 342 ALA B O 1
ATOM 5306 N N . THR B 1 343 ? 7.715 -24.969 17 1 43.81 343 THR B N 1
ATOM 5307 C CA . THR B 1 343 ? 7.52 -24.766 18.438 1 43.81 343 THR B CA 1
ATOM 5308 C C . THR B 1 343 ? 8.391 -23.625 18.938 1 43.81 343 THR B C 1
ATOM 5310 O O . THR B 1 343 ? 9.523 -23.453 18.484 1 43.81 343 THR B O 1
#

Sequence (686 aa):
MAVDRFGIAFVHQPPEPRQGTYVRLAEDRGFESAWALETRLMRDGVTPLTAWAARTNRICLGTAMINPFTRTPTLMAQTFATLDEISNERSILGIGAANQMLVEDFHGEQFERPLTRTKETIEAFRQFLTGDRVDYDGETVSINGASLDFQPPRPNIPVYMGVTGPRMLRLAGAIADGVVLNAFVSEGYIKNAISLIEDGANEAGRDPPDVGMVPVFSIDADGHSAKETVKPLLAEYVCNLPGLEDARRKVGDPLFEREDVRSEIMEPVRETTETESIEVAAEHVPDDFVTELAAAGTPTECVERLDTYFDLGLDFLVPSLMGEHYGYGIETIADHFDLDDATMAVDRFGIAFVHQPPEPRQGTYVRLAEDRGFESAWALETRLMRDGVTPLTAWAARTNRICLGTAMINPFTRTPTLMAQTFATLDEISNERSILGIGAANQMLVEDFHGEQFERPLTRTKETIEAFRQFLTGDRVDYDGETVSINGASLDFQPPRPNIPVYMGVTGPRMLRLAGAIADGVVLNAFVSEGYIKNAISLIEDGANEAGRDPPDVGMVPVFSIDADGHSAKETVKPLLAEYVCNLPGLEDARRKVGDPLFEREDVRSEIMEPVRETTETESIEVAAEHVPDDFVTELAAAGTPTECVERLDTYFDLGLDFLVPSLMGEHYGYGIETIADHFDLDDAT

Secondary structure (DSSP, 8-state):
--PPEEEEEESSPSPTTHHHHHHHHHHHTT--EEEE---TTSS-SHHHHHHHHTT-SSSEEEES-B-TTSB-HHHHHHHHHHHHHHHTS-EEEEE----HIIIIIIT------HHHHHHHHHHHHHHHHTTS-EEEE-SS-EEEEE--SS--S-S---EEEE--SHHHHHHHHHH-SEEEEPSS--HHHHHHHHHHHHHHHHHHTSPPPEEEE--EEEE-SSHHHHHHHHHHHHHHHHHT-HHHHHHHHHHT-GGGG-HHHIIIIIHHHHHHHHHS-HHHHGGGS-HHHHHHHSEEESHHHHHHHHHHHHHTT-SEE--EEESS-HHHHHHHHHHHTT-----/--PPEEEEEESSPSPTTHHHHHHHHHHHTT--EEEE---TTSS-SHHHHHHHHTT-SSSEEEES-B-TTSB-HHHHHHHHHHHHHHHTS-EEEEE----HIIIIIIT------HHHHHHHHHHHHHHHHTTS-EEEE-SS-EEEEE--SS--S-S---EEEE--SHHHHHHHHHH-SEEEEPSS--HHHHHHHHHHHHHHHHHHTSPPPEEEE--EEEE-SSHHHHHHHHHHHHHHHHHT-HHHHHHHHHHT-GGGG-HHHIIIIIHHHHHHHHHS-HHHHGGGS-HHHHHHHSEEESHHHHHHHHHHHHHTT-SEE--EEESS-HHHHHHHHHHHTT-----

InterPro domains:
  IPR011251 Luciferase-like domain [PF00296] (19-315)
  IPR036661 Luciferase-like domain superfamily [G3DSA:3.20.20.30] (4-336)
  IPR036661 Luciferase-like domain superfamily [SSF51679] (5-319)
  IPR050564 F420-dependent glucose-6-phosphate dehydrogenase/mer [PTHR43244] (5-334)

Organism: NCBI:txid2743089

Foldseek 3Di:
DPFFAEEAAADLDDDPPVVLVLNQVLVLLFHAAYEYEPPPNGDHGQVNQLVNLVSDQGHAYEYPAAEPQQDDLVVVLVRQLVSCVSNVRRYEHEYELDDQCCRCPVRVTHSPPSLQSRVQSVVQSLVQQQQAFDAGDGPNDGDDGDHDPDHRPDSDHFYEYEYQALSNLLVCLQDHQEYEYEFQAFLVLLLLSQVSSCNSVVVNPHGGHAYEYAFAAFADQAQVVQLLQCLLVNLCPVQPDVVRVVRSVNSPGCCVVDPCCVPQQNVQLVVCCVVDNSNVSSVSQDSVSSLRGHLTGYLVSNLVVVVVRVVSPHRHYHYHYDDDPSSVNSVSNSVVSVRDSPD/DPFFAEEAAADLDDDPPVVLVLNQVLVLLFHAAYEYEPPPNGDHGQVNQLVNLVSDQGHAYEYPAAEPQQDDLVVVLVRQLVSCVSNVRRYEHEYELDDQCCRCVVRVTDSPPSLQSRLQSVVQSLVQQQQDFDAGDGPNDGDDGDHDPDHRPDSDHFYEYEYFALSNLLVCLQDHQEYEYEFQAFLVLLLLSQVSSCNSVVVNVHGGHAYEYAFAAFADQAQVVQLLQCLLVNLCPVQPDVVRVVRSVNSPGCCVVDPCCVPQQNVQLVVCCVVDNSNVSSVSQDSVSSLRGHQTGYLVSNLVVVVVRVVSPHRHYHYHYDDDPSSVNSVSNSVVSVRDSPD

Solvent-accessible surface area (backbone atoms only — not comparable to full-atom values): 33542 Å² total; per-residue (Å²): 124,87,74,79,42,35,33,35,32,45,64,79,49,62,58,63,65,54,46,43,56,51,50,35,52,34,33,45,37,36,31,52,30,39,34,27,42,37,51,85,47,32,47,40,28,58,53,59,41,30,43,33,33,74,64,48,84,73,46,26,34,28,26,52,32,43,45,66,74,52,35,29,43,50,56,50,34,25,40,48,33,40,42,14,43,63,35,70,71,27,41,32,51,20,34,24,65,74,49,59,60,57,35,34,30,43,46,41,38,81,75,62,60,52,70,58,35,44,53,49,34,53,53,52,27,50,46,38,28,63,46,37,73,31,71,40,83,58,97,78,44,41,29,54,68,33,44,47,67,53,78,39,78,52,55,72,65,49,37,30,32,41,51,71,28,52,72,49,28,19,48,37,15,48,71,29,61,24,35,34,35,66,51,65,49,44,72,55,27,52,48,42,47,52,51,37,17,42,50,20,2,52,76,60,72,47,77,57,42,50,37,28,31,37,36,42,27,17,51,27,91,49,34,65,60,16,35,59,66,45,29,40,58,49,42,45,57,70,45,58,36,64,73,53,51,59,25,35,52,71,45,53,27,55,64,80,68,33,61,64,48,43,65,62,30,35,50,51,25,44,54,34,35,75,74,64,37,55,71,64,17,16,72,50,56,52,68,68,60,45,52,65,32,30,25,35,8,24,68,66,54,21,54,50,43,53,49,49,48,44,72,67,65,42,57,31,40,26,41,24,34,42,84,87,41,61,68,60,45,50,51,51,52,26,62,75,62,64,40,55,60,57,119,123,88,72,78,42,34,34,35,32,47,64,80,49,63,60,65,65,54,46,42,54,50,50,37,51,34,33,45,36,36,31,51,29,37,35,28,42,38,51,83,46,31,46,39,29,59,54,56,42,30,43,34,32,75,65,48,84,74,46,26,35,27,26,53,31,44,47,66,75,53,35,29,43,52,54,49,35,25,40,47,34,40,44,14,44,62,35,70,71,28,42,32,50,21,35,25,66,74,50,59,59,56,35,35,29,42,46,40,38,81,74,64,60,52,69,60,35,45,53,48,35,53,54,50,26,49,44,40,27,63,47,37,74,32,72,41,85,59,96,78,46,40,28,54,70,32,43,48,68,53,77,40,78,52,54,72,64,48,38,30,31,42,49,69,27,52,70,50,29,19,48,37,16,48,70,29,62,24,36,34,36,66,51,65,50,44,71,56,27,51,48,42,47,53,50,38,17,41,50,20,2,52,76,58,72,48,74,58,41,51,37,28,29,38,36,42,26,18,52,28,92,50,33,65,62,18,35,59,67,46,29,42,57,48,43,44,57,69,47,58,36,65,73,52,51,58,26,35,54,70,46,52,25,54,63,80,68,34,61,64,49,43,66,63,28,36,48,52,26,45,56,33,34,75,76,63,38,55,69,63,17,17,71,49,56,52,67,67,59,46,53,63,32,30,25,35,7,25,66,66,53,23,54,52,43,52,50,49,48,43,73,67,64,40,58,32,40,23,42,24,35,42,84,86,39,61,68,61,45,50,50,51,51,25,62,75,63,64,40,54,60,55,119